Protein AF-A0A6A4VSU2-F1 (afdb_monomer)

Solvent-accessible surface area (backbone atoms only — not comparable to full-atom values): 38261 Å² total; per-residue (Å²): 106,58,70,62,48,54,62,39,56,68,47,97,45,62,46,60,16,28,50,52,44,47,61,39,42,28,76,45,101,43,81,87,59,18,56,43,28,53,49,51,52,49,51,41,56,46,53,72,75,38,70,71,51,36,50,53,42,40,75,62,45,41,61,47,50,51,51,53,49,56,52,33,48,55,52,51,78,84,79,76,87,75,75,66,90,85,60,98,65,52,74,68,53,38,50,53,51,41,50,53,54,50,42,54,35,45,28,60,46,24,37,34,42,70,35,35,49,46,18,48,73,69,67,39,49,54,51,44,40,46,38,38,29,51,90,61,56,83,92,35,46,66,56,31,52,43,32,37,50,32,49,48,31,20,33,75,52,12,73,44,74,67,40,52,51,44,42,59,75,69,40,33,59,40,50,31,46,52,37,52,63,70,42,74,89,51,61,69,67,60,53,49,53,33,51,53,47,54,47,54,34,48,49,48,39,12,74,79,38,52,61,66,61,52,40,32,54,73,55,43,39,52,59,51,50,30,55,48,45,56,51,30,68,73,44,86,51,70,69,35,51,54,49,38,53,52,51,52,56,50,35,50,52,47,13,26,35,44,56,54,86,58,69,53,52,70,66,76,80,68,52,94,68,74,51,91,89,66,69,88,53,72,66,66,65,87,79,71,80,89,79,82,74,87,84,80,84,86,83,88,89,83,89,84,89,80,90,82,91,82,86,85,89,76,88,87,88,81,95,81,88,88,88,85,86,89,86,86,85,95,79,82,92,70,93,71,80,85,78,75,89,71,76,82,73,73,72,37,88,93,44,49,48,62,33,48,54,54,44,53,51,46,30,64,73,68,70,56,83,52,44,69,61,51,30,55,54,53,62,71,50,53,55,81,79,58,50,65,77,46,40,73,53,71,75,56,62,53,92,76,53,40,25,60,54,51,51,49,49,45,34,56,77,54,25,50,50,38,74,50,47,62,87,76,56,68,99,83,58,46,71,51,79,49,69,72,32,48,29,41,36,42,47,55,84,26,62,80,70,47,84,67,53,67,44,72,49,77,46,67,50,55,40,74,47,76,51,65,96,70,96,69,80,80,95,68,76,90,55,68,84,86,81,83,65,66,74,92,45,52,28,54,35,24,68,65,44,47,49,29,54,52,55,35,50,77,68,56,74,53,51,67,63,39,37,50,47,52,53,46,55,46,50,49,40,68,54,23,76,17,28,51,39,47,47,50,88,68,43,58,66,33,61,44,41,73,53,38,70,80,46,40,69,71,34,42,54,53,49,50,52,52,55,47,42,44,42,72,75,65,46,44,72,63,61,65,40,52,37,28,49,35,52,44,56,67,67,62,84,39,53,67,54,41,49,54,51,52,53,48,54,51,55,53,47,70,72,38,76,66,43,60,57,50,31,54,76,61,42,37,54,58,44,52,50,52,53,49,52,51,52,52,50,53,56,50,53,53,52,50,54,66,72,74,53,93,74,79,95,70,92,68,80,76,80,108

Secondary structure (DSSP, 8-state):
-HHHHHHHTTSS-HHHHHHHHHHHHSPPSSTTT-HHHHHHHHHHHHTTS-HHHHHHHHHTTHHHHHHHHHHHGGGPPPPP----TT-SS-HHHHHHHHHHHHHHHHHHHHTSHHHHHHHHHTT-HHHHHHHHHS---GGGHHHHHHHHHHHHHHHHH---HHHHHHHHHTTHHHHHHHHHHH-TTS-HHHHHHHHHHHHHHHHHHHTT-SHHHHHHHHTTHHHHHHHHHHHHHH---HHHHHHHHHHHHHHHHHHH--SSPPPPPGGGGG-S---TT--PPPP-------------------------------------S---------S----------PPPPPP-TT-HHHHHHHHHHHHHHHT---HHHHHHHHHHHS-TTGGGTTHHHHHS--SS-HHHHHHHHHHHHH-SEEEE-GGGS-TT--EEEEEEEEEEEEEHHHHTT-TT-SEEEEEEEEEEEEES-----SS-TTS--------S-SS---HHHHHHHHHHHHH---HHHHHHHHHHHHHHHHH-HHHHHHHGGG-HHHHHHHHGGGS-HHHHHHHHHHHHHHHHTS----HHHHHHHHHHHHHT--HHHHHHHHHHHHHHHHH-TTHHHHHHHTTHHHHHHHHHHHHHHHHHHHHHHHHS--S---------

Structure (mmCIF, N/CA/C/O backbone):
data_AF-A0A6A4VSU2-F1
#
_entry.id   AF-A0A6A4VSU2-F1
#
loop_
_atom_site.group_PDB
_atom_site.id
_atom_site.type_symbol
_atom_site.label_atom_id
_atom_site.label_alt_id
_atom_site.label_comp_id
_atom_site.label_asym_id
_atom_site.label_entity_id
_atom_site.label_seq_id
_atom_site.pdbx_PDB_ins_code
_atom_site.Cartn_x
_atom_site.Cartn_y
_atom_site.Cartn_z
_atom_site.occupancy
_atom_site.B_iso_or_equiv
_atom_site.auth_seq_id
_atom_site.auth_comp_id
_atom_site.auth_asym_id
_atom_site.auth_atom_id
_atom_site.pdbx_PDB_model_num
ATOM 1 N N . MET A 1 1 ? 22.467 -0.228 -32.265 1.00 84.69 1 MET A N 1
ATOM 2 C CA . MET A 1 1 ? 22.414 -0.403 -30.798 1.00 84.69 1 MET A CA 1
ATOM 3 C C . MET A 1 1 ? 22.101 -1.842 -30.430 1.00 84.69 1 MET A C 1
ATOM 5 O O . MET A 1 1 ? 22.997 -2.506 -29.939 1.00 84.69 1 MET A O 1
ATOM 9 N N . VAL A 1 2 ? 20.896 -2.351 -30.721 1.00 88.50 2 VAL A N 1
ATOM 10 C CA . VAL A 1 2 ? 20.463 -3.702 -30.305 1.00 88.50 2 VAL A CA 1
ATOM 11 C C . VAL A 1 2 ? 21.452 -4.805 -30.695 1.00 88.50 2 VAL A C 1
ATOM 13 O O . VAL A 1 2 ? 21.870 -5.574 -29.837 1.00 88.50 2 VAL A O 1
ATOM 16 N N . THR A 1 3 ? 21.896 -4.849 -31.954 1.00 87.62 3 THR A N 1
ATOM 17 C CA . THR A 1 3 ? 22.892 -5.831 -32.424 1.00 87.62 3 THR A CA 1
ATOM 18 C C . THR A 1 3 ? 24.208 -5.755 -31.648 1.00 87.62 3 THR A C 1
ATOM 20 O O . THR A 1 3 ? 24.783 -6.777 -31.297 1.00 87.62 3 THR A O 1
ATOM 23 N N . GLU A 1 4 ? 24.660 -4.540 -31.342 1.00 85.94 4 GLU A N 1
ATOM 24 C CA . GLU A 1 4 ? 25.970 -4.273 -30.742 1.00 85.94 4 GLU A CA 1
ATOM 25 C C . GLU A 1 4 ? 25.976 -4.579 -29.236 1.00 85.94 4 GLU A C 1
ATOM 27 O O . GLU A 1 4 ? 26.950 -5.124 -28.715 1.00 85.94 4 GLU A O 1
ATOM 32 N N . ILE A 1 5 ? 24.850 -4.331 -28.560 1.00 87.62 5 ILE A N 1
ATOM 33 C CA . ILE A 1 5 ? 24.611 -4.764 -27.179 1.00 87.62 5 ILE A CA 1
ATOM 34 C C . ILE A 1 5 ? 24.525 -6.289 -27.108 1.00 87.62 5 ILE A C 1
ATOM 36 O O . ILE A 1 5 ? 25.218 -6.899 -26.302 1.00 87.62 5 ILE A O 1
ATOM 40 N N . ARG A 1 6 ? 23.726 -6.928 -27.975 1.00 86.56 6 ARG A N 1
ATOM 41 C CA . ARG A 1 6 ? 23.588 -8.396 -27.983 1.00 86.56 6 ARG A CA 1
ATOM 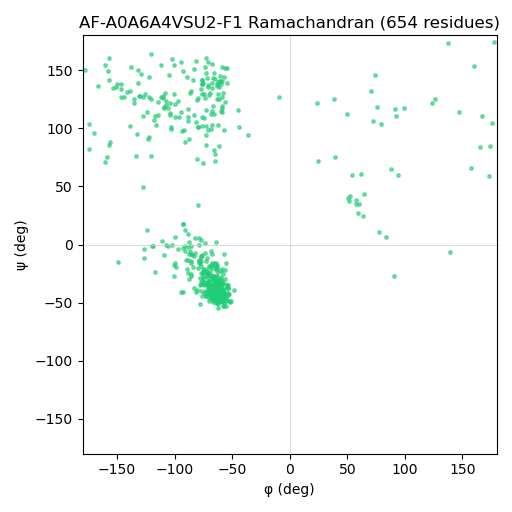42 C C . ARG A 1 6 ? 24.912 -9.103 -28.245 1.00 86.56 6 ARG A C 1
ATOM 44 O O . ARG A 1 6 ? 25.167 -10.138 -27.645 1.00 86.56 6 ARG A O 1
ATOM 51 N N . ARG A 1 7 ? 25.760 -8.532 -29.105 1.00 85.81 7 ARG A N 1
ATOM 52 C CA . ARG A 1 7 ? 27.102 -9.056 -29.376 1.00 85.81 7 ARG A CA 1
ATOM 53 C C . ARG A 1 7 ? 27.984 -9.062 -28.121 1.00 85.81 7 ARG A C 1
ATOM 55 O O . ARG A 1 7 ? 28.673 -10.045 -27.899 1.00 85.81 7 ARG A O 1
ATOM 62 N N . ARG A 1 8 ? 27.945 -7.997 -27.312 1.00 83.62 8 ARG A N 1
ATOM 63 C CA . ARG A 1 8 ? 28.697 -7.889 -26.038 1.00 83.62 8 ARG A CA 1
ATOM 64 C C . ARG A 1 8 ? 28.084 -8.710 -24.906 1.00 83.62 8 ARG A C 1
ATOM 66 O O . ARG A 1 8 ? 28.789 -9.188 -24.030 1.00 83.62 8 ARG A O 1
ATOM 73 N N . ALA A 1 9 ? 26.769 -8.911 -24.946 1.00 81.69 9 ALA A N 1
ATOM 74 C CA . ALA A 1 9 ? 26.057 -9.739 -23.980 1.00 81.69 9 ALA A CA 1
ATOM 75 C C . ALA A 1 9 ? 26.324 -11.249 -24.144 1.00 81.69 9 ALA A C 1
ATOM 77 O O . ALA A 1 9 ? 25.948 -12.016 -23.269 1.00 81.69 9 ALA A O 1
ATOM 78 N N . PHE A 1 10 ? 26.948 -11.691 -25.245 1.00 78.06 10 PHE A N 1
ATOM 79 C CA . PHE A 1 10 ? 27.219 -13.111 -25.518 1.00 78.06 10 PHE A CA 1
ATOM 80 C C . PHE A 1 10 ? 28.441 -13.673 -24.753 1.00 78.06 10 PHE A C 1
ATOM 82 O O . PHE A 1 10 ? 28.829 -14.818 -24.965 1.00 78.06 10 PHE A O 1
ATOM 89 N N . ASN A 1 11 ? 29.060 -12.897 -23.861 1.00 72.94 11 ASN A N 1
ATOM 90 C CA . ASN A 1 11 ? 30.161 -13.383 -23.029 1.00 72.94 11 ASN A CA 1
ATOM 91 C C . ASN A 1 11 ? 29.669 -14.364 -21.946 1.00 72.94 11 ASN A C 1
ATOM 93 O O . ASN A 1 11 ? 28.610 -14.166 -21.358 1.00 72.94 11 ASN A O 1
ATOM 97 N N . GLU A 1 12 ? 30.464 -15.398 -21.641 1.00 66.31 12 GLU A N 1
ATOM 98 C CA . GLU A 1 12 ? 30.114 -16.441 -20.654 1.00 66.31 12 GLU A CA 1
ATOM 99 C C . GLU A 1 12 ? 30.027 -15.916 -19.206 1.00 66.31 12 GLU A C 1
ATOM 101 O O . GLU A 1 12 ? 29.391 -16.537 -18.358 1.00 66.31 12 GLU A O 1
ATOM 106 N N . ASN A 1 13 ? 30.650 -14.768 -18.918 1.00 80.75 13 ASN A N 1
ATOM 107 C CA . ASN A 1 13 ? 30.644 -14.130 -17.603 1.00 80.75 13 ASN A CA 1
ATOM 108 C C . ASN A 1 13 ? 29.764 -12.868 -17.615 1.00 80.75 13 ASN A C 1
ATOM 110 O O . ASN A 1 13 ? 30.063 -11.911 -18.339 1.00 80.75 13 ASN A O 1
ATOM 114 N N . THR A 1 14 ? 28.724 -12.844 -16.775 1.00 81.62 14 THR A N 1
ATOM 115 C CA . THR A 1 14 ? 27.760 -11.735 -16.678 1.00 81.62 14 THR A CA 1
ATOM 116 C C . THR A 1 14 ? 28.415 -10.419 -16.256 1.00 81.62 14 THR A C 1
ATOM 118 O O . THR A 1 14 ? 28.080 -9.373 -16.812 1.00 81.62 14 THR A O 1
ATOM 121 N N . ALA A 1 15 ? 29.423 -10.462 -15.378 1.00 80.69 15 ALA A N 1
ATOM 122 C CA . ALA A 1 15 ? 30.158 -9.277 -14.931 1.00 80.69 15 ALA A CA 1
ATOM 123 C C . ALA A 1 15 ? 31.040 -8.670 -16.038 1.00 80.69 15 ALA A C 1
ATOM 125 O O . ALA A 1 15 ? 31.180 -7.452 -16.146 1.00 80.69 15 ALA A O 1
ATOM 126 N N . LEU A 1 16 ? 31.627 -9.502 -16.907 1.00 81.88 16 LEU A N 1
ATOM 127 C CA . LEU A 1 16 ? 32.387 -9.005 -18.061 1.00 81.88 16 LEU A CA 1
ATOM 128 C C . LEU A 1 16 ? 31.449 -8.453 -19.136 1.00 81.88 16 LEU A C 1
ATOM 130 O O . LEU A 1 16 ? 31.722 -7.398 -19.708 1.00 81.88 16 LEU A O 1
ATOM 134 N N . ALA A 1 17 ? 30.319 -9.126 -19.368 1.00 86.06 17 ALA A N 1
ATOM 135 C CA . ALA A 1 17 ? 29.280 -8.642 -20.268 1.00 86.06 17 ALA A CA 1
ATOM 136 C C . ALA A 1 17 ? 28.745 -7.266 -19.830 1.00 86.06 17 ALA A C 1
ATOM 138 O O . ALA A 1 17 ? 28.623 -6.363 -20.660 1.00 86.06 17 ALA A O 1
ATOM 139 N N . SER A 1 18 ? 28.474 -7.070 -18.534 1.00 87.31 18 SER A N 1
ATOM 140 C CA . SER A 1 18 ? 28.004 -5.787 -17.997 1.00 87.31 18 SER A CA 1
ATOM 141 C C . SER A 1 18 ? 29.053 -4.679 -18.157 1.00 87.31 18 SER A C 1
ATOM 143 O O . SER A 1 18 ? 28.708 -3.576 -18.592 1.00 87.31 18 SER A O 1
ATOM 145 N N . CYS A 1 19 ? 30.335 -4.986 -17.923 1.00 85.75 19 CYS A N 1
ATOM 146 C CA . CYS A 1 19 ? 31.448 -4.050 -18.106 1.00 85.75 19 CYS A CA 1
ATOM 147 C C . CYS A 1 19 ? 31.654 -3.636 -19.576 1.00 85.75 19 CYS A C 1
ATOM 149 O O . CYS A 1 19 ? 31.863 -2.458 -19.868 1.00 85.75 19 CYS A O 1
ATOM 151 N N . GLU A 1 20 ? 31.562 -4.567 -20.528 1.00 84.62 20 GLU A N 1
ATOM 152 C CA . GLU A 1 20 ? 31.686 -4.234 -21.954 1.00 84.62 20 GLU A CA 1
ATOM 153 C C . GLU A 1 20 ? 30.518 -3.381 -22.458 1.00 84.62 20 GLU A C 1
ATOM 155 O O . GLU A 1 20 ? 30.707 -2.466 -23.267 1.00 84.62 20 GLU A O 1
ATOM 160 N N . ILE A 1 21 ? 29.300 -3.683 -22.001 1.00 87.69 21 ILE A N 1
ATOM 161 C CA . ILE A 1 21 ? 28.106 -2.922 -22.371 1.00 87.69 21 ILE A CA 1
ATOM 162 C C . ILE A 1 21 ? 28.195 -1.506 -21.804 1.00 87.69 21 ILE A C 1
ATOM 164 O O . ILE A 1 21 ? 27.957 -0.553 -22.549 1.00 87.69 21 ILE A O 1
ATOM 168 N N . ILE A 1 22 ? 28.554 -1.349 -20.525 1.00 87.19 22 ILE A N 1
ATOM 169 C CA . ILE A 1 22 ? 28.631 -0.019 -19.917 1.00 87.19 22 ILE A CA 1
ATOM 170 C C . ILE A 1 22 ? 29.754 0.812 -20.541 1.00 87.19 22 ILE A C 1
ATOM 172 O O . ILE A 1 22 ? 29.511 1.956 -20.904 1.00 87.19 22 ILE A O 1
ATOM 176 N N . SER A 1 23 ? 30.921 0.215 -20.810 1.00 85.19 23 SER A N 1
ATOM 177 C CA . SER A 1 23 ? 32.032 0.891 -21.493 1.00 85.19 23 SER A CA 1
ATOM 178 C C . SER A 1 23 ? 31.652 1.390 -22.891 1.00 85.19 23 SER A C 1
ATOM 180 O O . SER A 1 23 ? 32.125 2.440 -23.315 1.00 85.19 23 SER A O 1
ATOM 182 N N . TYR A 1 24 ? 30.796 0.661 -23.611 1.00 86.44 24 TYR A N 1
ATOM 183 C CA . TYR A 1 24 ? 30.302 1.095 -24.918 1.00 86.44 24 TYR A CA 1
ATOM 184 C C . TYR A 1 24 ? 29.284 2.241 -24.824 1.00 86.44 24 TYR A C 1
ATOM 186 O O . TYR A 1 24 ? 29.199 3.065 -25.736 1.00 86.44 24 TYR A O 1
ATOM 194 N N . LEU A 1 25 ? 28.475 2.264 -23.763 1.00 86.25 25 LEU A N 1
ATOM 195 C CA . LEU A 1 25 ? 27.414 3.250 -23.577 1.00 86.25 25 LEU A CA 1
ATOM 196 C C . LEU A 1 25 ? 27.886 4.523 -22.870 1.00 86.25 25 LEU A C 1
ATOM 198 O O . LEU A 1 25 ? 27.244 5.550 -23.050 1.00 86.25 25 LEU A O 1
ATOM 202 N N . GLU A 1 26 ? 28.955 4.474 -22.078 1.00 83.62 26 GLU A N 1
ATOM 203 C CA . GLU A 1 26 ? 29.517 5.635 -21.382 1.00 83.62 26 GLU A CA 1
ATOM 204 C C . GLU A 1 26 ? 30.137 6.652 -22.350 1.00 83.62 26 GLU A C 1
ATOM 206 O O . GLU A 1 26 ? 30.532 6.337 -23.476 1.00 83.62 26 GLU A O 1
ATOM 211 N N . MET A 1 27 ? 30.204 7.909 -21.905 1.00 75.69 27 MET A N 1
ATOM 212 C CA . MET A 1 27 ? 30.845 8.971 -22.672 1.00 75.69 27 MET A CA 1
ATOM 213 C C . MET A 1 27 ? 32.351 8.698 -22.752 1.00 75.69 27 MET A C 1
ATOM 215 O O . MET A 1 27 ? 33.029 8.631 -21.725 1.00 75.69 27 MET A O 1
ATOM 219 N N . GLY A 1 28 ? 32.866 8.530 -23.970 1.00 65.56 28 GLY A N 1
ATOM 220 C CA . GLY A 1 28 ? 34.292 8.376 -24.223 1.00 65.56 28 GLY A CA 1
ATOM 221 C C . GLY A 1 28 ? 35.007 9.727 -24.262 1.00 65.56 28 GLY A C 1
ATOM 222 O O . GLY A 1 28 ? 34.405 10.761 -24.538 1.00 65.56 28 GLY A O 1
ATOM 223 N N . SER A 1 29 ? 36.321 9.720 -24.035 1.00 58.34 29 SER A N 1
ATOM 224 C CA . SER A 1 29 ? 37.174 10.912 -24.158 1.00 58.34 29 SER A CA 1
ATOM 225 C C . SER A 1 29 ? 37.438 11.347 -25.610 1.00 58.34 29 SER A C 1
ATOM 227 O O . SER A 1 29 ? 38.017 12.407 -25.827 1.00 58.34 29 SER A O 1
ATOM 229 N N . ALA A 1 30 ? 37.021 10.552 -26.606 1.00 56.44 30 ALA A N 1
ATOM 230 C CA . ALA A 1 30 ? 37.181 10.837 -28.031 1.00 56.44 30 ALA A CA 1
ATOM 231 C C . ALA A 1 30 ? 35.859 10.632 -28.800 1.00 56.44 30 ALA A C 1
ATOM 233 O O . ALA A 1 30 ? 35.031 9.790 -28.439 1.00 56.44 30 ALA A O 1
ATOM 234 N N . GLU A 1 31 ? 35.665 11.381 -29.890 1.00 54.69 31 GLU A N 1
ATOM 235 C CA . GLU A 1 31 ? 34.455 11.298 -30.728 1.00 54.69 31 GLU A CA 1
ATOM 236 C C . GLU A 1 31 ? 34.279 9.903 -31.361 1.00 54.69 31 GLU A C 1
ATOM 238 O O . GLU A 1 31 ? 33.168 9.380 -31.398 1.00 54.69 31 GLU A O 1
ATOM 243 N N . GLU A 1 32 ? 35.372 9.237 -31.758 1.00 54.34 32 GLU A N 1
ATOM 244 C CA . GLU A 1 32 ? 35.336 7.885 -32.343 1.00 54.34 32 GLU A CA 1
ATOM 245 C C . GLU A 1 32 ? 35.010 6.776 -31.323 1.00 54.34 32 GLU A C 1
ATOM 247 O O . GLU A 1 32 ? 34.486 5.723 -31.698 1.00 54.34 32 GLU A O 1
ATOM 252 N N . SER A 1 33 ? 35.278 6.995 -30.030 1.00 57.84 33 SER A N 1
ATOM 253 C CA . SER A 1 33 ? 34.965 6.035 -28.960 1.00 57.84 33 SER A CA 1
ATOM 254 C C . SER A 1 33 ? 33.558 6.215 -28.378 1.00 57.84 33 SER A C 1
ATOM 256 O O . SER A 1 33 ? 33.040 5.296 -27.748 1.00 57.84 33 SER A O 1
ATOM 258 N N . SER A 1 34 ? 32.884 7.334 -28.666 1.00 69.81 34 SER A N 1
ATOM 259 C CA . SER A 1 34 ? 31.572 7.700 -28.103 1.00 69.81 34 SER A CA 1
ATOM 260 C C . SER A 1 34 ? 30.369 7.252 -28.946 1.00 69.81 34 SER A C 1
ATOM 262 O O . SER A 1 34 ? 29.251 7.740 -28.767 1.00 69.81 34 SER A O 1
ATOM 264 N N . ASN A 1 35 ? 30.563 6.299 -29.863 1.00 80.62 35 ASN A N 1
ATOM 265 C CA . ASN A 1 35 ? 29.518 5.840 -30.784 1.00 80.62 35 ASN A CA 1
ATOM 266 C C . ASN A 1 35 ? 28.263 5.308 -30.065 1.00 80.62 35 ASN A C 1
ATOM 268 O O . ASN A 1 35 ? 27.142 5.569 -30.505 1.00 80.62 35 ASN A O 1
ATOM 272 N N . GLY A 1 36 ? 28.423 4.564 -28.962 1.00 86.06 36 GLY A N 1
ATOM 273 C CA . GLY A 1 36 ? 27.287 4.051 -28.188 1.00 86.06 36 GLY A CA 1
ATOM 274 C C . GLY A 1 36 ? 26.555 5.148 -27.414 1.00 86.06 36 GLY A C 1
ATOM 275 O O . GLY A 1 36 ? 25.324 5.205 -27.467 1.00 86.06 36 GLY A O 1
ATOM 276 N N . TRP A 1 37 ? 27.300 6.069 -26.798 1.00 88.56 37 TRP A N 1
ATOM 277 C CA . TRP A 1 37 ? 26.770 7.254 -26.115 1.00 88.56 37 TRP A CA 1
ATOM 278 C C . TRP A 1 37 ? 25.963 8.171 -27.046 1.00 88.56 37 TRP A C 1
ATOM 280 O O . TRP A 1 37 ? 24.828 8.555 -26.739 1.00 88.56 37 TRP A O 1
ATOM 290 N N . MET A 1 38 ? 26.511 8.496 -28.221 1.00 87.69 38 MET A N 1
ATOM 291 C CA . MET A 1 38 ? 25.819 9.303 -29.232 1.00 87.69 38 MET A CA 1
ATOM 292 C C . MET A 1 38 ? 24.548 8.616 -29.724 1.00 87.69 38 MET A C 1
ATOM 294 O O . MET A 1 38 ? 23.509 9.263 -29.880 1.00 87.69 38 MET A O 1
ATOM 298 N N . LEU A 1 39 ? 24.604 7.300 -29.941 1.00 89.94 39 LEU A N 1
ATOM 299 C CA . LEU A 1 39 ? 23.443 6.537 -30.375 1.00 89.94 39 LEU A CA 1
ATOM 300 C C . LEU A 1 39 ? 22.351 6.513 -29.301 1.00 89.94 39 LEU A C 1
ATOM 302 O O . LEU A 1 39 ? 21.177 6.655 -29.638 1.00 89.94 39 LEU A O 1
ATOM 306 N N . LEU A 1 40 ? 22.718 6.380 -28.024 1.00 91.38 40 LEU A N 1
ATOM 307 C CA . LEU A 1 40 ? 21.768 6.409 -26.911 1.00 91.38 40 LEU A CA 1
ATOM 308 C C . LEU A 1 40 ? 21.054 7.761 -26.838 1.00 91.38 40 LEU A C 1
ATOM 310 O O . LEU A 1 40 ? 19.826 7.804 -26.788 1.00 91.38 40 LEU A O 1
ATOM 314 N N . ASN A 1 41 ? 21.807 8.859 -26.919 1.00 89.56 41 ASN A N 1
ATOM 315 C CA . ASN A 1 41 ? 21.240 10.207 -26.936 1.00 89.56 41 ASN A CA 1
ATOM 316 C C . ASN A 1 41 ? 20.366 10.456 -28.164 1.00 89.56 41 ASN A C 1
ATOM 318 O O . ASN A 1 41 ? 19.285 11.027 -28.044 1.00 89.56 41 ASN A O 1
ATOM 322 N N . THR A 1 42 ? 20.784 9.973 -29.334 1.00 90.75 42 THR A N 1
ATOM 323 C CA . THR A 1 42 ? 19.985 10.083 -30.559 1.00 90.75 42 THR A CA 1
ATOM 324 C C . THR A 1 42 ? 18.654 9.351 -30.402 1.00 90.75 42 THR A C 1
ATOM 326 O O . THR A 1 42 ? 17.606 9.914 -30.706 1.00 90.75 42 THR A O 1
ATOM 329 N N . LEU A 1 43 ? 18.659 8.126 -29.866 1.00 92.06 43 LEU A N 1
ATOM 330 C CA . LEU A 1 43 ? 17.428 7.381 -29.583 1.00 92.06 43 LEU A CA 1
ATOM 331 C C . LEU A 1 43 ? 16.568 8.080 -28.523 1.00 92.06 43 LEU A C 1
ATOM 333 O O . LEU A 1 43 ? 15.350 8.115 -28.668 1.00 92.06 43 LEU A O 1
ATOM 337 N N . ASN A 1 44 ? 17.181 8.676 -27.499 1.00 90.69 44 ASN A N 1
ATOM 338 C CA . ASN A 1 44 ? 16.477 9.436 -26.467 1.00 90.69 44 ASN A CA 1
ATOM 339 C C . ASN A 1 44 ? 15.810 10.710 -27.015 1.00 90.69 44 ASN A C 1
ATOM 341 O O . ASN A 1 44 ? 14.705 11.060 -26.607 1.00 90.69 44 ASN A O 1
ATOM 345 N N . LEU A 1 45 ? 16.444 11.397 -27.964 1.00 89.44 45 LEU A N 1
ATOM 346 C CA . LEU A 1 45 ? 15.835 12.531 -28.660 1.00 89.44 45 LEU A CA 1
ATOM 347 C C . LEU A 1 45 ? 14.704 12.064 -29.584 1.00 89.44 45 LEU A C 1
ATOM 349 O O . LEU A 1 45 ? 13.606 12.616 -29.553 1.00 89.44 45 LEU A O 1
ATOM 353 N N . LEU A 1 46 ? 14.941 11.003 -30.358 1.00 90.50 46 LEU A N 1
ATOM 354 C CA . LEU A 1 46 ? 13.958 10.447 -31.287 1.00 90.50 46 LEU A CA 1
ATOM 355 C C . LEU A 1 46 ? 12.730 9.863 -30.578 1.00 90.50 46 LEU A C 1
ATOM 357 O O . LEU A 1 46 ? 11.629 9.955 -31.115 1.00 90.50 46 LEU A O 1
ATOM 361 N N . SER A 1 47 ? 12.873 9.317 -29.368 1.00 88.31 47 SER A N 1
ATOM 362 C CA . SER A 1 47 ? 11.733 8.813 -28.589 1.00 88.31 47 SER A CA 1
ATOM 363 C C . SER A 1 47 ? 10.752 9.923 -28.193 1.00 88.31 47 SER A C 1
ATOM 365 O O . SER A 1 47 ? 9.599 9.634 -27.887 1.00 88.31 47 SER A O 1
ATOM 367 N N . SER A 1 48 ? 11.169 11.192 -28.279 1.00 87.00 48 SER A N 1
ATOM 368 C CA . SER A 1 48 ? 10.312 12.363 -28.056 1.00 87.00 48 SER A CA 1
ATOM 369 C C . SER A 1 48 ? 9.581 12.837 -29.323 1.00 87.00 48 SER A C 1
ATOM 371 O O . SER A 1 48 ? 8.718 13.705 -29.236 1.00 87.00 48 SER A O 1
ATOM 373 N N . ALA A 1 49 ? 9.896 12.285 -30.501 1.00 83.19 49 ALA A N 1
ATOM 374 C CA . ALA A 1 49 ? 9.334 12.723 -31.782 1.00 83.19 49 ALA A CA 1
ATOM 375 C C . ALA A 1 49 ? 7.909 12.195 -32.060 1.00 83.19 49 ALA A C 1
ATOM 377 O O . ALA A 1 49 ? 7.246 12.691 -32.969 1.00 83.19 49 ALA A O 1
ATOM 378 N N . GLY A 1 50 ? 7.430 11.200 -31.300 1.00 83.12 50 GLY A N 1
ATOM 379 C CA . GLY A 1 50 ? 6.054 10.695 -31.373 1.00 83.12 50 GLY A CA 1
ATOM 380 C C . GLY A 1 50 ? 5.918 9.163 -31.315 1.00 83.12 50 GLY A C 1
ATOM 381 O O . GLY A 1 50 ? 6.912 8.432 -31.366 1.00 83.12 50 GLY A O 1
ATOM 382 N N . PRO A 1 51 ? 4.675 8.644 -31.243 1.00 85.44 51 PRO A N 1
ATOM 383 C CA . PRO A 1 51 ? 4.401 7.223 -30.998 1.00 85.44 51 PRO A CA 1
ATOM 384 C C . PRO A 1 51 ? 4.840 6.294 -32.139 1.00 85.44 51 PRO A C 1
ATOM 386 O O . PRO A 1 51 ? 5.189 5.144 -31.891 1.00 85.44 51 PRO A O 1
ATOM 389 N N . THR A 1 52 ? 4.874 6.770 -33.386 1.00 89.19 52 THR A N 1
ATOM 390 C CA . THR A 1 52 ? 5.311 5.982 -34.557 1.00 89.19 52 THR A CA 1
ATOM 391 C C . THR A 1 52 ? 6.803 5.641 -34.508 1.00 89.19 52 THR A C 1
ATOM 393 O O . THR A 1 52 ? 7.219 4.533 -34.860 1.00 89.19 52 THR A O 1
ATOM 396 N N . VAL A 1 53 ? 7.619 6.577 -34.021 1.00 91.62 53 VAL A N 1
ATOM 397 C CA . VAL A 1 53 ? 9.057 6.372 -33.819 1.00 91.62 53 VAL A CA 1
ATOM 398 C C . VAL A 1 53 ? 9.286 5.383 -32.678 1.00 91.62 53 VAL A C 1
ATOM 400 O O . VAL A 1 53 ? 10.058 4.437 -32.836 1.00 91.62 53 VAL A O 1
ATOM 403 N N . VAL A 1 54 ? 8.542 5.527 -31.577 1.00 89.56 54 VAL A N 1
ATOM 404 C CA . VAL A 1 54 ? 8.562 4.569 -30.460 1.00 89.56 54 VAL A CA 1
ATOM 405 C C . VAL A 1 54 ? 8.173 3.166 -30.933 1.00 89.56 54 VAL A C 1
ATOM 407 O O . VAL A 1 54 ? 8.892 2.214 -30.652 1.00 89.56 54 VAL A O 1
ATOM 410 N N . GLN A 1 55 ? 7.111 3.016 -31.729 1.00 90.62 55 GLN A N 1
ATOM 411 C CA . GLN A 1 55 ? 6.720 1.722 -32.305 1.00 90.62 55 GLN A CA 1
ATOM 412 C C . GLN A 1 55 ? 7.827 1.096 -33.162 1.00 90.62 55 GLN A C 1
ATOM 414 O O . GLN A 1 55 ? 8.041 -0.113 -33.094 1.00 90.62 55 GLN A O 1
ATOM 419 N N . SER A 1 56 ? 8.569 1.905 -33.921 1.00 92.19 56 SER A N 1
ATOM 420 C CA . SER A 1 56 ? 9.704 1.426 -34.720 1.00 92.19 56 SER A CA 1
ATOM 421 C C . SER A 1 56 ? 10.852 0.925 -33.834 1.00 92.19 56 SER A C 1
ATOM 423 O O . SER A 1 56 ? 11.454 -0.113 -34.113 1.00 92.19 56 SER A O 1
ATOM 425 N N . MET A 1 57 ? 11.125 1.614 -32.722 1.00 94.12 57 MET A N 1
ATOM 426 C CA . MET A 1 57 ? 12.107 1.182 -31.718 1.00 94.12 57 MET A CA 1
ATOM 427 C C . MET A 1 57 ? 11.669 -0.100 -30.991 1.00 94.12 57 MET A C 1
ATOM 429 O O . MET A 1 57 ? 12.488 -0.992 -30.759 1.00 94.12 57 MET A O 1
ATOM 433 N N . VAL A 1 58 ? 10.379 -0.222 -30.673 1.00 92.00 58 VAL A N 1
ATOM 434 C CA . VAL A 1 58 ? 9.774 -1.424 -30.077 1.00 92.00 58 VAL A CA 1
ATOM 435 C C . VAL A 1 58 ? 9.861 -2.609 -31.042 1.00 92.00 58 VAL A C 1
ATOM 437 O O . VAL A 1 58 ? 10.283 -3.691 -30.643 1.00 92.00 58 VAL A O 1
ATOM 440 N N . ALA A 1 59 ? 9.559 -2.410 -32.328 1.00 92.19 59 ALA A N 1
ATOM 441 C CA . ALA A 1 59 ? 9.697 -3.444 -33.357 1.00 92.19 59 ALA A CA 1
ATOM 442 C C . ALA A 1 59 ? 11.148 -3.944 -33.495 1.00 92.19 59 ALA A C 1
ATOM 444 O O . ALA A 1 59 ? 11.379 -5.123 -33.766 1.00 92.19 59 ALA A O 1
ATOM 445 N N . ALA A 1 60 ? 12.129 -3.074 -33.237 1.00 93.75 60 ALA A N 1
ATOM 446 C CA . ALA A 1 60 ? 13.544 -3.430 -33.185 1.00 93.75 60 ALA A CA 1
ATOM 447 C C . ALA A 1 60 ? 13.971 -4.146 -31.882 1.00 93.75 60 ALA A C 1
ATOM 449 O O . ALA A 1 60 ? 15.155 -4.445 -31.722 1.00 93.75 60 ALA A O 1
ATOM 450 N N . ALA A 1 61 ? 13.040 -4.443 -30.963 1.00 93.56 61 ALA A N 1
ATOM 451 C CA . ALA A 1 61 ? 13.284 -5.040 -29.645 1.00 93.56 61 ALA A CA 1
ATOM 452 C C . ALA A 1 61 ? 14.241 -4.216 -28.763 1.00 93.56 61 ALA A C 1
ATOM 454 O O . ALA A 1 61 ? 15.059 -4.767 -28.013 1.00 93.56 61 ALA A O 1
ATOM 455 N N . LEU A 1 62 ? 14.166 -2.884 -28.873 1.00 94.69 62 LEU A N 1
ATOM 456 C CA . LEU A 1 62 ? 14.950 -1.978 -28.039 1.00 94.69 62 LEU A CA 1
ATOM 457 C C . LEU A 1 62 ? 14.574 -2.078 -26.545 1.00 94.69 62 LEU A C 1
ATOM 459 O O . LEU A 1 62 ? 15.508 -2.247 -25.763 1.00 94.69 62 LEU A O 1
ATOM 463 N N . PRO A 1 63 ? 13.284 -2.060 -26.129 1.00 93.75 63 PRO A N 1
ATOM 464 C CA . PRO A 1 63 ? 12.915 -2.134 -24.710 1.00 93.75 63 PRO A CA 1
ATOM 465 C C . PRO A 1 63 ? 13.466 -3.389 -24.032 1.00 93.75 63 PRO A C 1
ATOM 467 O O . PRO A 1 63 ? 14.219 -3.286 -23.071 1.00 93.75 63 PRO A O 1
ATOM 470 N N . SER A 1 64 ? 13.196 -4.564 -24.604 1.00 94.00 64 SER A N 1
ATOM 471 C CA . SER A 1 64 ? 13.710 -5.857 -24.133 1.00 94.00 64 SER A CA 1
ATOM 472 C C . SER A 1 64 ? 15.234 -5.892 -23.980 1.00 94.00 64 SER A C 1
ATOM 474 O O . SER A 1 64 ? 15.775 -6.402 -23.000 1.00 94.00 64 SER A O 1
ATOM 476 N N . THR A 1 65 ? 15.956 -5.306 -24.938 1.00 93.81 65 THR A N 1
ATOM 477 C CA . THR A 1 65 ? 17.424 -5.257 -24.892 1.00 93.81 65 THR A CA 1
ATOM 478 C C . THR A 1 65 ? 17.920 -4.357 -23.760 1.00 93.81 65 THR A C 1
ATOM 480 O O . THR A 1 65 ? 18.864 -4.720 -23.066 1.00 93.81 65 THR A O 1
ATOM 483 N N . LEU A 1 66 ? 17.276 -3.209 -23.548 1.00 94.12 66 LEU A N 1
ATOM 484 C CA . LEU A 1 66 ? 17.626 -2.291 -22.468 1.00 94.12 66 LEU A CA 1
ATOM 485 C C . LEU A 1 66 ? 17.243 -2.855 -21.088 1.00 94.12 66 LEU A C 1
ATOM 487 O O . LEU A 1 66 ? 18.030 -2.723 -20.160 1.00 94.12 66 LEU A O 1
ATOM 491 N N . VAL A 1 67 ? 16.114 -3.557 -20.941 1.00 94.06 67 VAL A N 1
ATOM 492 C CA . VAL A 1 67 ? 15.774 -4.264 -19.687 1.00 94.06 67 VAL A CA 1
ATOM 493 C C . VAL A 1 67 ? 16.852 -5.284 -19.319 1.00 94.06 67 VAL A C 1
ATOM 495 O O . VAL A 1 67 ? 17.314 -5.313 -18.181 1.00 94.06 67 VAL A O 1
ATOM 498 N N . LYS A 1 68 ? 17.321 -6.073 -20.291 1.00 92.00 68 LYS A N 1
ATOM 499 C CA . LYS A 1 68 ? 18.430 -7.016 -20.086 1.00 92.00 68 LYS A CA 1
ATOM 500 C C . LYS A 1 68 ? 19.724 -6.314 -19.670 1.00 92.00 68 LYS A C 1
ATOM 502 O O . LYS A 1 68 ? 20.403 -6.796 -18.771 1.00 92.00 68 LYS A O 1
ATOM 507 N N . CYS A 1 69 ? 20.055 -5.170 -20.276 1.00 92.50 69 CYS A N 1
ATOM 508 C CA . CYS A 1 69 ? 21.193 -4.359 -19.832 1.00 92.50 69 CYS A CA 1
ATOM 509 C C . CYS A 1 69 ? 21.035 -3.897 -18.386 1.00 92.50 69 CYS A C 1
ATOM 511 O O . CYS A 1 69 ? 21.970 -4.034 -17.608 1.00 92.50 69 CYS A O 1
ATOM 513 N N . LEU A 1 70 ? 19.855 -3.380 -18.033 1.00 91.62 70 LEU A N 1
ATOM 514 C CA . LEU A 1 70 ? 19.566 -2.905 -16.686 1.00 91.62 70 LEU A CA 1
ATOM 515 C C . LEU A 1 70 ? 19.766 -4.013 -15.651 1.00 91.62 70 LEU A C 1
ATOM 517 O O . LEU A 1 70 ? 20.387 -3.766 -14.626 1.00 91.62 70 LEU A O 1
ATOM 521 N N . TYR A 1 71 ? 19.296 -5.225 -15.949 1.00 89.88 71 TYR A N 1
ATOM 522 C CA . TYR A 1 71 ? 19.490 -6.386 -15.084 1.00 89.88 71 TYR A CA 1
ATOM 523 C C . TYR A 1 71 ? 20.976 -6.763 -14.950 1.00 89.88 71 TYR A C 1
ATOM 525 O O . TYR A 1 71 ? 21.464 -6.965 -13.845 1.00 89.88 71 TYR A O 1
ATOM 533 N N . LEU A 1 72 ? 21.732 -6.771 -16.056 1.00 89.50 72 LEU A N 1
ATOM 534 C CA . LEU A 1 72 ? 23.180 -7.035 -16.036 1.00 89.50 72 LEU A CA 1
ATOM 535 C C . LEU A 1 72 ? 23.978 -5.971 -15.268 1.00 89.50 72 LEU A C 1
ATOM 537 O O . LEU A 1 72 ? 25.046 -6.267 -14.737 1.00 89.50 72 LEU A O 1
ATOM 541 N N . PHE A 1 73 ? 23.488 -4.732 -15.187 1.00 90.06 73 PHE A N 1
ATOM 542 C CA . PHE A 1 73 ? 24.172 -3.659 -14.460 1.00 90.06 73 PHE A CA 1
ATOM 543 C C . PHE A 1 73 ? 24.213 -3.866 -12.941 1.00 90.06 73 PHE A C 1
ATOM 545 O O . PHE A 1 73 ? 24.943 -3.159 -12.251 1.00 90.06 73 PHE A O 1
ATOM 552 N N . PHE A 1 74 ? 23.506 -4.864 -12.413 1.00 86.81 74 PHE A N 1
ATOM 553 C CA . PHE A 1 74 ? 23.564 -5.215 -10.995 1.00 86.81 74 PHE A CA 1
ATOM 554 C C . PHE A 1 74 ? 24.876 -5.935 -10.645 1.00 86.81 74 PHE A C 1
ATOM 556 O O . PHE A 1 74 ? 25.325 -5.840 -9.502 1.00 86.81 74 PHE A O 1
ATOM 563 N N . ASP A 1 75 ? 25.537 -6.537 -11.642 1.00 84.62 75 ASP A N 1
ATOM 564 C CA . ASP A 1 75 ? 26.837 -7.214 -11.524 1.00 84.62 75 ASP A CA 1
ATOM 565 C C . ASP A 1 75 ? 28.034 -6.262 -11.740 1.00 84.62 75 ASP A C 1
ATOM 567 O O . ASP A 1 75 ? 29.172 -6.710 -11.897 1.00 84.62 75 ASP A O 1
ATOM 571 N N . LEU A 1 76 ? 27.810 -4.943 -11.815 1.00 85.38 76 LEU A N 1
ATOM 572 C CA . LEU A 1 76 ? 28.893 -3.988 -12.059 1.00 85.38 76 LEU A CA 1
ATOM 573 C C . LEU A 1 76 ? 29.823 -3.848 -10.842 1.00 85.38 76 LEU A C 1
ATOM 575 O O . LEU A 1 76 ? 29.334 -3.707 -9.714 1.00 85.38 76 LEU A O 1
ATOM 579 N N . PRO A 1 77 ? 31.152 -3.810 -11.060 1.00 81.81 77 PRO A N 1
ATOM 580 C CA . PRO A 1 77 ? 32.120 -3.575 -9.999 1.00 81.81 77 PRO A CA 1
ATOM 581 C C . PRO A 1 77 ? 32.067 -2.125 -9.505 1.00 81.81 77 PRO A C 1
ATOM 583 O O . PRO A 1 77 ? 31.650 -1.211 -10.226 1.00 81.81 77 PRO A O 1
ATOM 586 N N . GLU A 1 78 ? 32.530 -1.917 -8.274 1.00 79.31 78 GLU A N 1
ATOM 587 C CA . GLU A 1 78 ? 32.682 -0.585 -7.695 1.00 79.31 78 GLU A CA 1
ATOM 588 C C . GLU A 1 78 ? 33.710 0.230 -8.498 1.00 79.31 78 GLU A C 1
ATOM 590 O O . GLU A 1 78 ? 34.757 -0.278 -8.910 1.00 79.31 78 GLU A O 1
ATOM 595 N N . LEU A 1 79 ? 33.393 1.498 -8.767 1.00 76.31 79 LEU A N 1
ATOM 596 C CA . LEU A 1 79 ? 34.318 2.406 -9.439 1.00 76.31 79 LEU A CA 1
ATOM 597 C C . LEU A 1 79 ? 35.394 2.857 -8.451 1.00 76.31 79 LEU A C 1
ATOM 599 O O . LEU A 1 79 ? 35.077 3.344 -7.370 1.00 76.31 79 LEU A O 1
ATOM 603 N N . GLY A 1 80 ? 36.665 2.741 -8.841 1.00 62.75 80 GLY A N 1
ATOM 604 C CA . GLY A 1 80 ? 37.769 3.286 -8.055 1.00 62.75 80 GLY A CA 1
ATOM 605 C C . GLY A 1 80 ? 37.650 4.805 -7.887 1.00 62.75 80 GLY A C 1
ATOM 606 O O . GLY A 1 80 ? 37.216 5.512 -8.796 1.00 62.75 80 GLY A O 1
ATOM 607 N N . THR A 1 81 ? 38.073 5.316 -6.730 1.00 56.06 81 THR A N 1
ATOM 608 C CA . THR A 1 81 ? 38.083 6.751 -6.388 1.00 56.06 81 THR A CA 1
ATOM 609 C C . THR A 1 81 ? 39.179 7.553 -7.096 1.00 56.06 81 THR A C 1
ATOM 611 O O . THR A 1 81 ? 39.326 8.749 -6.843 1.00 56.06 81 THR A O 1
ATOM 614 N N . ASP A 1 82 ? 39.975 6.914 -7.954 1.00 50.94 82 ASP A N 1
ATOM 615 C CA . ASP A 1 82 ? 41.136 7.536 -8.579 1.00 50.94 82 ASP A CA 1
ATOM 616 C C . ASP A 1 82 ? 40.705 8.543 -9.648 1.00 50.94 82 ASP A C 1
ATOM 618 O O . ASP A 1 82 ? 40.346 8.211 -10.780 1.00 50.94 82 ASP A O 1
ATOM 622 N N . VAL A 1 83 ? 40.761 9.818 -9.269 1.00 53.44 83 VAL A N 1
ATOM 623 C CA . VAL A 1 83 ? 40.630 10.945 -10.186 1.00 53.44 83 VAL A CA 1
ATOM 624 C C . VAL A 1 83 ? 41.900 10.987 -11.031 1.00 53.44 83 VAL A C 1
ATOM 626 O O . VAL A 1 83 ? 42.936 11.490 -10.594 1.00 53.44 83 VAL A O 1
ATOM 629 N N . ALA A 1 84 ? 41.851 10.441 -12.246 1.00 51.72 84 ALA A N 1
ATOM 630 C CA . ALA A 1 84 ? 42.912 10.673 -13.214 1.00 51.72 84 ALA A CA 1
ATOM 631 C C . ALA A 1 84 ? 43.011 12.189 -13.459 1.00 51.72 84 ALA A C 1
ATOM 633 O O . ALA A 1 84 ? 42.079 12.818 -13.963 1.00 51.72 84 ALA A O 1
ATOM 634 N N . ALA A 1 85 ? 44.129 12.790 -13.051 1.00 45.47 85 ALA A N 1
ATOM 635 C CA . ALA A 1 85 ? 44.393 14.205 -13.253 1.00 45.47 85 ALA A CA 1
ATOM 636 C C . ALA A 1 85 ? 44.434 14.503 -14.764 1.00 45.47 85 ALA A C 1
ATOM 638 O O . ALA A 1 85 ? 45.415 14.177 -15.429 1.00 45.47 85 ALA A O 1
ATOM 639 N N . GLY A 1 86 ? 43.362 15.091 -15.310 1.00 55.00 86 GLY A N 1
ATOM 640 C CA . GLY A 1 86 ? 43.316 15.550 -16.705 1.00 55.00 86 GLY A CA 1
ATOM 641 C C . GLY A 1 86 ? 42.019 15.311 -17.487 1.00 55.00 86 GLY A C 1
ATOM 642 O O . GLY A 1 86 ? 41.923 15.806 -18.605 1.00 55.00 86 GLY A O 1
ATOM 643 N N . THR A 1 87 ? 41.021 14.601 -16.953 1.00 56.34 87 THR A N 1
ATOM 644 C CA . THR A 1 87 ? 39.693 14.460 -17.593 1.00 56.34 87 THR A CA 1
ATOM 645 C C . THR A 1 87 ? 38.663 15.402 -16.966 1.00 56.34 87 THR A C 1
ATOM 647 O O . THR A 1 87 ? 38.502 15.399 -15.750 1.00 56.34 87 THR A O 1
ATOM 650 N N . GLU A 1 88 ? 37.943 16.181 -17.786 1.00 58.97 88 GLU A N 1
ATOM 651 C CA . GLU A 1 88 ? 36.909 17.141 -17.337 1.00 58.97 88 GLU A CA 1
ATOM 652 C C . GLU A 1 88 ? 35.677 16.478 -16.685 1.00 58.97 88 GLU A C 1
ATOM 654 O O . GLU A 1 88 ? 34.907 17.154 -16.010 1.00 58.97 88 GLU A O 1
ATOM 659 N N . ILE A 1 89 ? 35.489 15.164 -16.869 1.00 68.62 89 ILE A N 1
ATOM 660 C CA . ILE A 1 89 ? 34.357 14.389 -16.341 1.00 68.62 89 ILE A CA 1
ATOM 661 C C . ILE A 1 89 ? 34.899 13.177 -15.581 1.00 68.62 89 ILE A C 1
ATOM 663 O O . ILE A 1 89 ? 35.681 12.393 -16.125 1.00 68.62 89 ILE A O 1
ATOM 667 N N . THR A 1 90 ? 34.470 12.998 -14.332 1.00 76.81 90 THR A N 1
ATOM 668 C CA . THR A 1 90 ? 34.840 11.818 -13.535 1.00 76.81 90 THR A CA 1
ATOM 669 C C . THR A 1 90 ? 34.090 10.559 -14.007 1.00 76.81 90 THR A C 1
ATOM 671 O O . THR A 1 90 ? 32.958 10.661 -14.493 1.00 76.81 90 THR A O 1
ATOM 674 N N . PRO A 1 91 ? 34.640 9.340 -13.818 1.00 77.12 91 PRO A N 1
ATOM 675 C CA . PRO A 1 91 ? 33.930 8.094 -14.139 1.00 77.12 91 PRO A CA 1
ATOM 676 C C . PRO A 1 91 ? 32.555 7.997 -13.458 1.00 77.12 91 PRO A C 1
ATOM 678 O O . PRO A 1 91 ? 31.579 7.558 -14.066 1.00 77.12 91 PRO A O 1
ATOM 681 N N . GLN A 1 92 ? 32.449 8.497 -12.222 1.00 79.56 92 GLN A N 1
ATOM 682 C CA . GLN A 1 92 ? 31.197 8.546 -11.468 1.00 79.56 92 GLN A CA 1
ATOM 683 C C . GLN A 1 92 ? 30.177 9.514 -12.088 1.00 79.56 92 GLN A C 1
ATOM 685 O O . GLN A 1 92 ? 28.973 9.249 -12.088 1.00 79.56 92 GLN A O 1
ATOM 690 N N . GLU A 1 93 ? 30.614 10.654 -12.622 1.00 80.31 93 GLU A N 1
ATOM 691 C CA . GLU A 1 93 ? 29.734 11.589 -13.330 1.00 80.31 93 GLU A CA 1
ATOM 692 C C . GLU A 1 93 ? 29.272 11.038 -14.673 1.00 80.31 93 GLU A C 1
ATOM 694 O O . GLU A 1 93 ? 28.082 11.147 -14.974 1.00 80.31 93 GLU A O 1
ATOM 699 N N . SER A 1 94 ? 30.167 10.391 -15.425 1.00 83.06 94 SER A N 1
ATOM 700 C CA . SER A 1 94 ? 29.817 9.700 -16.672 1.00 83.06 94 SER A CA 1
ATOM 701 C C . SER A 1 94 ? 28.757 8.624 -16.417 1.00 83.06 94 SER A C 1
ATOM 703 O O . SER A 1 94 ? 27.715 8.612 -17.076 1.00 83.06 94 SER A O 1
ATOM 705 N N . ARG A 1 95 ? 28.938 7.804 -15.371 1.00 85.69 95 ARG A N 1
ATOM 706 C CA . ARG A 1 95 ? 27.970 6.771 -14.976 1.00 85.69 95 ARG A CA 1
ATOM 707 C C . ARG A 1 95 ? 26.621 7.343 -14.554 1.00 85.69 95 ARG A C 1
ATOM 709 O O . ARG A 1 95 ? 25.580 6.847 -14.979 1.00 85.69 95 ARG A O 1
ATOM 716 N N . ASN A 1 96 ? 26.623 8.418 -13.768 1.00 84.62 96 ASN A N 1
ATOM 717 C CA . ASN A 1 96 ? 25.395 9.107 -13.367 1.00 84.62 96 ASN A CA 1
ATOM 718 C C . ASN A 1 96 ? 24.652 9.714 -14.566 1.00 84.62 96 ASN A C 1
ATOM 720 O O . ASN A 1 96 ? 23.421 9.684 -14.619 1.00 84.62 96 ASN A O 1
ATOM 724 N N . LEU A 1 97 ? 25.380 10.294 -15.522 1.00 85.06 97 LEU A N 1
ATOM 725 C CA . LEU A 1 97 ? 24.788 10.865 -16.727 1.00 85.06 97 LEU A CA 1
ATOM 726 C C . LEU A 1 97 ? 24.205 9.764 -17.621 1.00 85.06 97 LEU A C 1
ATOM 728 O O . LEU A 1 97 ? 23.080 9.905 -18.105 1.00 85.06 97 LEU A O 1
ATOM 732 N N . LEU A 1 98 ? 24.926 8.649 -17.765 1.00 89.38 98 LEU A N 1
ATOM 733 C CA . LEU A 1 98 ? 24.432 7.461 -18.448 1.00 89.38 98 LEU A CA 1
ATOM 734 C C . LEU A 1 98 ? 23.150 6.946 -17.811 1.00 89.38 98 LEU A C 1
ATOM 736 O O . LEU A 1 98 ? 22.164 6.777 -18.523 1.00 89.38 98 LEU A O 1
ATOM 740 N N . GLN A 1 99 ? 23.130 6.763 -16.492 1.00 89.06 99 GLN A N 1
ATOM 741 C CA . GLN A 1 99 ? 21.937 6.322 -15.779 1.00 89.06 99 GLN A CA 1
ATOM 742 C C . GLN A 1 99 ? 20.743 7.241 -16.075 1.00 89.06 99 GLN A C 1
ATOM 744 O O . GLN A 1 99 ? 19.677 6.754 -16.443 1.00 89.06 99 GLN A O 1
ATOM 749 N N . LYS A 1 100 ? 20.921 8.566 -15.994 1.00 87.31 100 LYS A N 1
ATOM 750 C CA . LYS A 1 100 ? 19.850 9.538 -16.276 1.00 87.31 100 LYS A CA 1
ATOM 751 C C . LYS A 1 100 ? 19.292 9.405 -17.693 1.00 87.31 100 LYS A C 1
ATOM 753 O O . LYS A 1 100 ? 18.078 9.325 -17.861 1.00 87.31 100 LYS A O 1
ATOM 758 N N . VAL A 1 101 ? 20.156 9.367 -18.709 1.00 88.94 101 VAL A N 1
ATOM 759 C CA . VAL A 1 101 ? 19.724 9.243 -20.115 1.00 88.94 101 VAL A CA 1
ATOM 760 C C . VAL A 1 101 ? 19.089 7.876 -20.378 1.00 88.94 101 VAL A C 1
ATOM 762 O O . VAL A 1 101 ? 18.086 7.783 -21.086 1.00 88.94 101 VAL A O 1
ATOM 765 N N . PHE A 1 102 ? 19.643 6.820 -19.784 1.00 91.75 102 PHE A N 1
ATOM 766 C CA . PHE A 1 102 ? 19.145 5.455 -19.904 1.00 91.75 102 PHE A CA 1
ATOM 767 C C . PHE A 1 102 ? 17.729 5.319 -19.336 1.00 91.75 102 PHE A C 1
ATOM 769 O O . PHE A 1 102 ? 16.837 4.824 -20.026 1.00 91.75 102 PHE A O 1
ATOM 776 N N . VAL A 1 103 ? 17.508 5.811 -18.113 1.00 89.62 103 VAL A N 1
ATOM 777 C CA . VAL A 1 103 ? 16.189 5.821 -17.464 1.00 89.62 103 VAL A CA 1
ATOM 778 C C . VAL A 1 103 ? 15.214 6.675 -18.254 1.00 89.62 103 VAL A C 1
ATOM 780 O O . VAL A 1 103 ? 14.119 6.219 -18.554 1.00 89.62 103 VAL A O 1
ATOM 783 N N . GLN A 1 104 ? 15.621 7.869 -18.687 1.00 88.75 104 GLN A N 1
ATOM 784 C CA . GLN A 1 104 ? 14.763 8.749 -19.476 1.00 88.75 104 GLN A CA 1
ATOM 785 C C . GLN A 1 104 ? 14.275 8.084 -20.772 1.00 88.75 104 GLN A C 1
ATOM 787 O O . GLN A 1 104 ? 13.086 8.157 -21.091 1.00 88.75 104 GLN A O 1
ATOM 792 N N . LEU A 1 105 ? 15.166 7.409 -21.507 1.00 91.75 105 LEU A N 1
ATOM 793 C CA . LEU A 1 105 ? 14.792 6.654 -22.701 1.00 91.75 105 LEU A CA 1
ATOM 794 C C . LEU A 1 105 ? 13.846 5.501 -22.344 1.00 91.75 105 LEU A C 1
ATOM 796 O O . LEU A 1 105 ? 12.802 5.353 -22.978 1.00 91.75 105 LEU A O 1
ATOM 800 N N . MET A 1 106 ? 14.187 4.707 -21.330 1.00 90.81 106 MET A N 1
ATOM 801 C CA . MET A 1 106 ? 13.388 3.556 -20.909 1.00 90.81 106 MET A CA 1
ATOM 802 C C . MET A 1 106 ? 11.987 3.946 -20.445 1.00 90.81 106 MET A C 1
ATOM 804 O O . MET A 1 106 ? 11.016 3.357 -20.920 1.00 90.81 106 MET A O 1
ATOM 808 N N . SER A 1 107 ? 11.863 4.966 -19.598 1.00 88.62 107 SER A N 1
ATOM 809 C CA . SER A 1 107 ? 10.584 5.492 -19.122 1.00 88.62 107 SER A CA 1
ATOM 810 C C . SER A 1 107 ? 9.725 5.975 -20.293 1.00 88.62 107 SER A C 1
ATOM 812 O O . SER A 1 107 ? 8.548 5.630 -20.373 1.00 88.62 107 SER A O 1
ATOM 814 N N . ARG A 1 108 ? 10.304 6.677 -21.280 1.00 86.81 108 ARG A N 1
ATOM 815 C CA . ARG A 1 108 ? 9.575 7.103 -22.492 1.00 86.81 108 ARG A CA 1
ATOM 816 C C . ARG A 1 108 ? 9.087 5.931 -23.338 1.00 86.81 108 ARG A C 1
ATOM 818 O O . ARG A 1 108 ? 7.952 5.952 -23.805 1.00 86.81 108 ARG A O 1
ATOM 825 N N . LEU A 1 109 ? 9.924 4.913 -23.534 1.00 89.12 109 LEU A N 1
ATOM 826 C CA . LEU A 1 109 ? 9.541 3.720 -24.291 1.00 89.12 109 LEU A CA 1
ATOM 827 C C . LEU A 1 109 ? 8.432 2.943 -23.569 1.00 89.12 109 LEU A C 1
ATOM 829 O O . LEU A 1 109 ? 7.433 2.595 -24.194 1.00 89.12 109 LEU A O 1
ATOM 833 N N . CYS A 1 110 ? 8.586 2.713 -22.263 1.00 87.00 110 CYS A N 1
ATOM 834 C CA . CYS A 1 110 ? 7.689 1.881 -21.453 1.00 87.00 110 CYS A CA 1
ATOM 835 C C . CYS A 1 110 ? 6.366 2.568 -21.086 1.00 87.00 110 CYS A C 1
ATOM 837 O O . CYS A 1 110 ? 5.443 1.891 -20.647 1.00 87.00 110 CYS A O 1
ATOM 839 N N . THR A 1 111 ? 6.243 3.875 -21.337 1.00 84.50 111 THR A N 1
ATOM 840 C CA . THR A 1 111 ? 4.965 4.605 -21.269 1.00 84.50 111 THR A CA 1
ATOM 841 C C . THR A 1 111 ? 4.014 4.175 -22.407 1.00 84.50 111 THR A C 1
ATOM 843 O O . THR A 1 111 ? 2.804 4.370 -22.349 1.00 84.50 111 THR A O 1
ATOM 846 N N . SER A 1 112 ? 4.537 3.571 -23.481 1.00 84.94 112 SER A N 1
ATOM 847 C CA . SER A 1 112 ? 3.717 3.074 -24.587 1.00 84.94 112 SER A CA 1
ATOM 848 C C . SER A 1 112 ? 3.221 1.641 -24.327 1.00 84.94 112 SER A C 1
ATOM 850 O O . SER A 1 112 ? 4.054 0.755 -24.108 1.00 84.94 112 SER A O 1
ATOM 852 N N . PRO A 1 113 ? 1.913 1.341 -24.481 1.00 86.31 113 PRO A N 1
ATOM 853 C CA . PRO A 1 113 ? 1.373 -0.019 -24.346 1.00 86.31 113 PRO A CA 1
ATOM 854 C C . PRO A 1 113 ? 2.079 -1.059 -25.222 1.00 86.31 113 PRO A C 1
ATOM 856 O O . PRO A 1 113 ? 2.295 -2.195 -24.807 1.00 86.31 113 PRO A O 1
ATOM 859 N N . CYS A 1 114 ? 2.517 -0.666 -26.425 1.00 89.12 114 CYS A N 1
ATOM 860 C CA . CYS A 1 114 ? 3.197 -1.589 -27.332 1.00 89.12 114 CYS A CA 1
ATOM 861 C C . CYS A 1 114 ? 4.559 -2.062 -26.804 1.00 89.12 114 CYS A C 1
ATOM 863 O O . CYS A 1 114 ? 4.984 -3.164 -27.151 1.00 89.12 114 CYS A O 1
ATOM 865 N N . ALA A 1 115 ? 5.235 -1.261 -25.972 1.00 90.50 115 ALA A N 1
ATOM 866 C CA . ALA A 1 115 ? 6.483 -1.660 -25.333 1.00 90.50 115 ALA A CA 1
ATOM 867 C C . ALA A 1 115 ? 6.224 -2.686 -24.225 1.00 90.50 115 ALA A C 1
ATOM 869 O O . ALA A 1 115 ? 6.923 -3.693 -24.171 1.00 90.50 115 ALA A O 1
ATOM 870 N N . ALA A 1 116 ? 5.187 -2.487 -23.405 1.00 90.25 116 ALA A N 1
ATOM 871 C CA . ALA A 1 116 ? 4.790 -3.448 -22.376 1.00 90.25 116 ALA A CA 1
ATOM 872 C C . ALA A 1 116 ? 4.411 -4.811 -22.981 1.00 90.25 116 ALA A C 1
ATOM 874 O O . ALA A 1 116 ? 4.919 -5.845 -22.548 1.00 90.25 116 ALA A O 1
ATOM 875 N N . ASP A 1 117 ? 3.612 -4.806 -24.053 1.00 90.38 117 ASP A N 1
ATOM 876 C CA . ASP A 1 117 ? 3.258 -6.027 -24.784 1.00 90.38 117 ASP A CA 1
ATOM 877 C C . ASP A 1 117 ? 4.492 -6.694 -25.428 1.00 90.38 117 ASP A C 1
ATOM 879 O O . ASP A 1 117 ? 4.536 -7.914 -25.592 1.00 90.38 117 ASP A O 1
ATOM 883 N N . GLU A 1 118 ? 5.502 -5.917 -25.841 1.00 94.00 118 GLU A N 1
ATOM 884 C CA . GLU A 1 118 ? 6.766 -6.450 -26.365 1.00 94.00 118 GLU A CA 1
ATOM 885 C C . GLU A 1 118 ? 7.590 -7.144 -25.293 1.00 94.00 118 GLU A C 1
ATOM 887 O O . GLU A 1 118 ? 8.006 -8.281 -25.518 1.00 94.00 118 GLU A O 1
ATOM 892 N N . LEU A 1 119 ? 7.741 -6.505 -24.134 1.00 93.69 119 LEU A N 1
ATOM 893 C CA . LEU A 1 119 ? 8.428 -7.069 -22.976 1.00 93.69 119 LEU A CA 1
ATOM 894 C C . LEU A 1 119 ? 7.752 -8.358 -22.493 1.00 93.69 119 LEU A C 1
ATOM 896 O O . LEU A 1 119 ? 8.439 -9.344 -22.232 1.00 93.69 119 LEU A O 1
ATOM 900 N N . ALA A 1 120 ? 6.416 -8.381 -22.436 1.00 92.44 120 ALA A N 1
ATOM 901 C CA . ALA A 1 120 ? 5.651 -9.577 -22.084 1.00 92.44 120 ALA A CA 1
ATOM 902 C C . ALA A 1 120 ? 5.850 -10.705 -23.115 1.00 92.44 120 ALA A C 1
ATOM 904 O O . ALA A 1 120 ? 6.084 -11.856 -22.765 1.00 92.44 120 ALA A O 1
ATOM 905 N N . ARG A 1 121 ? 5.832 -10.395 -24.417 1.00 93.12 121 ARG A N 1
ATOM 906 C CA . ARG A 1 121 ? 6.019 -11.406 -25.477 1.00 93.12 121 ARG A CA 1
ATOM 907 C C . ARG A 1 121 ? 7.431 -11.995 -25.517 1.00 93.12 121 ARG A C 1
ATOM 909 O O . ARG A 1 121 ? 7.610 -13.100 -26.023 1.00 93.12 121 ARG A O 1
ATOM 916 N N . ARG A 1 122 ? 8.438 -11.236 -25.079 1.00 92.75 122 ARG A N 1
ATOM 917 C CA . ARG A 1 122 ? 9.849 -11.655 -25.049 1.00 92.75 122 ARG A CA 1
ATOM 918 C C . ARG A 1 122 ? 10.272 -12.322 -23.744 1.00 92.75 122 ARG A C 1
ATOM 920 O O . ARG A 1 122 ? 11.423 -12.736 -23.672 1.00 92.75 122 ARG A O 1
ATOM 927 N N . ASP A 1 123 ? 9.364 -12.432 -22.777 1.00 93.25 123 ASP A N 1
ATOM 928 C CA . ASP A 1 123 ? 9.638 -12.932 -21.426 1.00 93.25 123 ASP A CA 1
ATOM 929 C C . ASP A 1 123 ? 10.629 -12.060 -20.624 1.00 93.25 123 ASP A C 1
ATOM 931 O O . ASP A 1 123 ? 11.296 -12.518 -19.704 1.00 93.25 123 ASP A O 1
ATOM 935 N N . ASP A 1 124 ? 10.738 -10.774 -20.974 1.00 93.81 124 ASP A N 1
ATOM 936 C CA . ASP A 1 124 ? 11.713 -9.853 -20.374 1.00 93.81 124 ASP A CA 1
ATOM 937 C C . ASP A 1 124 ? 11.094 -8.966 -19.286 1.00 93.81 124 ASP A C 1
ATOM 939 O O . ASP A 1 124 ? 11.808 -8.384 -18.472 1.00 93.81 124 ASP A O 1
ATOM 943 N N . LEU A 1 125 ? 9.762 -8.869 -19.217 1.00 93.25 125 LEU A N 1
ATOM 944 C CA . LEU A 1 125 ? 9.085 -8.066 -18.192 1.00 93.25 125 LEU A CA 1
ATOM 945 C C . LEU A 1 125 ? 9.306 -8.621 -16.773 1.00 93.25 125 LEU A C 1
ATOM 947 O O . LEU A 1 125 ? 9.385 -7.850 -15.819 1.00 93.25 125 LEU A O 1
ATOM 951 N N . SER A 1 126 ? 9.463 -9.939 -16.626 1.00 93.94 126 SER A N 1
ATOM 952 C CA . SER A 1 126 ? 9.748 -10.591 -15.336 1.00 93.94 126 SER A CA 1
ATOM 953 C C . SER A 1 126 ? 11.090 -10.134 -14.747 1.00 93.94 126 SER A C 1
ATOM 955 O O . SER A 1 126 ? 11.213 -10.011 -13.528 1.00 93.94 126 SER A O 1
ATOM 957 N N . LEU A 1 127 ? 12.062 -9.785 -15.600 1.00 93.88 127 LEU A N 1
ATOM 958 C CA . LEU A 1 127 ? 13.359 -9.252 -15.180 1.00 93.88 127 LEU A CA 1
ATOM 959 C C . LEU A 1 127 ? 13.226 -7.900 -14.475 1.00 93.88 127 LEU A C 1
ATOM 961 O O . LEU A 1 127 ? 13.982 -7.642 -13.546 1.00 93.88 127 LEU A O 1
ATOM 965 N N . LEU A 1 128 ? 12.261 -7.053 -14.858 1.00 93.56 128 LEU A N 1
ATOM 966 C CA . LEU A 1 128 ? 12.019 -5.781 -14.162 1.00 93.56 128 LEU A CA 1
ATOM 967 C C . LEU A 1 128 ? 11.466 -6.000 -12.748 1.00 93.56 128 LEU A C 1
ATOM 969 O O . LEU A 1 128 ? 11.910 -5.334 -11.814 1.00 93.56 128 LEU A O 1
ATOM 973 N N . PHE A 1 129 ? 10.548 -6.957 -12.577 1.00 94.50 129 PHE A N 1
ATOM 974 C CA . PHE A 1 129 ? 10.020 -7.340 -11.260 1.00 94.50 129 PHE A CA 1
ATOM 975 C C . PHE A 1 129 ? 11.102 -7.954 -10.365 1.00 94.50 129 PHE A C 1
ATOM 977 O O . PHE A 1 129 ? 11.206 -7.617 -9.182 1.00 94.50 129 PHE A O 1
ATOM 984 N N . SER A 1 130 ? 11.957 -8.800 -10.944 1.00 93.25 130 SER A N 1
ATOM 985 C CA . SER A 1 130 ? 13.132 -9.320 -10.247 1.00 93.25 130 SER A CA 1
ATOM 986 C C . SER A 1 130 ? 14.082 -8.187 -9.851 1.00 93.25 130 SER A C 1
ATOM 988 O O . SER A 1 130 ? 14.471 -8.100 -8.693 1.00 93.25 130 SER A O 1
ATOM 990 N N . ALA A 1 131 ? 14.404 -7.281 -10.780 1.00 92.06 131 ALA A N 1
ATOM 991 C CA . ALA A 1 131 ? 15.356 -6.193 -10.564 1.00 92.06 131 ALA A CA 1
ATOM 992 C C . ALA A 1 131 ? 14.926 -5.237 -9.446 1.00 92.06 131 ALA A C 1
ATOM 994 O O . ALA A 1 131 ? 15.760 -4.844 -8.640 1.00 92.06 131 ALA A O 1
ATOM 995 N N . MET A 1 132 ? 13.642 -4.870 -9.351 1.00 91.19 132 MET A N 1
ATOM 996 C CA . MET A 1 132 ? 13.191 -3.937 -8.306 1.00 91.19 132 MET A CA 1
ATOM 997 C C . MET A 1 132 ? 13.252 -4.507 -6.882 1.00 91.19 132 MET A C 1
ATOM 999 O O . MET A 1 132 ? 13.221 -3.736 -5.927 1.00 91.19 132 MET A O 1
ATOM 1003 N N . THR A 1 133 ? 13.335 -5.832 -6.736 1.00 91.31 133 THR A N 1
ATOM 1004 C CA . THR A 1 133 ? 13.338 -6.522 -5.434 1.00 91.31 133 THR A CA 1
ATOM 1005 C C . THR A 1 133 ? 14.598 -7.341 -5.171 1.00 91.31 133 THR A C 1
ATOM 1007 O O . THR A 1 133 ? 14.725 -7.932 -4.105 1.00 91.31 133 THR A O 1
ATOM 1010 N N . SER A 1 134 ? 15.550 -7.385 -6.103 1.00 87.88 134 SER A N 1
ATOM 1011 C CA . SER A 1 134 ? 16.783 -8.146 -5.919 1.00 87.88 134 SER A CA 1
ATOM 1012 C C . SER A 1 134 ? 17.758 -7.434 -4.982 1.00 87.88 134 SER A C 1
ATOM 1014 O O . SER A 1 134 ? 17.957 -6.216 -5.072 1.00 87.88 134 SER A O 1
ATOM 1016 N N . SER A 1 135 ? 18.432 -8.218 -4.144 1.00 84.31 135 SER A N 1
ATOM 1017 C CA . SER A 1 135 ? 19.573 -7.767 -3.351 1.00 84.31 135 SER A CA 1
ATOM 1018 C C . SER A 1 135 ? 20.714 -7.339 -4.274 1.00 84.31 135 SER A C 1
ATOM 1020 O O . SER A 1 135 ? 21.140 -8.105 -5.137 1.00 84.31 135 SER A O 1
ATOM 1022 N N . CYS A 1 136 ? 21.209 -6.113 -4.104 1.00 83.75 136 CYS A N 1
ATOM 1023 C CA . CYS A 1 136 ? 22.323 -5.578 -4.882 1.00 83.75 136 CYS A CA 1
ATOM 1024 C C . CYS A 1 136 ? 23.289 -4.798 -3.978 1.00 83.75 136 CYS A C 1
ATOM 1026 O O . CYS A 1 136 ? 22.852 -4.238 -2.971 1.00 83.75 136 CYS A O 1
ATOM 1028 N N . PRO A 1 137 ? 24.582 -4.710 -4.334 1.00 84.12 137 PRO A N 1
ATOM 1029 C CA . PRO A 1 137 ? 25.537 -3.869 -3.618 1.00 84.12 137 PRO A CA 1
ATOM 1030 C C . PRO A 1 137 ? 25.103 -2.396 -3.551 1.00 84.12 137 PRO A C 1
ATOM 1032 O O . PRO A 1 137 ? 24.456 -1.896 -4.475 1.00 84.12 137 PRO A O 1
ATOM 1035 N N . ALA A 1 138 ? 25.523 -1.680 -2.501 1.00 82.00 138 ALA A N 1
ATOM 1036 C CA . ALA A 1 138 ? 25.135 -0.287 -2.246 1.00 82.00 138 ALA A CA 1
ATOM 1037 C C . ALA A 1 138 ? 25.404 0.652 -3.440 1.00 82.00 138 ALA A C 1
ATOM 1039 O O . ALA A 1 138 ? 24.585 1.517 -3.755 1.00 82.00 138 ALA A O 1
ATOM 1040 N N . HIS A 1 139 ? 26.511 0.449 -4.162 1.00 82.81 139 HIS A N 1
ATOM 1041 C CA . HIS A 1 139 ? 26.868 1.254 -5.336 1.00 82.81 139 HIS A CA 1
ATOM 1042 C C . HIS A 1 139 ? 25.959 1.024 -6.554 1.00 82.81 139 HIS A C 1
ATOM 1044 O O . HIS A 1 139 ? 25.896 1.889 -7.427 1.00 82.81 139 HIS A O 1
ATOM 1050 N N . ASN A 1 140 ? 25.218 -0.089 -6.601 1.00 86.75 140 ASN A N 1
ATOM 1051 C CA . ASN A 1 140 ? 24.295 -0.438 -7.689 1.00 86.75 140 ASN A CA 1
ATOM 1052 C C . ASN A 1 140 ? 22.816 -0.177 -7.343 1.00 86.75 140 ASN A C 1
ATOM 1054 O O . ASN A 1 140 ? 21.950 -0.342 -8.204 1.00 86.75 140 ASN A O 1
ATOM 1058 N N . VAL A 1 141 ? 22.507 0.308 -6.133 1.00 85.00 141 VAL A N 1
ATOM 1059 C CA . VAL A 1 141 ? 21.130 0.635 -5.700 1.00 85.00 141 VAL A CA 1
ATOM 1060 C C . VAL A 1 141 ? 20.451 1.637 -6.638 1.00 85.00 141 VAL A C 1
ATOM 1062 O O . VAL A 1 141 ? 19.235 1.594 -6.834 1.00 85.00 141 VAL A O 1
ATOM 1065 N N . SER A 1 142 ? 21.220 2.520 -7.278 1.00 87.50 142 SER A N 1
ATOM 1066 C CA . SER A 1 142 ? 20.694 3.475 -8.252 1.00 87.50 142 SER A CA 1
ATOM 1067 C C . SER A 1 142 ? 20.039 2.774 -9.457 1.00 87.50 142 SER A C 1
ATOM 1069 O O . SER A 1 142 ? 18.971 3.200 -9.896 1.00 87.50 142 SER A O 1
ATOM 1071 N N . TRP A 1 143 ? 20.590 1.651 -9.930 1.00 90.38 143 TRP A N 1
ATOM 1072 C CA . TRP A 1 143 ? 20.010 0.835 -11.004 1.00 90.38 143 TRP A CA 1
ATOM 1073 C C . TRP A 1 143 ? 18.753 0.080 -10.564 1.00 90.38 143 TRP A C 1
ATOM 1075 O O . TRP A 1 143 ? 17.815 -0.054 -11.351 1.00 90.38 143 TRP A O 1
ATOM 1085 N N . ARG A 1 144 ? 18.668 -0.332 -9.294 1.00 89.31 144 ARG A N 1
ATOM 1086 C CA . ARG A 1 144 ? 17.420 -0.855 -8.718 1.00 89.31 144 ARG A CA 1
ATOM 1087 C C . ARG A 1 144 ? 16.316 0.196 -8.713 1.00 89.31 144 ARG A C 1
ATOM 1089 O O . ARG A 1 144 ? 15.212 -0.079 -9.178 1.00 89.31 144 ARG A O 1
ATOM 1096 N N . LYS A 1 145 ? 16.632 1.426 -8.296 1.00 87.69 145 LYS A N 1
ATOM 1097 C CA . LYS A 1 145 ? 15.693 2.561 -8.352 1.00 87.69 145 LYS A CA 1
ATOM 1098 C C . LYS A 1 145 ? 15.252 2.865 -9.787 1.00 87.69 145 LYS A C 1
ATOM 1100 O O . LYS A 1 145 ? 14.065 3.074 -10.023 1.00 87.69 145 LYS A O 1
ATOM 1105 N N . SER A 1 146 ? 16.174 2.789 -10.748 1.00 90.38 146 SER A N 1
ATOM 1106 C CA . SER A 1 146 ? 15.868 2.885 -12.181 1.00 90.38 146 SER A CA 1
ATOM 1107 C C . SER A 1 146 ? 14.857 1.824 -12.640 1.00 90.38 146 SER A C 1
ATOM 1109 O O . SER A 1 146 ? 13.942 2.145 -13.394 1.00 90.38 146 SER A O 1
ATOM 1111 N N . ALA A 1 147 ? 14.987 0.568 -12.191 1.00 91.62 147 ALA A N 1
ATOM 1112 C CA . ALA A 1 147 ? 14.040 -0.499 -12.531 1.00 91.62 147 ALA A CA 1
ATOM 1113 C C . ALA A 1 147 ? 12.636 -0.217 -11.981 1.00 91.62 147 ALA A C 1
ATOM 1115 O O . ALA A 1 147 ? 11.654 -0.355 -12.716 1.00 91.62 147 ALA A O 1
ATOM 1116 N N . SER A 1 148 ? 12.544 0.248 -10.730 1.00 89.06 148 SER A N 1
ATOM 1117 C CA . SER A 1 148 ? 11.275 0.683 -10.138 1.00 89.06 148 SER A CA 1
ATOM 1118 C C . SER A 1 148 ? 10.645 1.837 -10.913 1.00 89.06 148 SER A C 1
ATOM 1120 O O . SER A 1 148 ? 9.455 1.786 -11.209 1.00 89.06 148 SER A O 1
ATOM 1122 N N . GLU A 1 149 ? 11.422 2.853 -11.299 1.00 87.25 149 GLU A N 1
ATOM 1123 C CA . GLU A 1 149 ? 10.915 4.001 -12.062 1.00 87.25 149 GLU A CA 1
ATOM 1124 C C . GLU A 1 149 ? 10.350 3.587 -13.428 1.00 87.25 149 GLU A C 1
ATOM 1126 O O . GLU A 1 149 ? 9.255 4.008 -13.805 1.00 87.25 149 GLU A O 1
ATOM 1131 N N . VAL A 1 150 ? 11.054 2.710 -14.147 1.00 89.19 150 VAL A N 1
ATOM 1132 C CA . VAL A 1 150 ? 10.587 2.176 -15.434 1.00 89.19 150 VAL A CA 1
ATOM 1133 C C . VAL A 1 150 ? 9.285 1.394 -15.261 1.00 89.19 150 VAL A C 1
ATOM 1135 O O . VAL A 1 150 ? 8.356 1.574 -16.054 1.00 89.19 150 VAL A O 1
ATOM 1138 N N . LEU A 1 151 ? 9.190 0.553 -14.225 1.00 89.12 151 LEU A N 1
ATOM 1139 C CA . LEU A 1 151 ? 7.977 -0.218 -13.957 1.00 89.12 151 LEU A CA 1
ATOM 1140 C C . LEU A 1 151 ? 6.800 0.693 -13.563 1.00 89.12 151 LEU A C 1
ATOM 1142 O O . LEU A 1 151 ? 5.677 0.449 -13.998 1.00 89.12 151 LEU A O 1
ATOM 1146 N N . MET A 1 152 ? 7.060 1.777 -12.826 1.00 85.12 152 MET A N 1
ATOM 1147 C CA . MET A 1 152 ? 6.062 2.808 -12.515 1.00 85.12 152 MET A CA 1
ATOM 1148 C C . MET A 1 152 ? 5.605 3.593 -13.754 1.00 85.12 152 MET A C 1
ATOM 1150 O O . MET A 1 152 ? 4.444 3.985 -13.858 1.00 85.12 152 MET A O 1
ATOM 1154 N N . GLY A 1 153 ? 6.494 3.838 -14.719 1.00 83.00 153 GLY A N 1
ATOM 1155 C CA . GLY A 1 153 ? 6.101 4.402 -16.015 1.00 83.00 153 GLY A CA 1
ATOM 1156 C C . GLY A 1 153 ? 5.162 3.464 -16.779 1.00 83.00 153 GLY A C 1
ATOM 1157 O O . GLY A 1 153 ? 4.139 3.897 -17.320 1.00 83.00 153 GLY A O 1
ATOM 1158 N N . LEU A 1 154 ? 5.479 2.165 -16.758 1.00 86.69 154 LEU A N 1
ATOM 1159 C CA . LEU A 1 154 ? 4.683 1.114 -17.389 1.00 86.69 154 LEU A CA 1
ATOM 1160 C C . LEU A 1 154 ? 3.309 0.956 -16.728 1.00 86.69 154 LEU A C 1
ATOM 1162 O O . LEU A 1 154 ? 2.317 0.820 -17.442 1.00 86.69 154 LEU A O 1
ATOM 1166 N N . SER A 1 155 ? 3.219 1.017 -15.397 1.00 85.25 155 SER A N 1
ATOM 1167 C CA . SER A 1 155 ? 1.951 0.841 -14.676 1.00 85.25 155 SER A CA 1
ATOM 1168 C C . SER A 1 155 ? 0.914 1.909 -15.026 1.00 85.25 155 SER A C 1
ATOM 1170 O O . SER A 1 155 ? -0.252 1.597 -15.249 1.00 85.25 155 SER A O 1
ATOM 1172 N N . ARG A 1 156 ? 1.348 3.166 -15.164 1.00 82.38 156 ARG A N 1
ATOM 1173 C CA . ARG A 1 156 ? 0.457 4.316 -15.397 1.00 82.38 156 ARG A CA 1
ATOM 1174 C C . ARG A 1 156 ? -0.161 4.386 -16.790 1.00 82.38 156 ARG A C 1
ATOM 1176 O O . ARG A 1 156 ? -1.146 5.090 -16.983 1.00 82.38 156 ARG A O 1
ATOM 1183 N N . SER A 1 157 ? 0.459 3.759 -17.786 1.00 77.75 157 SER A N 1
ATOM 1184 C CA . SER A 1 157 ? 0.118 4.020 -19.196 1.00 77.75 157 SER A CA 1
ATOM 1185 C C . SER A 1 157 ? 0.302 2.833 -20.138 1.00 77.75 157 SER A C 1
ATOM 1187 O O . SER A 1 157 ? -0.244 2.841 -21.239 1.00 77.75 157 SER A O 1
ATOM 1189 N N . GLY A 1 158 ? 1.021 1.795 -19.708 1.00 68.06 158 GLY A N 1
ATOM 1190 C CA . GLY A 1 158 ? 1.346 0.618 -20.507 1.00 68.06 158 GLY A CA 1
ATOM 1191 C C . GLY A 1 158 ? 0.590 -0.658 -20.123 1.00 68.06 158 GLY A C 1
ATOM 1192 O O . GLY A 1 158 ? 0.809 -1.690 -20.760 1.00 68.06 158 GLY A O 1
ATOM 1193 N N . LEU A 1 159 ? -0.282 -0.641 -19.107 1.00 83.44 159 LEU A N 1
ATOM 1194 C CA . LEU A 1 159 ? -0.982 -1.852 -18.663 1.00 83.44 159 LEU A CA 1
ATOM 1195 C C . LEU A 1 159 ? -2.129 -2.237 -19.602 1.00 83.44 159 LEU A C 1
ATOM 1197 O O . LEU A 1 159 ? -3.180 -1.603 -19.643 1.00 83.44 159 LEU A O 1
ATOM 1201 N N . SER A 1 160 ? -1.925 -3.338 -20.324 1.00 86.31 160 SER A N 1
ATOM 1202 C CA . SER A 1 160 ? -2.954 -4.062 -21.069 1.00 86.31 160 SER A CA 1
ATOM 1203 C C . SER A 1 160 ? -3.383 -5.316 -20.295 1.00 86.31 160 SER A C 1
ATOM 1205 O O . SER A 1 160 ? -2.632 -5.840 -19.466 1.00 86.31 160 SER A O 1
ATOM 1207 N N . GLN A 1 161 ? -4.564 -5.866 -20.599 1.00 87.81 161 GLN A N 1
ATOM 1208 C CA . GLN A 1 161 ? -4.992 -7.148 -20.019 1.00 87.81 161 GLN A CA 1
ATOM 1209 C C . GLN A 1 161 ? -4.010 -8.288 -20.353 1.00 87.81 161 GLN A C 1
ATOM 1211 O O . GLN A 1 161 ? -3.808 -9.184 -19.538 1.00 87.81 161 GLN A O 1
ATOM 1216 N N . ASN A 1 162 ? -3.365 -8.243 -21.525 1.00 88.12 162 ASN A N 1
ATOM 1217 C CA . ASN A 1 162 ? -2.359 -9.230 -21.924 1.00 88.12 162 ASN A CA 1
ATOM 1218 C C . ASN A 1 162 ? -1.127 -9.162 -21.019 1.00 88.12 162 ASN A C 1
ATOM 1220 O O . ASN A 1 162 ? -0.656 -10.197 -20.550 1.00 88.12 162 ASN A O 1
ATOM 1224 N N . THR A 1 163 ? -0.646 -7.951 -20.735 1.00 90.88 163 THR A N 1
ATOM 1225 C CA . THR A 1 163 ? 0.467 -7.716 -19.812 1.00 90.88 163 THR A CA 1
ATOM 1226 C C . THR A 1 163 ? 0.117 -8.190 -18.402 1.00 90.88 163 THR A C 1
ATOM 1228 O O . THR A 1 163 ? 0.918 -8.883 -17.784 1.00 90.88 163 THR A O 1
ATOM 1231 N N . ILE A 1 164 ? -1.095 -7.912 -17.910 1.00 92.50 164 ILE A N 1
ATOM 1232 C CA . ILE A 1 164 ? -1.555 -8.394 -16.593 1.00 92.50 164 ILE A CA 1
ATOM 1233 C C . ILE A 1 164 ? -1.597 -9.926 -16.545 1.00 92.50 164 ILE A C 1
ATOM 1235 O O . ILE A 1 164 ? -1.091 -10.522 -15.597 1.00 92.50 164 ILE A O 1
ATOM 1239 N N . ASN A 1 165 ? -2.142 -10.572 -17.579 1.00 92.44 165 ASN A N 1
ATOM 1240 C CA . ASN A 1 165 ? -2.189 -12.033 -17.658 1.00 92.44 165 ASN A CA 1
ATOM 1241 C C . ASN A 1 165 ? -0.781 -12.646 -17.694 1.00 92.44 165 ASN A C 1
ATOM 1243 O O . ASN A 1 165 ? -0.548 -13.677 -17.072 1.00 92.44 165 ASN A O 1
ATOM 1247 N N . TYR A 1 166 ? 0.164 -12.014 -18.396 1.00 94.69 166 TYR A N 1
ATOM 1248 C CA . TYR A 1 166 ? 1.566 -12.428 -18.381 1.00 94.69 166 TYR A CA 1
ATOM 1249 C C . TYR A 1 166 ? 2.168 -12.323 -16.969 1.00 94.69 166 TYR A C 1
ATOM 1251 O O . TYR A 1 166 ? 2.755 -13.291 -16.492 1.00 94.69 166 TYR A O 1
ATOM 1259 N N . ILE A 1 167 ? 1.984 -11.184 -16.285 1.00 95.19 167 ILE A N 1
ATOM 1260 C CA . ILE A 1 167 ? 2.517 -10.944 -14.928 1.00 95.19 167 ILE A CA 1
ATOM 1261 C C . ILE A 1 167 ? 1.989 -12.005 -13.951 1.00 95.19 167 ILE A C 1
ATOM 1263 O O . ILE A 1 167 ? 2.760 -12.536 -13.150 1.00 95.19 167 ILE A O 1
ATOM 1267 N N . HIS A 1 168 ? 0.699 -12.332 -14.054 1.00 95.25 168 HIS A N 1
ATOM 1268 C CA . HIS A 1 168 ? 0.053 -13.389 -13.279 1.00 95.25 168 HIS A CA 1
ATOM 1269 C C . HIS A 1 168 ? 0.660 -14.770 -13.571 1.00 95.25 168 HIS A C 1
ATOM 1271 O O . HIS A 1 168 ? 1.141 -15.446 -12.664 1.00 95.25 168 HIS A O 1
ATOM 1277 N N . ASN A 1 169 ? 0.694 -15.174 -14.846 1.00 95.56 169 ASN A N 1
ATOM 1278 C CA . ASN A 1 169 ? 1.144 -16.508 -15.253 1.00 95.56 169 ASN A CA 1
ATOM 1279 C C . ASN A 1 169 ? 2.616 -16.775 -14.912 1.00 95.56 169 ASN A C 1
ATOM 1281 O O . ASN A 1 169 ? 2.971 -17.906 -14.586 1.00 95.56 169 ASN A O 1
ATOM 1285 N N . ASN A 1 170 ? 3.457 -15.743 -14.965 1.00 95.44 170 ASN A N 1
ATOM 1286 C CA . ASN A 1 170 ? 4.874 -15.845 -14.627 1.00 95.44 170 ASN A CA 1
ATOM 1287 C C . ASN A 1 170 ? 5.164 -15.642 -13.132 1.00 95.44 170 ASN A C 1
ATOM 1289 O O . ASN A 1 170 ? 6.329 -15.642 -12.738 1.00 95.44 170 ASN A O 1
ATOM 1293 N N . GLY A 1 171 ? 4.140 -15.451 -12.292 1.00 95.38 171 GLY A N 1
ATOM 1294 C CA . GLY A 1 171 ? 4.315 -15.316 -10.846 1.00 95.38 171 GLY A CA 1
ATOM 1295 C C . GLY A 1 171 ? 5.195 -14.127 -10.452 1.00 95.38 171 GLY A C 1
ATOM 1296 O O . GLY A 1 171 ? 5.952 -14.205 -9.483 1.00 95.38 171 GLY A O 1
ATOM 1297 N N . CYS A 1 172 ? 5.132 -13.017 -11.194 1.00 96.06 172 CYS A N 1
ATOM 1298 C CA . CYS A 1 172 ? 6.011 -11.872 -10.946 1.00 96.06 172 CYS A CA 1
ATOM 1299 C C . CYS A 1 172 ? 5.778 -11.251 -9.558 1.00 96.06 172 CYS A C 1
ATOM 1301 O O . CYS A 1 172 ? 6.732 -10.879 -8.882 1.00 96.06 172 CYS A O 1
ATOM 1303 N N . VAL A 1 173 ? 4.521 -11.191 -9.098 1.00 95.75 173 VAL A N 1
ATOM 1304 C CA . VAL A 1 173 ? 4.185 -10.675 -7.759 1.00 95.75 173 VAL A CA 1
ATOM 1305 C C . VAL A 1 173 ? 4.710 -11.603 -6.660 1.00 95.75 173 VAL A C 1
ATOM 1307 O O . VAL A 1 173 ? 5.258 -11.118 -5.672 1.00 95.75 173 VAL A O 1
ATOM 1310 N N . SER A 1 174 ? 4.586 -12.926 -6.823 1.00 95.50 174 SER A N 1
ATOM 1311 C CA . SER A 1 174 ? 5.170 -13.887 -5.875 1.00 95.50 174 SER A CA 1
ATOM 1312 C C . SER A 1 174 ? 6.688 -13.773 -5.819 1.00 95.50 174 SER A C 1
ATOM 1314 O O . SER A 1 174 ? 7.230 -13.697 -4.722 1.00 95.50 174 SER A O 1
ATOM 1316 N N . LEU A 1 175 ? 7.353 -13.639 -6.973 1.00 95.50 175 LEU A N 1
ATOM 1317 C CA . LEU A 1 175 ? 8.802 -13.452 -7.046 1.00 95.50 175 LEU A CA 1
ATOM 1318 C C . LEU A 1 175 ? 9.257 -12.221 -6.250 1.00 95.50 175 LEU A C 1
ATOM 1320 O O . LEU A 1 175 ? 10.198 -12.314 -5.468 1.00 95.50 175 LEU A O 1
ATOM 1324 N N . CYS A 1 176 ? 8.570 -11.083 -6.398 1.00 95.38 176 CYS A N 1
ATOM 1325 C CA . CYS A 1 176 ? 8.891 -9.883 -5.626 1.00 95.38 176 CYS A CA 1
ATOM 1326 C C . CYS A 1 176 ? 8.772 -10.114 -4.118 1.00 95.38 176 CYS A C 1
ATOM 1328 O O . CYS A 1 176 ? 9.635 -9.685 -3.355 1.00 95.38 176 CYS A O 1
ATOM 1330 N N . VAL A 1 177 ? 7.703 -10.783 -3.681 1.00 94.88 177 VAL A N 1
ATOM 1331 C CA . VAL A 1 177 ? 7.479 -11.070 -2.260 1.00 94.88 177 VAL A CA 1
ATOM 1332 C C . VAL A 1 177 ? 8.543 -12.023 -1.716 1.00 94.88 177 VAL A C 1
ATOM 1334 O O . VAL A 1 177 ? 9.053 -11.793 -0.621 1.00 94.88 177 VAL A O 1
ATOM 1337 N N . ASP A 1 178 ? 8.912 -13.054 -2.469 1.00 93.88 178 ASP A N 1
ATOM 1338 C CA . ASP A 1 178 ? 9.922 -14.025 -2.045 1.00 93.88 178 ASP A CA 1
ATOM 1339 C C . ASP A 1 178 ? 11.325 -13.408 -1.994 1.00 93.88 178 ASP A C 1
ATOM 1341 O O . ASP A 1 178 ? 12.052 -13.635 -1.027 1.00 93.88 178 ASP A O 1
ATOM 1345 N N . ASN A 1 179 ? 11.672 -12.545 -2.953 1.00 92.38 179 ASN A N 1
ATOM 1346 C CA . ASN A 1 179 ? 12.921 -11.783 -2.922 1.00 92.38 179 ASN A CA 1
ATOM 1347 C C . ASN A 1 179 ? 13.002 -10.868 -1.691 1.00 92.38 179 ASN A C 1
ATOM 1349 O O . ASN A 1 179 ? 14.015 -10.864 -0.996 1.00 92.38 179 ASN A O 1
ATOM 1353 N N . MET A 1 180 ? 11.925 -10.139 -1.375 1.00 92.50 180 MET A N 1
ATOM 1354 C CA . MET A 1 180 ? 11.880 -9.282 -0.183 1.00 92.50 180 MET A CA 1
ATOM 1355 C C . MET A 1 180 ? 11.973 -10.084 1.121 1.00 92.50 180 MET A C 1
ATOM 1357 O O . MET A 1 180 ? 12.559 -9.607 2.087 1.00 92.50 180 MET A O 1
ATOM 1361 N N . ARG A 1 181 ? 11.421 -11.303 1.170 1.00 90.88 181 ARG A N 1
ATOM 1362 C CA . ARG A 1 181 ? 11.571 -12.197 2.332 1.00 90.88 181 ARG A CA 1
ATOM 1363 C C . ARG A 1 181 ? 12.991 -12.718 2.488 1.00 90.88 181 ARG A C 1
ATOM 1365 O O . ARG A 1 181 ? 13.453 -12.867 3.608 1.00 90.88 181 ARG A O 1
ATOM 1372 N N . ALA A 1 182 ? 13.660 -13.021 1.379 1.00 89.31 182 ALA A N 1
ATOM 1373 C CA . ALA A 1 182 ? 15.038 -13.498 1.388 1.00 89.31 182 ALA A CA 1
ATOM 1374 C C . ALA A 1 182 ? 16.052 -12.388 1.727 1.00 89.31 182 ALA A C 1
ATOM 1376 O O . ALA A 1 182 ? 17.202 -12.686 2.037 1.00 89.31 182 ALA A O 1
ATOM 1377 N N . ALA A 1 183 ? 15.638 -11.119 1.686 1.00 83.12 183 ALA A N 1
ATOM 1378 C CA . ALA A 1 183 ? 16.471 -9.947 1.934 1.00 83.12 183 ALA A CA 1
ATOM 1379 C C . ALA A 1 183 ? 16.723 -9.650 3.429 1.00 83.12 183 ALA A C 1
ATOM 1381 O O . ALA A 1 183 ? 16.836 -8.488 3.818 1.00 83.12 183 ALA A O 1
ATOM 1382 N N . ASP A 1 184 ? 16.827 -10.676 4.279 1.00 71.81 184 ASP A N 1
ATOM 1383 C CA . ASP A 1 184 ? 16.963 -10.506 5.734 1.00 71.81 184 ASP A CA 1
ATOM 1384 C C . ASP A 1 184 ? 18.245 -9.764 6.165 1.00 71.81 184 ASP A C 1
ATOM 1386 O O . ASP A 1 184 ? 18.243 -9.135 7.225 1.00 71.81 184 ASP A O 1
ATOM 1390 N N . ASP A 1 185 ? 19.293 -9.786 5.332 1.00 75.12 185 ASP A N 1
ATOM 1391 C CA . ASP A 1 185 ? 20.574 -9.099 5.564 1.00 75.12 185 ASP A CA 1
ATOM 1392 C C . ASP A 1 185 ? 20.582 -7.622 5.116 1.00 75.12 185 ASP A C 1
ATOM 1394 O O . ASP A 1 185 ? 21.544 -6.898 5.384 1.00 75.12 185 ASP A O 1
ATOM 1398 N N . LEU A 1 186 ? 19.543 -7.157 4.410 1.00 81.56 186 LEU A N 1
ATOM 1399 C CA . LEU A 1 186 ? 19.457 -5.770 3.948 1.00 81.5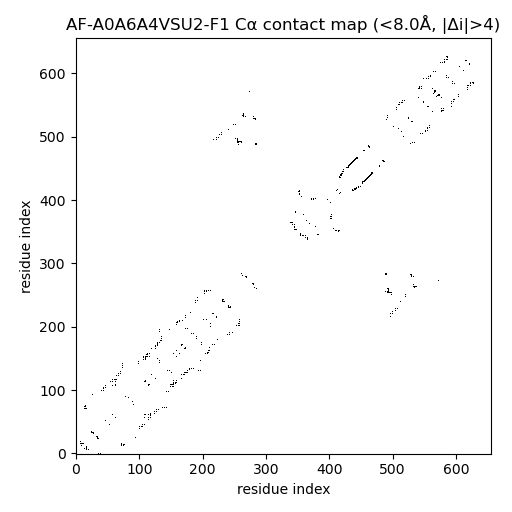6 186 LEU A CA 1
ATOM 1400 C C . LEU A 1 186 ? 18.907 -4.848 5.046 1.00 81.56 186 LEU A C 1
ATOM 1402 O O . LEU A 1 186 ? 18.088 -5.268 5.870 1.00 81.56 186 LEU A O 1
ATOM 1406 N N . PRO A 1 187 ? 19.291 -3.557 5.044 1.00 83.12 187 PRO A N 1
ATOM 1407 C CA . PRO A 1 187 ? 18.697 -2.590 5.955 1.00 83.12 187 PRO A CA 1
ATOM 1408 C C . PRO A 1 187 ? 17.173 -2.512 5.734 1.00 83.12 187 PRO A C 1
ATOM 1410 O O . PRO A 1 187 ? 16.717 -2.515 4.583 1.00 83.12 187 PRO A O 1
ATOM 1413 N N . PRO A 1 188 ? 16.358 -2.392 6.803 1.00 83.19 188 PRO A N 1
ATOM 1414 C CA . PRO A 1 188 ? 14.899 -2.405 6.687 1.00 83.19 188 PRO A CA 1
ATOM 1415 C C . PRO A 1 188 ? 14.354 -1.367 5.697 1.00 83.19 188 PRO A C 1
ATOM 1417 O O . PRO A 1 188 ? 13.412 -1.651 4.959 1.00 83.19 188 PRO A O 1
ATOM 1420 N N . LEU A 1 189 ? 14.986 -0.193 5.606 1.00 83.94 189 LEU A N 1
ATOM 1421 C CA . LEU A 1 189 ? 14.597 0.871 4.678 1.00 83.94 189 LEU A CA 1
ATOM 1422 C C . LEU A 1 189 ? 14.658 0.441 3.203 1.00 83.94 189 LEU A C 1
ATOM 1424 O O . LEU A 1 189 ? 13.810 0.859 2.417 1.00 83.94 189 LEU A O 1
ATOM 1428 N N . GLU A 1 190 ? 15.599 -0.421 2.811 1.00 84.44 190 GLU A N 1
ATOM 1429 C CA . GLU A 1 190 ? 15.643 -0.932 1.436 1.00 84.44 190 GLU A CA 1
ATOM 1430 C C . GLU A 1 190 ? 14.435 -1.819 1.135 1.00 84.44 190 GLU A C 1
ATOM 1432 O O . GLU A 1 190 ? 13.818 -1.694 0.078 1.00 84.44 190 GLU A O 1
ATOM 1437 N N . THR A 1 191 ? 14.036 -2.657 2.094 1.00 88.12 191 THR A N 1
ATOM 1438 C CA . THR A 1 191 ? 12.828 -3.484 1.964 1.00 88.12 191 THR A CA 1
ATOM 1439 C C . THR A 1 191 ? 11.568 -2.610 1.914 1.00 88.12 191 THR A C 1
ATOM 1441 O O . THR A 1 191 ? 10.642 -2.893 1.153 1.00 88.12 191 THR A O 1
ATOM 1444 N N . VAL A 1 192 ? 11.536 -1.494 2.654 1.00 86.44 192 VAL A N 1
ATOM 1445 C CA . VAL A 1 192 ? 10.453 -0.496 2.574 1.00 86.44 192 VAL A CA 1
ATOM 1446 C C . VAL A 1 192 ? 10.357 0.094 1.163 1.00 86.44 192 VAL A C 1
ATOM 1448 O O . VAL A 1 192 ? 9.255 0.179 0.620 1.00 86.44 192 VAL A O 1
ATOM 1451 N N . GLU A 1 193 ? 11.477 0.468 0.534 1.00 84.44 193 GLU A N 1
ATOM 1452 C CA . GLU A 1 193 ? 11.487 0.970 -0.851 1.00 84.44 193 GLU A CA 1
ATOM 1453 C C . GLU A 1 193 ? 10.963 -0.079 -1.854 1.00 84.44 193 GLU A C 1
ATOM 1455 O O . GLU A 1 193 ? 10.220 0.266 -2.783 1.00 84.44 193 GLU A O 1
ATOM 1460 N N . MET A 1 194 ? 11.296 -1.359 -1.652 1.00 88.94 194 MET A N 1
ATOM 1461 C CA . MET A 1 194 ? 10.783 -2.470 -2.466 1.00 88.94 194 MET A CA 1
ATOM 1462 C C . MET A 1 194 ? 9.261 -2.619 -2.321 1.00 88.94 194 MET A C 1
ATOM 1464 O O . MET A 1 194 ? 8.551 -2.682 -3.329 1.00 88.94 194 MET A O 1
ATOM 1468 N N . PHE A 1 195 ? 8.738 -2.580 -1.088 1.00 86.75 195 PHE A N 1
ATOM 1469 C CA . PHE A 1 195 ? 7.294 -2.591 -0.829 1.00 86.75 195 PHE A CA 1
ATOM 1470 C C . PHE A 1 195 ? 6.584 -1.411 -1.486 1.00 86.75 195 PHE A C 1
ATOM 1472 O O . PHE A 1 195 ? 5.560 -1.599 -2.141 1.00 86.75 195 PHE A O 1
ATOM 1479 N N . VAL A 1 196 ? 7.129 -0.200 -1.342 1.00 84.44 196 VAL A N 1
ATOM 1480 C CA . VAL A 1 196 ? 6.566 1.008 -1.957 1.00 84.44 196 VAL A CA 1
ATOM 1481 C C . VAL A 1 196 ? 6.507 0.859 -3.476 1.00 84.44 196 VAL A C 1
ATOM 1483 O O . VAL A 1 196 ? 5.481 1.180 -4.072 1.00 84.44 196 VAL A O 1
ATOM 1486 N N . SER A 1 197 ? 7.563 0.331 -4.098 1.00 86.88 197 SER A N 1
ATOM 1487 C CA . SER A 1 197 ? 7.615 0.110 -5.549 1.00 86.88 197 SER A CA 1
ATOM 1488 C C . SER A 1 197 ? 6.551 -0.895 -6.007 1.00 86.88 197 SER A C 1
ATOM 1490 O O . SER A 1 197 ? 5.763 -0.594 -6.906 1.00 86.88 197 SER A O 1
ATOM 1492 N N . LEU A 1 198 ? 6.471 -2.059 -5.350 1.00 90.62 198 LEU A N 1
ATOM 1493 C CA . LEU A 1 198 ? 5.484 -3.091 -5.676 1.00 90.62 198 LEU A CA 1
ATOM 1494 C C . LEU A 1 198 ? 4.050 -2.592 -5.459 1.00 90.62 198 LEU A C 1
ATOM 1496 O O . LEU A 1 198 ? 3.173 -2.838 -6.281 1.00 90.62 198 LEU A O 1
ATOM 1500 N N . PHE A 1 199 ? 3.785 -1.883 -4.364 1.00 86.62 199 PHE A N 1
ATOM 1501 C CA . PHE A 1 199 ? 2.432 -1.442 -4.024 1.00 86.62 199 PHE A CA 1
ATOM 1502 C C . PHE A 1 199 ? 1.956 -0.287 -4.891 1.00 86.62 199 PHE A C 1
ATOM 1504 O O . PHE A 1 199 ? 0.780 -0.261 -5.248 1.00 86.62 199 PHE A O 1
ATOM 1511 N N . CYS A 1 200 ? 2.846 0.627 -5.279 1.00 84.81 200 CYS A N 1
ATOM 1512 C CA . CYS A 1 200 ? 2.515 1.641 -6.274 1.00 84.81 200 CYS A CA 1
ATOM 1513 C C . CYS A 1 200 ? 2.143 0.988 -7.616 1.00 84.81 200 CYS A C 1
ATOM 1515 O O . CYS A 1 200 ? 1.127 1.356 -8.201 1.00 84.81 200 CYS A O 1
ATOM 1517 N N . PHE A 1 201 ? 2.880 -0.042 -8.050 1.00 88.31 201 PHE A N 1
ATOM 1518 C CA . PHE A 1 201 ? 2.522 -0.809 -9.247 1.00 88.31 201 PHE A CA 1
ATOM 1519 C C . PHE A 1 201 ? 1.157 -1.501 -9.106 1.00 88.31 201 PHE A C 1
ATOM 1521 O O . PHE A 1 201 ? 0.312 -1.417 -9.998 1.00 88.31 201 PHE A O 1
ATOM 1528 N N . LEU A 1 202 ? 0.922 -2.177 -7.976 1.00 89.62 20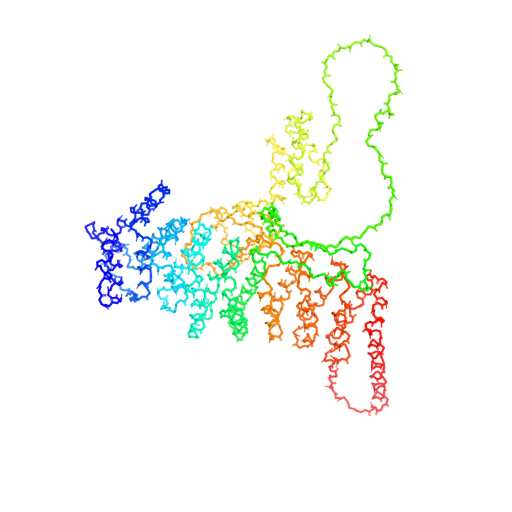2 LEU A N 1
ATOM 1529 C CA . LEU A 1 202 ? -0.337 -2.877 -7.716 1.00 89.62 202 LEU A CA 1
ATOM 1530 C C . LEU A 1 202 ? -1.526 -1.918 -7.672 1.00 89.62 202 LEU A C 1
ATOM 1532 O O . LEU A 1 202 ? -2.578 -2.252 -8.213 1.00 89.62 202 LEU A O 1
ATOM 1536 N N . LYS A 1 203 ? -1.354 -0.734 -7.078 1.00 83.44 203 LYS A N 1
ATOM 1537 C CA . LYS A 1 203 ? -2.369 0.321 -7.045 1.00 83.44 203 LYS A CA 1
ATOM 1538 C C . LYS A 1 203 ? -2.778 0.738 -8.455 1.00 83.44 203 LYS A C 1
ATOM 1540 O O . LYS A 1 203 ? -3.959 0.674 -8.769 1.00 83.44 203 LYS A O 1
ATOM 1545 N N . ASP A 1 204 ? -1.816 1.083 -9.304 1.00 84.50 204 ASP A N 1
ATOM 1546 C CA . ASP A 1 204 ? -2.093 1.481 -10.689 1.00 84.50 204 ASP A CA 1
ATOM 1547 C C . ASP A 1 204 ? -2.741 0.329 -11.484 1.00 84.50 204 ASP A C 1
ATOM 1549 O O . ASP A 1 204 ? -3.644 0.534 -12.293 1.00 84.50 204 ASP A O 1
ATOM 1553 N N . SER A 1 205 ? -2.337 -0.918 -11.217 1.00 87.06 205 SER A N 1
ATOM 1554 C CA . SER A 1 205 ? -2.943 -2.092 -11.856 1.00 87.06 205 SER A CA 1
ATOM 1555 C C . SER A 1 205 ? -4.369 -2.392 -11.383 1.00 87.06 205 SER A C 1
ATOM 1557 O O . SER A 1 205 ? -5.143 -2.990 -12.133 1.00 87.06 205 SER A O 1
ATOM 1559 N N . ALA A 1 206 ? -4.726 -1.973 -10.164 1.00 85.25 206 ALA A N 1
ATOM 1560 C CA . ALA A 1 206 ? -6.019 -2.249 -9.548 1.00 85.25 206 ALA A CA 1
ATOM 1561 C C . ALA A 1 206 ? -7.169 -1.500 -10.230 1.00 85.25 206 ALA A C 1
ATOM 1563 O O . ALA A 1 206 ? -8.309 -1.956 -10.155 1.00 85.25 206 ALA A O 1
ATOM 1564 N N . ASP A 1 207 ? -6.878 -0.400 -10.929 1.00 77.25 207 ASP A N 1
ATOM 1565 C CA . ASP A 1 207 ? -7.859 0.289 -11.771 1.00 77.25 207 ASP A CA 1
ATOM 1566 C C . ASP A 1 207 ? -8.241 -0.567 -12.994 1.00 77.25 207 ASP A C 1
ATOM 1568 O O . ASP A 1 207 ? -9.384 -0.532 -13.456 1.00 77.25 207 ASP A O 1
ATOM 1572 N N . VAL A 1 208 ? -7.318 -1.407 -13.478 1.00 82.19 208 VAL A N 1
ATOM 1573 C CA . VAL A 1 208 ? -7.506 -2.262 -14.660 1.00 82.19 208 VAL A CA 1
ATOM 1574 C C . VAL A 1 208 ? -8.020 -3.660 -14.293 1.00 82.19 208 VAL A C 1
ATOM 1576 O O . VAL A 1 208 ? -8.872 -4.196 -14.998 1.00 82.19 208 VAL A O 1
ATOM 1579 N N . SER A 1 209 ? -7.514 -4.282 -13.220 1.00 84.69 209 SER A N 1
ATOM 1580 C CA . SER A 1 209 ? -7.851 -5.668 -12.849 1.00 84.69 209 SER A CA 1
ATOM 1581 C C . SER A 1 209 ? -7.608 -5.986 -11.367 1.00 84.69 209 SER A C 1
ATOM 1583 O O . SER A 1 209 ? -6.665 -5.496 -10.757 1.00 84.69 209 SER A O 1
ATOM 1585 N N . GLN A 1 210 ? -8.403 -6.904 -10.796 1.00 87.88 210 GLN A N 1
ATOM 1586 C CA . GLN A 1 210 ? -8.184 -7.455 -9.443 1.00 87.88 210 GLN A CA 1
ATOM 1587 C C . GLN A 1 210 ? -7.096 -8.541 -9.368 1.00 87.88 210 GLN A C 1
ATOM 1589 O O . GLN A 1 210 ? -6.708 -8.941 -8.270 1.00 87.88 210 GLN A O 1
ATOM 1594 N N . VAL A 1 211 ? -6.643 -9.081 -10.506 1.00 92.06 211 VAL A N 1
ATOM 1595 C CA . VAL A 1 211 ? -5.832 -10.315 -10.540 1.00 92.06 211 VAL A CA 1
ATOM 1596 C C . VAL A 1 211 ? -4.546 -10.174 -9.722 1.00 92.06 211 VAL A C 1
ATOM 1598 O O . VAL A 1 211 ? -4.268 -11.017 -8.877 1.00 92.06 211 VAL A O 1
ATOM 1601 N N . LEU A 1 212 ? -3.812 -9.069 -9.876 1.00 93.12 212 LEU A N 1
ATOM 1602 C CA . LEU A 1 212 ? -2.519 -8.903 -9.203 1.00 93.12 212 LEU A CA 1
ATOM 1603 C C . LEU A 1 212 ? -2.646 -8.676 -7.685 1.00 93.12 212 LEU A C 1
ATOM 1605 O O . LEU A 1 212 ? -1.761 -9.064 -6.922 1.00 93.12 212 LEU A O 1
ATOM 1609 N N . LEU A 1 213 ? -3.766 -8.109 -7.218 1.00 92.25 213 LEU A N 1
ATOM 1610 C CA . LEU A 1 213 ? -4.075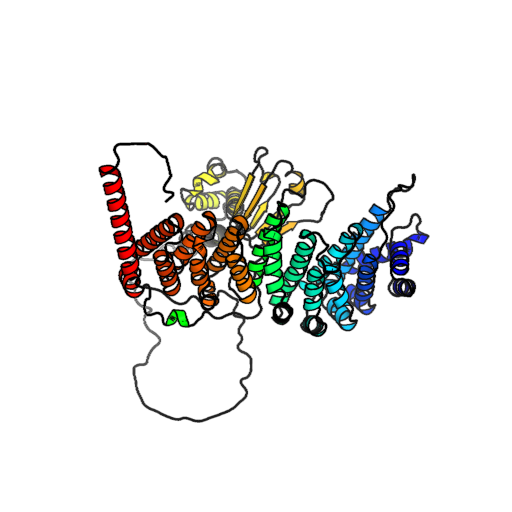 -8.042 -5.783 1.00 92.25 213 LEU A CA 1
ATOM 1611 C C . LEU A 1 213 ? -4.402 -9.435 -5.219 1.00 92.25 213 LEU A C 1
ATOM 1613 O O . LEU A 1 213 ? -4.014 -9.760 -4.093 1.00 92.25 213 LEU A O 1
ATOM 1617 N N . ALA A 1 214 ? -5.075 -10.284 -6.002 1.00 92.06 214 ALA A N 1
ATOM 1618 C CA . ALA A 1 214 ? -5.294 -11.681 -5.637 1.00 92.06 214 ALA A CA 1
ATOM 1619 C C . ALA A 1 214 ? -3.977 -12.475 -5.604 1.00 92.06 214 ALA A C 1
ATOM 1621 O O . ALA A 1 214 ? -3.806 -13.306 -4.707 1.00 92.06 214 ALA A O 1
ATOM 1622 N N . ASP A 1 215 ? -3.036 -12.172 -6.500 1.00 94.94 215 ASP A N 1
ATOM 1623 C CA . ASP A 1 215 ? -1.701 -12.775 -6.507 1.00 94.94 215 ASP A CA 1
ATOM 1624 C C . ASP A 1 215 ? -0.918 -12.407 -5.250 1.00 94.94 215 ASP A C 1
ATOM 1626 O O . ASP A 1 215 ? -0.402 -13.305 -4.583 1.00 94.94 215 ASP A O 1
ATOM 1630 N N . LEU A 1 216 ? -0.920 -11.127 -4.851 1.00 95.31 216 LEU A N 1
ATOM 1631 C CA . LEU A 1 216 ? -0.298 -10.676 -3.599 1.00 95.31 216 LEU A CA 1
ATOM 1632 C C . LEU A 1 216 ? -0.868 -11.412 -2.377 1.00 95.31 216 LEU A C 1
ATOM 1634 O O . LEU A 1 216 ? -0.142 -11.757 -1.442 1.00 95.31 216 LEU A O 1
ATOM 1638 N N . ARG A 1 217 ? -2.177 -11.676 -2.372 1.00 93.50 217 ARG A N 1
ATOM 1639 C CA . ARG A 1 217 ? -2.808 -12.490 -1.328 1.00 93.50 217 ARG A CA 1
ATOM 1640 C C . ARG A 1 217 ? -2.329 -13.939 -1.377 1.00 93.50 217 ARG A C 1
ATOM 1642 O O . ARG A 1 217 ? -1.988 -14.493 -0.336 1.00 93.50 217 ARG A O 1
ATOM 1649 N N . SER A 1 218 ? -2.318 -14.551 -2.560 1.00 95.56 218 SER A N 1
ATOM 1650 C CA . SER A 1 218 ? -1.912 -15.950 -2.745 1.00 95.56 218 SER A CA 1
ATOM 1651 C C . SER A 1 218 ? -0.453 -16.195 -2.348 1.00 95.56 218 SER A C 1
ATOM 1653 O O . SER A 1 218 ? -0.141 -17.234 -1.770 1.00 95.56 218 SER A O 1
ATOM 1655 N N . SER A 1 219 ? 0.412 -15.196 -2.547 1.00 94.50 219 SER A N 1
ATOM 1656 C CA . SER A 1 219 ? 1.821 -15.229 -2.158 1.00 94.50 219 SER A CA 1
ATOM 1657 C C . SER A 1 219 ? 2.056 -14.890 -0.685 1.00 94.50 219 SER A C 1
ATOM 1659 O O . SER A 1 219 ? 3.205 -14.795 -0.260 1.00 94.50 219 SER A O 1
ATOM 1661 N N . GLN A 1 220 ? 1.001 -14.714 0.122 1.00 94.94 220 GLN A N 1
ATOM 1662 C CA . GLN A 1 220 ? 1.071 -14.302 1.531 1.00 94.94 220 GLN A CA 1
ATOM 1663 C C . GLN A 1 220 ? 1.761 -12.939 1.738 1.00 94.94 220 GLN A C 1
ATOM 1665 O O . GLN A 1 220 ? 2.345 -12.681 2.796 1.00 94.94 220 GLN A O 1
ATOM 1670 N N . GLY A 1 221 ? 1.718 -12.053 0.739 1.00 94.94 221 GLY A N 1
ATOM 1671 C CA . GLY A 1 221 ? 2.357 -10.737 0.804 1.00 94.94 221 GLY A CA 1
ATOM 1672 C C . GLY A 1 221 ? 1.777 -9.838 1.900 1.00 94.94 221 GLY A C 1
ATOM 1673 O O . GLY A 1 221 ? 2.524 -9.143 2.580 1.00 94.94 221 GLY A O 1
ATOM 1674 N N . TYR A 1 222 ? 0.464 -9.914 2.145 1.00 95.06 222 TYR A N 1
ATOM 1675 C CA . TYR A 1 222 ? -0.196 -9.181 3.236 1.00 95.06 222 TYR A CA 1
ATOM 1676 C C . TYR A 1 222 ? 0.276 -9.623 4.627 1.00 95.06 222 TYR A C 1
ATOM 1678 O O . TYR A 1 222 ? 0.513 -8.779 5.488 1.00 95.06 222 TYR A O 1
ATOM 1686 N N . ILE A 1 223 ? 0.452 -10.932 4.842 1.00 94.19 223 ILE A N 1
ATOM 1687 C CA . ILE A 1 223 ? 0.967 -11.460 6.114 1.00 94.19 223 ILE A CA 1
ATOM 1688 C C . ILE A 1 223 ? 2.411 -11.007 6.311 1.00 94.19 223 ILE A C 1
ATOM 1690 O O . ILE A 1 223 ? 2.746 -10.475 7.365 1.00 94.19 223 ILE A O 1
ATOM 1694 N N . PHE A 1 224 ? 3.241 -11.154 5.274 1.00 94.94 224 PHE A N 1
ATOM 1695 C CA . PHE A 1 224 ? 4.637 -10.723 5.315 1.00 94.94 224 PHE A CA 1
ATOM 1696 C C . PHE A 1 224 ? 4.775 -9.236 5.659 1.00 94.94 224 PHE A C 1
ATOM 1698 O O . PHE A 1 224 ? 5.567 -8.886 6.526 1.00 94.94 224 PHE A O 1
ATOM 1705 N N . LEU A 1 225 ? 3.961 -8.369 5.056 1.00 94.25 225 LEU A N 1
ATOM 1706 C CA . LEU A 1 225 ? 3.943 -6.946 5.387 1.00 94.25 225 LEU A CA 1
ATOM 1707 C C . LEU A 1 225 ? 3.568 -6.682 6.854 1.00 94.25 225 LEU A C 1
ATOM 1709 O O . LEU A 1 225 ? 4.148 -5.801 7.484 1.00 94.25 225 LEU A O 1
ATOM 1713 N N . GLY A 1 226 ? 2.612 -7.437 7.400 1.00 94.12 226 GLY A N 1
ATOM 1714 C CA . GLY A 1 226 ? 2.242 -7.344 8.811 1.00 94.12 226 GLY A CA 1
ATOM 1715 C C . GLY A 1 226 ? 3.392 -7.726 9.746 1.00 94.12 226 GLY A C 1
ATOM 1716 O O . GLY A 1 226 ? 3.683 -6.988 10.684 1.00 94.12 226 GLY A O 1
ATOM 1717 N N . GLU A 1 227 ? 4.089 -8.831 9.465 1.00 94.56 227 GLU A N 1
ATOM 1718 C CA . GLU A 1 227 ? 5.298 -9.211 10.214 1.00 94.56 227 GLU A CA 1
ATOM 1719 C C . GLU A 1 227 ? 6.403 -8.161 10.072 1.00 94.56 227 GLU A C 1
ATOM 1721 O O . GLU A 1 227 ? 7.072 -7.826 11.047 1.00 94.56 227 GLU A O 1
ATOM 1726 N N . PHE A 1 228 ? 6.574 -7.601 8.874 1.00 93.88 228 PHE A N 1
ATOM 1727 C CA . PHE A 1 228 ? 7.593 -6.596 8.609 1.00 93.88 228 PHE A CA 1
ATOM 1728 C C . PHE A 1 228 ? 7.324 -5.278 9.352 1.00 93.88 228 PHE A C 1
ATOM 1730 O O . PHE A 1 228 ? 8.249 -4.695 9.909 1.00 93.88 228 PHE A O 1
ATOM 1737 N N . LEU A 1 229 ? 6.065 -4.837 9.453 1.00 93.88 229 LEU A N 1
ATOM 1738 C CA . LEU A 1 229 ? 5.680 -3.693 10.291 1.00 93.88 229 LEU A CA 1
ATOM 1739 C C . LEU A 1 229 ? 6.022 -3.918 11.771 1.00 93.88 229 LEU A C 1
ATOM 1741 O O . LEU A 1 229 ? 6.514 -3.006 12.429 1.00 93.88 229 LEU A O 1
ATOM 1745 N N . LEU A 1 230 ? 5.810 -5.135 12.280 1.00 94.00 230 LEU A N 1
ATOM 1746 C CA . LEU A 1 230 ? 6.180 -5.503 13.651 1.00 94.00 230 LEU A CA 1
ATOM 1747 C C . LEU A 1 230 ? 7.703 -5.640 13.831 1.00 94.00 230 LEU A C 1
ATOM 1749 O O . LEU A 1 230 ? 8.203 -5.413 14.931 1.00 94.00 230 LEU A O 1
ATOM 1753 N N . LYS A 1 231 ? 8.449 -5.986 12.770 1.00 92.00 231 LYS A N 1
ATOM 1754 C CA . LYS A 1 231 ? 9.925 -5.955 12.746 1.00 92.00 231 LYS A CA 1
ATOM 1755 C C . LYS A 1 231 ? 10.435 -4.511 12.820 1.00 92.00 231 LYS A C 1
ATOM 1757 O O . LYS A 1 231 ? 11.329 -4.240 13.611 1.00 92.00 231 LYS A O 1
ATOM 1762 N N . LEU A 1 232 ? 9.835 -3.585 12.064 1.00 90.06 232 LEU A N 1
ATOM 1763 C CA . LEU A 1 232 ? 10.167 -2.152 12.113 1.00 90.06 232 LEU A CA 1
ATOM 1764 C C . LEU A 1 232 ? 9.859 -1.519 13.473 1.00 90.06 232 LEU A C 1
ATOM 1766 O O . LEU A 1 232 ? 10.583 -0.635 13.906 1.00 90.06 232 LEU A O 1
ATOM 1770 N N . GLU A 1 233 ? 8.809 -1.976 14.155 1.00 90.44 233 GLU A N 1
ATOM 1771 C CA . GLU A 1 233 ? 8.470 -1.516 15.507 1.00 90.44 233 GLU A CA 1
ATOM 1772 C C . GLU A 1 233 ? 9.558 -1.848 16.542 1.00 90.44 233 GLU A C 1
ATOM 1774 O O . GLU A 1 233 ? 9.759 -1.098 17.494 1.00 90.44 233 GLU A O 1
ATOM 1779 N N . GLN A 1 234 ? 10.240 -2.982 16.370 1.00 89.38 234 GLN A N 1
ATOM 1780 C CA . GLN A 1 234 ? 11.313 -3.428 17.267 1.00 89.38 234 GLN A CA 1
ATOM 1781 C C . GLN A 1 234 ? 12.634 -2.702 16.999 1.00 89.38 234 GLN A C 1
ATOM 1783 O O . GLN A 1 234 ? 13.540 -2.744 17.834 1.00 89.38 234 GLN A O 1
ATOM 1788 N N . ASP A 1 235 ? 12.753 -2.053 15.844 1.00 86.81 235 ASP A N 1
ATOM 1789 C CA . ASP A 1 235 ? 13.919 -1.262 15.497 1.00 86.81 235 ASP A CA 1
ATOM 1790 C C . ASP A 1 235 ? 13.888 0.089 16.227 1.00 86.81 235 ASP A C 1
ATOM 1792 O O . ASP A 1 235 ? 12.870 0.777 16.287 1.00 86.81 235 ASP A O 1
ATOM 1796 N N . SER A 1 236 ? 15.023 0.467 16.812 1.00 78.38 236 SER A N 1
ATOM 1797 C CA . SER A 1 236 ? 15.153 1.693 17.608 1.00 78.38 236 SER A CA 1
ATOM 1798 C C . SER A 1 236 ? 15.495 2.922 16.759 1.00 78.38 236 SER A C 1
ATOM 1800 O O . SER A 1 236 ? 15.554 4.030 17.295 1.00 78.38 236 SER A O 1
ATOM 1802 N N . ALA A 1 237 ? 15.741 2.758 15.454 1.00 81.12 237 ALA A N 1
ATOM 1803 C CA . ALA A 1 237 ? 16.021 3.874 14.557 1.00 81.12 237 ALA A CA 1
ATOM 1804 C C . ALA A 1 237 ? 14.778 4.778 14.357 1.00 81.12 237 ALA A C 1
ATOM 1806 O O . ALA A 1 237 ? 13.682 4.271 14.090 1.00 81.12 237 ALA A O 1
ATOM 1807 N N . PRO A 1 238 ? 14.917 6.120 14.417 1.00 76.06 238 PRO A N 1
ATOM 1808 C CA . PRO A 1 238 ? 13.794 7.037 14.177 1.00 76.06 238 PRO A CA 1
ATOM 1809 C C . PRO A 1 238 ? 13.227 6.884 12.756 1.00 76.06 238 PRO A C 1
ATOM 1811 O O . PRO A 1 238 ? 12.014 6.896 12.555 1.00 76.06 238 PRO A O 1
ATOM 1814 N N . GLU A 1 239 ? 14.105 6.622 11.789 1.00 80.50 239 GLU A N 1
ATOM 1815 C CA . GLU A 1 239 ? 13.772 6.364 10.387 1.00 80.50 239 GLU A CA 1
ATOM 1816 C C . GLU A 1 239 ? 12.843 5.150 10.221 1.00 80.50 239 GLU A C 1
ATOM 1818 O O . GLU A 1 239 ? 11.961 5.155 9.361 1.00 80.50 239 GLU A O 1
ATOM 1823 N N . SER A 1 240 ? 12.989 4.126 11.069 1.00 82.31 240 SER A N 1
ATOM 1824 C CA . SER A 1 240 ? 12.151 2.921 11.055 1.00 82.31 240 SER A CA 1
ATOM 1825 C C . SER A 1 240 ? 10.735 3.201 11.561 1.00 82.31 240 SER A C 1
ATOM 1827 O O . SER A 1 240 ? 9.769 2.647 11.028 1.00 82.31 240 SER A O 1
ATOM 1829 N N . THR A 1 241 ? 10.579 4.129 12.510 1.00 80.50 241 THR A N 1
ATOM 1830 C CA . THR A 1 241 ? 9.255 4.594 12.959 1.00 80.50 241 THR A CA 1
ATOM 1831 C C . THR A 1 241 ? 8.532 5.346 11.843 1.00 80.50 241 THR A C 1
ATOM 1833 O O . THR A 1 241 ? 7.362 5.064 11.556 1.00 80.50 241 THR A O 1
ATOM 1836 N N . ASP A 1 242 ? 9.232 6.254 11.161 1.00 81.00 242 ASP A N 1
ATOM 1837 C CA . ASP A 1 242 ? 8.672 6.983 10.023 1.00 81.00 242 ASP A CA 1
ATOM 1838 C C . ASP A 1 242 ? 8.353 6.042 8.862 1.00 81.00 242 ASP A C 1
ATOM 1840 O O . ASP A 1 242 ? 7.281 6.147 8.263 1.00 81.00 242 ASP A O 1
ATOM 1844 N N . ALA A 1 243 ? 9.220 5.066 8.581 1.00 80.50 243 ALA A N 1
ATOM 1845 C CA . ALA A 1 243 ? 8.988 4.019 7.592 1.00 80.50 243 ALA A CA 1
ATOM 1846 C C . ALA A 1 243 ? 7.757 3.155 7.924 1.00 80.50 243 ALA A C 1
ATOM 1848 O O . ALA A 1 243 ? 6.949 2.875 7.034 1.00 80.50 243 ALA A O 1
ATOM 1849 N N . ALA A 1 244 ? 7.560 2.782 9.191 1.00 84.62 244 ALA A N 1
ATOM 1850 C CA . ALA A 1 244 ? 6.389 2.029 9.632 1.00 84.62 244 ALA A CA 1
ATOM 1851 C C . ALA A 1 244 ? 5.101 2.841 9.448 1.00 84.62 244 ALA A C 1
ATOM 1853 O O . ALA A 1 244 ? 4.149 2.356 8.827 1.00 84.62 244 ALA A O 1
ATOM 1854 N N . ARG A 1 245 ? 5.091 4.112 9.884 1.00 83.75 245 ARG A N 1
ATOM 1855 C CA . ARG A 1 245 ? 3.976 5.043 9.624 1.00 83.75 245 ARG A CA 1
ATOM 1856 C C . ARG A 1 245 ? 3.666 5.106 8.136 1.00 83.75 245 ARG A C 1
ATOM 1858 O O . ARG A 1 245 ? 2.516 5.050 7.701 1.00 83.75 245 ARG A O 1
ATOM 1865 N N . ASN A 1 246 ? 4.723 5.176 7.350 1.00 82.50 246 ASN A N 1
ATOM 1866 C CA . ASN A 1 246 ? 4.661 5.290 5.920 1.00 82.50 246 ASN A CA 1
ATOM 1867 C C . ASN A 1 246 ? 4.065 4.049 5.228 1.00 82.50 246 ASN A C 1
ATOM 1869 O O . ASN A 1 246 ? 3.277 4.184 4.284 1.00 82.50 246 ASN A O 1
ATOM 1873 N N . LEU A 1 247 ? 4.391 2.850 5.695 1.00 84.88 247 LEU A N 1
ATOM 1874 C CA . LEU A 1 247 ? 3.789 1.608 5.212 1.00 84.88 247 LEU A CA 1
ATOM 1875 C C . LEU A 1 247 ? 2.332 1.447 5.666 1.00 84.88 247 LEU A C 1
ATOM 1877 O O . LEU A 1 247 ? 1.514 0.948 4.895 1.00 84.88 247 LEU A O 1
ATOM 1881 N N . VAL A 1 248 ? 1.972 1.922 6.862 1.00 85.12 248 VAL A N 1
ATOM 1882 C CA . VAL A 1 248 ? 0.578 1.919 7.343 1.00 85.12 248 VAL A CA 1
ATOM 1883 C C . VAL A 1 248 ? -0.323 2.795 6.464 1.00 85.12 248 VAL A C 1
ATOM 1885 O O . VAL A 1 248 ? -1.399 2.356 6.057 1.00 85.12 248 VAL A O 1
ATOM 1888 N N . LEU A 1 249 ? 0.131 3.993 6.087 1.00 82.94 249 LEU A N 1
ATOM 1889 C CA . LEU A 1 249 ? -0.612 4.857 5.158 1.00 82.94 249 LEU A CA 1
ATOM 1890 C C . LEU A 1 249 ? -0.776 4.204 3.776 1.00 82.94 249 LEU A C 1
ATOM 1892 O O . LEU A 1 249 ? -1.838 4.270 3.157 1.00 82.94 249 LEU A O 1
ATOM 1896 N N . LEU A 1 250 ? 0.260 3.505 3.312 1.00 82.12 250 LEU A N 1
ATOM 1897 C CA . LEU A 1 250 ? 0.216 2.772 2.053 1.00 82.12 250 LEU A CA 1
ATOM 1898 C C . LEU A 1 250 ? -0.764 1.585 2.118 1.00 82.12 250 LEU A C 1
ATOM 1900 O O . LEU A 1 250 ? -1.510 1.357 1.168 1.00 82.12 250 LEU A O 1
ATOM 1904 N N . LEU A 1 251 ? -0.843 0.881 3.249 1.00 86.75 251 LEU A N 1
ATOM 1905 C CA . LEU A 1 251 ? -1.865 -0.140 3.506 1.00 86.75 251 LEU A CA 1
ATOM 1906 C C . LEU A 1 251 ? -3.282 0.421 3.455 1.00 86.75 251 LEU A C 1
ATOM 1908 O O . LEU A 1 251 ? -4.159 -0.204 2.857 1.00 86.75 251 LEU A O 1
ATOM 1912 N N . ALA A 1 252 ? -3.494 1.601 4.038 1.00 83.12 252 ALA A N 1
ATOM 1913 C CA . ALA A 1 252 ? -4.768 2.310 3.965 1.00 83.12 252 ALA A CA 1
ATOM 1914 C C . ALA A 1 252 ? -5.181 2.517 2.512 1.00 83.12 252 ALA A C 1
ATOM 1916 O O . ALA A 1 252 ? -6.285 2.166 2.110 1.00 83.12 252 ALA A O 1
ATOM 1917 N N . SER A 1 253 ? -4.252 3.012 1.696 1.00 83.44 253 SER A N 1
ATOM 1918 C CA . SER A 1 253 ? -4.520 3.236 0.283 1.00 83.44 253 SER A CA 1
ATOM 1919 C C . SER A 1 253 ? -4.837 1.945 -0.463 1.00 83.44 253 SER A C 1
ATOM 1921 O O . SER A 1 253 ? -5.779 1.919 -1.247 1.00 83.44 253 SER A O 1
ATOM 1923 N N . LEU A 1 254 ? -4.119 0.853 -0.174 1.00 84.69 254 LEU A N 1
ATOM 1924 C CA . LEU A 1 254 ? -4.380 -0.450 -0.775 1.00 84.69 254 LEU A CA 1
ATOM 1925 C C . LEU A 1 254 ? -5.736 -1.011 -0.360 1.00 84.69 254 LEU A C 1
ATOM 1927 O O . LEU A 1 254 ? -6.343 -1.700 -1.173 1.00 84.69 254 LEU A O 1
ATOM 1931 N N . ALA A 1 255 ? -6.221 -0.710 0.850 1.00 87.50 255 ALA A N 1
ATOM 1932 C CA . ALA A 1 255 ? -7.565 -1.080 1.293 1.00 87.50 255 ALA A CA 1
ATOM 1933 C C . ALA A 1 255 ? -8.658 -0.404 0.448 1.00 87.50 255 ALA A C 1
ATOM 1935 O O . ALA A 1 255 ? -9.716 -0.992 0.215 1.00 87.50 255 ALA A O 1
ATOM 1936 N N . MET A 1 256 ? -8.378 0.794 -0.066 1.00 82.50 256 MET A N 1
ATOM 1937 C CA . MET A 1 256 ? -9.264 1.523 -0.978 1.00 82.50 256 MET A CA 1
ATOM 1938 C C . MET A 1 256 ? -9.087 1.095 -2.442 1.00 82.50 256 MET A C 1
ATOM 1940 O O . MET A 1 256 ? -9.985 1.294 -3.257 1.00 82.50 256 MET A O 1
ATOM 1944 N N . CYS A 1 257 ? -7.960 0.469 -2.792 1.00 79.62 257 CYS A N 1
ATOM 1945 C CA . CYS A 1 257 ? -7.671 0.021 -4.154 1.00 79.62 257 CYS A CA 1
ATOM 1946 C C . CYS A 1 257 ? -8.441 -1.253 -4.520 1.00 79.62 257 CYS A C 1
ATOM 1948 O O . CYS A 1 257 ? -8.513 -2.207 -3.745 1.00 79.62 257 CYS A O 1
ATOM 1950 N N . GLY A 1 258 ? -8.962 -1.296 -5.743 1.00 73.75 258 GLY A N 1
ATOM 1951 C CA . GLY A 1 258 ? -9.589 -2.482 -6.315 1.00 73.75 258 GLY A CA 1
ATOM 1952 C C . GLY A 1 258 ? -10.508 -2.140 -7.483 1.00 73.75 258 GLY A C 1
ATOM 1953 O O . GLY A 1 258 ? -11.080 -1.052 -7.539 1.00 73.75 258 GLY A O 1
ATOM 1954 N N . HIS A 1 259 ? -10.687 -3.097 -8.390 1.00 67.44 259 HIS A N 1
ATOM 1955 C CA . HIS A 1 259 ? -11.582 -2.967 -9.545 1.00 67.44 259 HIS A CA 1
ATOM 1956 C C . HIS A 1 259 ? -13.042 -3.346 -9.216 1.00 67.44 259 HIS A C 1
ATOM 1958 O O . HIS A 1 259 ? -13.963 -3.041 -9.964 1.00 67.44 259 HIS A O 1
ATOM 1964 N N . THR A 1 260 ? -13.274 -4.036 -8.097 1.00 71.12 260 THR A N 1
ATOM 1965 C CA . THR A 1 260 ? -14.599 -4.525 -7.681 1.00 71.12 260 THR A CA 1
ATOM 1966 C C . THR A 1 260 ? -15.080 -3.740 -6.476 1.00 71.12 260 THR A C 1
ATOM 1968 O O . THR A 1 260 ? -14.375 -3.659 -5.472 1.00 71.12 260 THR A O 1
ATOM 1971 N N . GLU A 1 261 ? -16.288 -3.194 -6.566 1.00 72.38 261 GLU A N 1
ATOM 1972 C CA . GLU A 1 261 ? -16.937 -2.545 -5.432 1.00 72.38 261 GLU A CA 1
ATOM 1973 C C . GLU A 1 261 ? -17.446 -3.593 -4.445 1.00 72.38 261 GLU A C 1
ATOM 1975 O O . GLU A 1 261 ? -18.126 -4.555 -4.815 1.00 72.38 261 GLU A O 1
ATOM 1980 N N . LEU A 1 262 ? -17.099 -3.411 -3.173 1.00 77.31 262 LEU A N 1
ATOM 1981 C CA . LEU A 1 262 ? -17.615 -4.237 -2.094 1.00 77.31 262 LEU A CA 1
ATOM 1982 C C . LEU A 1 262 ? -18.945 -3.660 -1.623 1.00 77.31 262 LEU A C 1
ATOM 1984 O O . LEU A 1 262 ? -19.068 -2.460 -1.383 1.00 77.31 262 LEU A O 1
ATOM 1988 N N . GLN A 1 263 ? -19.949 -4.520 -1.481 1.00 68.69 263 GLN A N 1
ATOM 1989 C CA . GLN A 1 263 ? -21.248 -4.086 -0.987 1.00 68.69 263 GLN A CA 1
ATOM 1990 C C . GLN A 1 263 ? -21.274 -4.050 0.546 1.00 68.69 263 GLN A C 1
ATOM 1992 O O . GLN A 1 263 ? -20.733 -4.960 1.184 1.00 68.69 263 GLN A O 1
ATOM 1997 N N . PRO A 1 264 ? -21.938 -3.042 1.147 1.00 68.62 264 PRO A N 1
ATOM 1998 C CA . PRO A 1 264 ? -22.218 -3.027 2.575 1.00 68.62 264 PRO A CA 1
ATOM 1999 C C . PRO A 1 264 ? -22.951 -4.299 3.005 1.00 68.62 264 PRO A C 1
ATOM 2001 O O . PRO A 1 264 ? -23.870 -4.765 2.323 1.00 68.62 264 PRO A O 1
ATOM 2004 N N . SER A 1 265 ? -22.573 -4.848 4.156 1.00 63.44 265 SER A N 1
ATOM 2005 C CA . SER A 1 265 ? -23.269 -5.990 4.744 1.00 63.44 265 SER A CA 1
ATOM 2006 C C . SER A 1 265 ? -24.744 -5.643 5.000 1.00 63.44 265 SER A C 1
ATOM 2008 O O . SER A 1 265 ? -25.056 -4.667 5.681 1.00 63.44 265 SER A O 1
ATOM 2010 N N . GLN A 1 266 ? -25.681 -6.461 4.501 1.00 58.12 266 GLN A N 1
ATOM 2011 C CA . GLN A 1 266 ? -27.117 -6.277 4.778 1.00 58.12 266 GLN A CA 1
ATOM 2012 C C . GLN A 1 266 ? -27.489 -6.560 6.249 1.00 58.12 266 GLN A C 1
ATOM 2014 O O . GLN A 1 266 ? -28.629 -6.322 6.649 1.00 58.12 266 GLN A O 1
ATOM 2019 N N . ALA A 1 267 ? -26.544 -7.032 7.073 1.00 55.28 267 ALA A N 1
ATOM 2020 C CA . ALA A 1 267 ? -26.765 -7.289 8.496 1.00 55.28 267 ALA A CA 1
ATOM 2021 C C . ALA A 1 267 ? -27.158 -6.015 9.270 1.00 55.28 267 ALA A C 1
ATOM 2023 O O . ALA A 1 267 ? -28.074 -6.063 10.093 1.00 55.28 267 ALA A O 1
ATOM 2024 N N . ALA A 1 268 ? -26.567 -4.863 8.933 1.00 56.00 268 ALA A N 1
ATOM 2025 C CA . ALA A 1 268 ? -26.894 -3.571 9.541 1.00 56.00 268 ALA A CA 1
ATOM 2026 C C . ALA A 1 268 ? -28.339 -3.100 9.266 1.00 56.00 268 ALA A C 1
ATOM 2028 O O . ALA A 1 268 ? -28.897 -2.306 10.024 1.00 56.00 268 ALA A O 1
ATOM 2029 N N . ALA A 1 269 ? -28.994 -3.602 8.209 1.00 53.59 269 ALA A N 1
ATOM 2030 C CA . ALA A 1 269 ? -30.389 -3.275 7.908 1.00 53.59 269 ALA A CA 1
ATOM 2031 C C . ALA A 1 269 ? -31.392 -4.029 8.804 1.00 53.59 269 ALA A C 1
ATOM 2033 O O . ALA A 1 269 ? -32.548 -3.608 8.912 1.00 53.59 269 ALA A O 1
ATOM 2034 N N . GLY A 1 270 ? -30.970 -5.118 9.455 1.00 54.53 270 GLY A N 1
ATOM 2035 C CA . GLY A 1 270 ? -31.805 -5.980 10.297 1.00 54.53 270 GLY A CA 1
ATOM 2036 C C . GLY A 1 270 ? -31.684 -5.736 11.804 1.00 54.53 270 GLY A C 1
ATOM 2037 O O . GLY A 1 270 ? -32.249 -6.509 12.575 1.00 54.53 270 GLY A O 1
ATOM 2038 N N . THR A 1 271 ? -30.952 -4.708 12.249 1.00 60.81 271 THR A N 1
ATOM 2039 C CA . THR A 1 271 ? -30.727 -4.480 13.683 1.00 60.81 271 THR A CA 1
ATOM 2040 C C . THR A 1 271 ? -32.021 -4.082 14.411 1.00 60.81 271 THR A C 1
ATOM 2042 O O . THR A 1 271 ? -32.813 -3.291 13.886 1.00 60.81 271 THR A O 1
ATOM 2045 N N . PRO A 1 272 ? -32.257 -4.617 15.628 1.00 57.16 272 PRO A N 1
ATOM 2046 C CA . PRO A 1 272 ? -33.466 -4.330 16.405 1.00 57.16 272 PRO A CA 1
ATOM 2047 C C . PRO A 1 272 ? -33.518 -2.877 16.898 1.00 57.16 272 PRO A C 1
ATOM 2049 O O . PRO A 1 272 ? -34.601 -2.328 17.086 1.00 57.16 272 PRO A O 1
ATOM 2052 N N . PHE A 1 273 ? -32.357 -2.236 17.059 1.00 61.97 273 PHE A N 1
ATOM 2053 C CA . PHE A 1 273 ? -32.233 -0.838 17.459 1.00 61.97 273 PHE A CA 1
ATOM 2054 C C . PHE A 1 273 ? -31.819 0.016 16.264 1.00 61.97 273 PHE A C 1
ATOM 2056 O O . PHE A 1 273 ? -30.731 -0.161 15.716 1.00 61.97 273 PHE A O 1
ATOM 2063 N N . LYS A 1 274 ? -32.678 0.964 15.880 1.00 63.31 274 LYS A N 1
ATOM 2064 C CA . LYS A 1 274 ? -32.402 1.927 14.810 1.00 63.31 274 LYS A CA 1
ATOM 2065 C C . LYS A 1 274 ? -32.590 3.344 15.322 1.00 63.31 274 LYS A C 1
ATOM 2067 O O . LYS A 1 274 ? -33.623 3.668 15.907 1.00 63.31 274 LYS A O 1
ATOM 2072 N N . LEU A 1 275 ? -31.594 4.190 15.081 1.00 65.56 275 LEU A N 1
ATOM 2073 C CA . LEU A 1 275 ? -31.709 5.624 15.314 1.00 65.56 275 LEU A CA 1
ATOM 2074 C C . LEU A 1 275 ? -32.617 6.244 14.238 1.00 65.56 275 LEU A C 1
ATOM 2076 O O . LEU A 1 275 ? -32.703 5.758 13.107 1.00 65.56 275 LEU A O 1
ATOM 2080 N N . SER A 1 276 ? -33.352 7.296 14.605 1.00 49.19 276 SER A N 1
ATOM 2081 C CA . SER A 1 276 ? -34.300 7.947 13.690 1.00 49.19 276 SER A CA 1
ATOM 2082 C C . SER A 1 276 ? -33.561 8.526 12.478 1.00 49.19 276 SER A C 1
ATOM 2084 O O . SER A 1 276 ? -32.571 9.234 12.643 1.00 49.19 276 SER A O 1
ATOM 2086 N N . GLY A 1 277 ? -34.032 8.217 11.265 1.00 57.22 277 GLY A N 1
ATOM 2087 C CA . GLY A 1 277 ? -33.422 8.678 10.009 1.00 57.22 277 GLY A CA 1
ATOM 2088 C C . GLY A 1 277 ? -32.246 7.837 9.493 1.00 57.22 277 GLY A C 1
ATOM 2089 O O . GLY A 1 277 ? -31.626 8.226 8.508 1.00 57.22 277 GLY A O 1
ATOM 2090 N N . PHE A 1 278 ? -31.929 6.696 10.116 1.00 59.81 278 PHE A N 1
ATOM 2091 C CA . PHE A 1 278 ? -30.849 5.823 9.652 1.00 59.81 278 PHE A CA 1
ATOM 2092 C C . PHE A 1 278 ? -31.221 5.050 8.373 1.00 59.81 278 PHE A C 1
ATOM 2094 O O . PHE A 1 278 ? -32.205 4.306 8.339 1.00 59.81 278 PHE A O 1
ATOM 2101 N N . SER A 1 279 ? -30.380 5.171 7.345 1.00 60.91 279 SER A N 1
ATOM 2102 C CA . SER A 1 279 ? -30.375 4.333 6.141 1.00 60.91 279 SER A CA 1
ATOM 2103 C C . SER A 1 279 ? -28.950 3.866 5.865 1.00 60.91 279 SER A C 1
ATOM 2105 O O . SER A 1 279 ? -28.030 4.673 5.986 1.00 60.91 279 SER A O 1
ATOM 2107 N N . VAL A 1 280 ? -28.769 2.603 5.462 1.00 63.59 280 VAL A N 1
ATOM 2108 C CA . VAL A 1 280 ? -27.443 2.065 5.119 1.00 63.59 280 VAL A CA 1
ATOM 2109 C C . VAL A 1 280 ? -26.847 2.895 3.970 1.00 63.59 280 VAL A C 1
ATOM 2111 O O . VAL A 1 280 ? -27.454 2.933 2.895 1.00 63.59 280 VAL A O 1
ATOM 2114 N N . PRO A 1 281 ? -25.707 3.579 4.178 1.00 66.56 281 PRO A N 1
ATOM 2115 C CA . PRO A 1 281 ? -25.046 4.350 3.132 1.00 66.56 281 PRO A CA 1
ATOM 2116 C C . PRO A 1 281 ? -24.592 3.439 1.987 1.00 66.56 281 PRO A C 1
ATOM 2118 O O . PRO A 1 281 ? -24.102 2.334 2.225 1.00 66.56 281 PRO A O 1
ATOM 2121 N N . GLN A 1 282 ? -24.747 3.904 0.748 1.00 64.12 282 GLN A N 1
ATOM 2122 C CA . GLN A 1 282 ? -24.182 3.236 -0.424 1.00 64.12 282 GLN A CA 1
ATOM 2123 C C . GLN A 1 282 ? -22.767 3.761 -0.691 1.00 64.12 282 GLN A C 1
ATOM 2125 O O . GLN A 1 282 ? -22.535 4.950 -0.469 1.00 64.12 282 GLN A O 1
ATOM 2130 N N . PRO A 1 283 ? -21.835 2.903 -1.144 1.00 63.72 283 PRO A N 1
ATOM 2131 C CA . PRO A 1 283 ? -20.476 3.326 -1.442 1.00 63.72 283 PRO A CA 1
ATOM 2132 C C . PRO A 1 283 ? -20.469 4.371 -2.555 1.00 63.72 283 PRO A C 1
ATOM 2134 O O . PRO A 1 283 ? -21.140 4.230 -3.578 1.00 63.72 283 PRO A O 1
ATOM 2137 N N . SER A 1 284 ? -19.679 5.414 -2.352 1.00 57.50 284 SER A N 1
ATOM 2138 C CA . SER A 1 284 ? -19.404 6.449 -3.334 1.00 57.50 284 SER A CA 1
ATOM 2139 C C . SER A 1 284 ? -18.356 5.895 -4.301 1.00 57.50 284 SER A C 1
ATOM 2141 O O . SER A 1 284 ? -17.170 5.780 -3.983 1.00 57.50 284 SER A O 1
ATOM 2143 N N . GLY A 1 285 ? -18.814 5.459 -5.471 1.00 47.38 285 GLY A N 1
ATOM 2144 C CA . GLY A 1 285 ? -17.989 4.910 -6.540 1.00 47.38 285 GLY A CA 1
ATOM 2145 C C . GLY A 1 285 ? -18.710 5.047 -7.877 1.00 47.38 285 GLY A C 1
ATOM 2146 O O . GLY A 1 285 ? -19.936 4.972 -7.942 1.00 47.38 285 GLY A O 1
ATOM 2147 N N . LEU A 1 286 ? -17.957 5.361 -8.936 1.00 35.88 286 LEU A N 1
ATOM 2148 C CA . LEU A 1 286 ? -18.468 5.490 -10.299 1.00 35.88 286 LEU A CA 1
ATOM 2149 C C . LEU A 1 286 ? -19.142 4.179 -10.719 1.00 35.88 286 LEU A C 1
ATOM 2151 O O . LEU A 1 286 ? -18.482 3.255 -11.191 1.00 35.88 286 LEU A O 1
ATOM 2155 N N . ALA A 1 287 ? -20.468 4.140 -10.618 1.00 27.22 287 ALA A N 1
ATOM 2156 C CA . ALA A 1 287 ? -21.292 3.208 -11.361 1.00 27.22 287 ALA A CA 1
ATOM 2157 C C . ALA A 1 287 ? -21.087 3.480 -12.861 1.00 27.22 287 ALA A C 1
ATOM 2159 O O . ALA A 1 287 ? -21.838 4.229 -13.482 1.00 27.22 287 ALA A O 1
ATOM 2160 N N . MET A 1 288 ? -20.049 2.897 -13.466 1.00 27.66 288 MET A N 1
ATOM 2161 C CA . MET A 1 288 ? -20.109 2.620 -14.893 1.00 27.66 288 MET A CA 1
ATOM 2162 C C . MET A 1 288 ? -21.162 1.534 -15.067 1.00 27.66 288 MET A C 1
ATOM 2164 O O . MET A 1 288 ? -20.987 0.413 -14.593 1.00 27.66 288 MET A O 1
ATOM 2168 N N . ASP A 1 289 ? -22.268 1.911 -15.705 1.00 27.38 289 ASP A N 1
ATOM 2169 C CA . ASP A 1 289 ? -23.378 1.059 -16.112 1.00 27.38 289 ASP A CA 1
ATOM 2170 C C . ASP A 1 289 ? -22.910 -0.333 -16.576 1.00 27.38 289 ASP A C 1
ATOM 2172 O O . ASP A 1 289 ? -22.642 -0.573 -17.755 1.00 27.38 289 ASP A O 1
ATOM 2176 N N . GLN A 1 290 ? -22.908 -1.314 -15.670 1.00 27.91 290 GLN A N 1
ATOM 2177 C CA . GLN A 1 290 ? -22.998 -2.721 -16.048 1.00 27.91 290 GLN A CA 1
ATOM 2178 C C . GLN A 1 290 ? -24.444 -3.009 -16.446 1.00 27.91 290 GLN A C 1
ATOM 2180 O O . GLN A 1 290 ? -25.199 -3.691 -15.755 1.00 27.91 290 GLN A O 1
ATOM 2185 N N . LYS A 1 291 ? -24.850 -2.466 -17.593 1.00 26.59 291 LYS A N 1
ATOM 2186 C CA . LYS A 1 291 ? -26.097 -2.845 -18.251 1.00 26.59 291 LYS A CA 1
ATOM 2187 C C . LYS A 1 291 ? -25.872 -3.218 -19.706 1.00 26.59 291 LYS A C 1
ATOM 2189 O O . LYS A 1 291 ? -26.616 -2.800 -20.575 1.00 26.59 291 LYS A O 1
ATOM 2194 N N . THR A 1 292 ? -24.894 -4.085 -19.950 1.00 29.08 292 THR A N 1
ATOM 2195 C CA . THR A 1 292 ? -24.872 -4.949 -21.138 1.00 29.08 292 THR A CA 1
ATOM 2196 C C . THR A 1 292 ? -24.007 -6.176 -20.874 1.00 29.08 292 THR A C 1
ATOM 2198 O O . THR A 1 292 ? -22.838 -6.230 -21.238 1.00 29.08 292 THR A O 1
ATOM 2201 N N . GLN A 1 293 ? -24.612 -7.202 -20.283 1.00 24.56 293 GLN A N 1
ATOM 2202 C CA . GLN A 1 293 ? -24.232 -8.582 -20.568 1.00 24.56 293 GLN A CA 1
ATOM 2203 C C . GLN A 1 293 ? -25.523 -9.361 -20.855 1.00 24.56 293 GLN A C 1
ATOM 2205 O O . GLN A 1 293 ? -26.483 -9.240 -20.089 1.00 24.56 293 GLN A O 1
ATOM 2210 N N . PRO A 1 294 ? -25.616 -10.085 -21.984 1.00 26.56 294 PRO A N 1
ATOM 2211 C CA . PRO A 1 294 ? -26.838 -10.780 -22.349 1.00 26.56 294 PRO A CA 1
ATOM 2212 C C . PRO A 1 294 ? -27.013 -11.988 -21.427 1.00 26.56 294 PRO A C 1
ATOM 2214 O O . PRO A 1 294 ? -26.215 -12.923 -21.447 1.00 26.56 294 PRO A O 1
ATOM 2217 N N . ALA A 1 295 ? -28.076 -11.970 -20.625 1.00 25.75 295 ALA A N 1
ATOM 2218 C CA . ALA A 1 295 ? -28.532 -13.141 -19.894 1.00 25.75 295 ALA A CA 1
ATOM 2219 C C . ALA A 1 295 ? -29.080 -14.169 -20.898 1.00 25.75 295 ALA A C 1
ATOM 2221 O O . ALA A 1 295 ? -30.204 -14.060 -21.391 1.00 25.75 295 ALA A O 1
ATOM 2222 N N . GLY A 1 296 ? -28.253 -15.159 -21.227 1.00 25.88 296 GLY A N 1
ATOM 2223 C CA . GLY A 1 296 ? -28.659 -16.363 -21.935 1.00 25.88 296 GLY A CA 1
ATOM 2224 C C . GLY A 1 296 ? -29.427 -17.311 -21.011 1.00 25.88 296 GLY A C 1
ATOM 2225 O O . GLY A 1 296 ? -28.845 -17.902 -20.114 1.00 25.88 296 GLY A O 1
ATOM 2226 N N . ALA A 1 297 ? -30.730 -17.406 -21.271 1.00 25.02 297 ALA A N 1
ATOM 2227 C CA . ALA A 1 297 ? -31.609 -18.581 -21.241 1.00 25.02 297 ALA A CA 1
ATOM 2228 C C . ALA A 1 297 ? -31.462 -19.680 -20.156 1.00 25.02 297 ALA A C 1
ATOM 2230 O O . ALA A 1 297 ? -30.487 -20.423 -20.107 1.00 25.02 297 ALA A O 1
ATOM 2231 N N . GLY A 1 298 ? -32.593 -19.924 -19.475 1.00 24.23 298 GLY A N 1
ATOM 2232 C CA . GLY A 1 298 ? -32.956 -21.180 -18.797 1.00 24.23 298 GLY A CA 1
ATOM 2233 C C . GLY A 1 298 ? -33.253 -20.956 -17.309 1.00 24.23 298 GLY A C 1
ATOM 2234 O O . GLY A 1 298 ? -32.400 -20.462 -16.597 1.00 24.23 298 GLY A O 1
ATOM 2235 N N . ALA A 1 299 ? -34.411 -21.263 -16.730 1.00 25.55 299 ALA A N 1
ATOM 2236 C CA . ALA A 1 299 ? -35.540 -22.061 -17.168 1.00 25.55 299 ALA A CA 1
ATOM 2237 C C . ALA A 1 299 ? -36.812 -21.633 -16.409 1.00 25.55 299 ALA A C 1
ATOM 2239 O O . ALA A 1 299 ? -36.769 -20.984 -15.367 1.00 25.55 299 ALA A O 1
ATOM 2240 N N . ALA A 1 300 ? -37.943 -21.995 -17.003 1.00 23.94 300 ALA A N 1
ATOM 2241 C CA . ALA A 1 300 ? -39.299 -21.649 -16.628 1.00 23.94 300 ALA A CA 1
ATOM 2242 C C . ALA A 1 300 ? -39.831 -22.345 -15.359 1.00 23.94 300 ALA A C 1
ATOM 2244 O O . ALA A 1 300 ? -39.409 -23.448 -15.026 1.00 23.94 300 ALA A O 1
ATOM 2245 N N . ALA A 1 301 ? -40.883 -21.724 -14.807 1.00 25.34 301 ALA A N 1
ATOM 2246 C CA . ALA A 1 301 ? -42.164 -22.309 -14.371 1.00 25.34 301 ALA A CA 1
ATOM 2247 C C . ALA A 1 301 ? -42.545 -22.002 -12.912 1.00 25.34 301 ALA A C 1
ATOM 2249 O O . ALA A 1 301 ? -41.816 -22.318 -11.979 1.00 25.34 301 ALA A O 1
ATOM 2250 N N . GLY A 1 302 ? -43.746 -21.438 -12.730 1.00 25.64 302 GLY A N 1
ATOM 2251 C CA . GLY A 1 302 ? -44.373 -21.262 -11.417 1.00 25.64 302 GLY A CA 1
ATOM 2252 C C . GLY A 1 302 ? -45.430 -20.160 -11.372 1.00 25.64 302 GLY A C 1
ATOM 2253 O O . GLY A 1 302 ? -45.240 -19.139 -10.729 1.00 25.64 302 GLY A O 1
ATOM 2254 N N . THR A 1 303 ? -46.534 -20.358 -12.087 1.00 23.70 303 THR A N 1
ATOM 2255 C CA . THR A 1 303 ? -47.757 -19.539 -12.073 1.00 23.70 303 THR A CA 1
ATOM 2256 C C . THR A 1 303 ? -48.438 -19.486 -10.699 1.00 23.70 303 THR A C 1
ATOM 2258 O O . THR A 1 303 ? -48.603 -20.526 -10.066 1.00 23.70 303 THR A O 1
ATOM 2261 N N . GLY A 1 304 ? -48.961 -18.318 -10.312 1.00 25.53 304 GLY A N 1
ATOM 2262 C CA . GLY A 1 304 ? -49.904 -18.163 -9.198 1.00 25.53 304 GLY A CA 1
ATOM 2263 C C . GLY A 1 304 ? -50.429 -16.729 -9.093 1.00 25.53 304 GLY A C 1
ATOM 2264 O O . GLY A 1 304 ? -49.712 -15.835 -8.663 1.00 25.53 304 GLY A O 1
ATOM 2265 N N . ALA A 1 305 ? -51.665 -16.515 -9.542 1.00 24.11 305 ALA A N 1
ATOM 2266 C CA . ALA A 1 305 ? -52.363 -15.234 -9.623 1.00 24.11 305 ALA A CA 1
ATOM 2267 C C . ALA A 1 305 ? -53.216 -14.926 -8.374 1.00 24.11 305 ALA A C 1
ATOM 2269 O O . ALA A 1 305 ? -53.774 -15.855 -7.799 1.00 24.11 305 ALA A O 1
ATOM 2270 N N . ALA A 1 306 ? -53.371 -13.632 -8.042 1.00 24.70 306 ALA A N 1
ATOM 2271 C CA . ALA A 1 306 ? -54.579 -12.933 -7.531 1.00 24.70 306 ALA A CA 1
ATOM 2272 C C . ALA A 1 306 ? -54.158 -11.537 -6.996 1.00 24.70 306 ALA A C 1
ATOM 2274 O O . ALA A 1 306 ? -53.295 -11.463 -6.132 1.00 24.70 306 ALA A O 1
ATOM 2275 N N . ALA A 1 307 ? -54.531 -10.426 -7.655 1.00 25.30 307 ALA A N 1
ATOM 2276 C CA . ALA A 1 307 ? -55.668 -9.524 -7.337 1.00 25.30 307 ALA A CA 1
ATOM 2277 C C . ALA A 1 307 ? -55.457 -8.678 -6.053 1.00 25.30 307 ALA A C 1
ATOM 2279 O O . ALA A 1 307 ? -55.098 -9.229 -5.027 1.00 25.30 307 ALA A O 1
ATOM 2280 N N . GLY A 1 308 ? -55.673 -7.358 -5.975 1.00 24.78 308 GLY A N 1
ATOM 2281 C CA . GLY A 1 308 ? -56.188 -6.317 -6.876 1.00 24.78 308 GLY A CA 1
ATOM 2282 C C . GLY A 1 308 ? -55.729 -4.926 -6.366 1.00 24.78 308 GLY A C 1
ATOM 2283 O O . GLY A 1 308 ? -55.279 -4.803 -5.235 1.00 24.78 308 GLY A O 1
ATOM 2284 N N . ALA A 1 309 ? -55.616 -3.925 -7.244 1.00 23.52 309 ALA A N 1
ATOM 2285 C CA . ALA A 1 309 ? -56.579 -2.827 -7.452 1.00 23.52 309 ALA A CA 1
ATOM 2286 C C . ALA A 1 309 ? -56.316 -1.557 -6.602 1.00 23.52 309 ALA A C 1
ATOM 2288 O O . ALA A 1 309 ? -56.445 -1.577 -5.384 1.00 23.52 309 ALA A O 1
ATOM 2289 N N . GLY A 1 310 ? -56.031 -0.433 -7.282 1.00 25.61 310 GLY A N 1
ATOM 2290 C CA . GLY A 1 310 ? -56.040 0.916 -6.696 1.00 25.61 310 GLY A CA 1
ATOM 2291 C C . GLY A 1 310 ? -55.347 2.011 -7.530 1.00 25.61 310 GLY A C 1
ATOM 2292 O O . GLY A 1 310 ? -54.193 2.300 -7.264 1.00 25.61 310 GLY A O 1
ATOM 2293 N N . ALA A 1 311 ? -56.086 2.592 -8.497 1.00 25.27 311 ALA A N 1
ATOM 2294 C CA . ALA A 1 311 ? -56.025 3.963 -9.077 1.00 25.27 311 ALA A CA 1
ATOM 2295 C C . ALA A 1 311 ? -54.661 4.541 -9.557 1.00 25.27 311 ALA A C 1
ATOM 2297 O O . ALA A 1 311 ? -53.775 4.769 -8.751 1.00 25.27 311 ALA A O 1
ATOM 2298 N N . ALA A 1 312 ? -54.336 4.804 -10.834 1.00 22.33 312 ALA A N 1
ATOM 2299 C CA . ALA A 1 312 ? -54.983 5.433 -12.006 1.00 22.33 312 ALA A CA 1
ATOM 2300 C C . ALA A 1 312 ? -55.090 6.985 -12.003 1.00 22.33 312 ALA A C 1
ATOM 2302 O O . ALA A 1 312 ? -55.854 7.541 -11.223 1.00 22.33 312 ALA A O 1
ATOM 2303 N N . ALA A 1 313 ? -54.431 7.592 -13.017 1.00 23.19 313 ALA A N 1
ATOM 2304 C CA . ALA A 1 313 ? -54.665 8.904 -13.670 1.00 23.19 313 ALA A CA 1
ATOM 2305 C C . ALA A 1 313 ? -54.272 10.192 -12.901 1.00 23.19 313 ALA A C 1
ATOM 2307 O O . ALA A 1 313 ? -54.435 10.263 -11.696 1.00 23.19 313 ALA A O 1
ATOM 2308 N N . ALA A 1 314 ? -53.798 11.299 -13.487 1.00 24.56 314 ALA A N 1
ATOM 2309 C CA . ALA A 1 314 ? -53.387 11.730 -14.831 1.00 24.56 314 ALA A CA 1
ATOM 2310 C C . ALA A 1 314 ? -52.631 13.073 -14.628 1.00 24.56 314 ALA A C 1
ATOM 2312 O O . ALA A 1 314 ? -52.967 13.843 -13.735 1.00 24.56 314 ALA A O 1
ATOM 2313 N N . ALA A 1 315 ? -51.495 13.316 -15.280 1.00 24.52 315 ALA A N 1
ATOM 2314 C CA . ALA A 1 315 ? -51.352 14.244 -16.409 1.00 24.52 315 ALA A CA 1
ATOM 2315 C C . ALA A 1 315 ? -52.399 15.382 -16.527 1.00 24.52 315 ALA A C 1
ATOM 2317 O O . ALA A 1 315 ? -53.574 15.131 -16.770 1.00 24.52 315 ALA A O 1
ATOM 2318 N N . ALA A 1 316 ? -51.877 16.617 -16.511 1.00 24.38 316 ALA A N 1
ATOM 2319 C CA . ALA A 1 316 ? -52.477 17.886 -16.936 1.00 24.38 316 ALA A CA 1
ATOM 2320 C C . ALA A 1 316 ? -53.583 18.482 -16.049 1.00 24.38 316 ALA A C 1
ATOM 2322 O O . ALA A 1 316 ? -54.733 18.069 -16.120 1.00 24.38 316 ALA A O 1
ATOM 2323 N N . THR A 1 317 ? -53.256 19.551 -15.308 1.00 24.92 317 THR A N 1
ATOM 2324 C CA . THR A 1 317 ? -54.071 20.783 -15.204 1.00 24.92 317 THR A CA 1
ATOM 2325 C C . THR A 1 317 ? -53.394 21.840 -14.317 1.00 24.92 317 THR A C 1
ATOM 2327 O O . THR A 1 317 ? -52.696 21.515 -13.366 1.00 24.92 317 THR A O 1
ATOM 2330 N N . HIS A 1 318 ? -53.670 23.109 -14.639 1.00 28.33 318 HIS A N 1
ATOM 2331 C CA . HIS A 1 318 ? -53.442 24.332 -13.851 1.00 28.33 318 HIS A CA 1
ATOM 2332 C C . HIS A 1 318 ? -52.149 25.135 -14.057 1.00 28.33 318 HIS A C 1
ATOM 2334 O O . HIS A 1 318 ? -51.450 25.514 -13.125 1.00 28.33 318 HIS A O 1
ATOM 2340 N N . ALA A 1 319 ? -51.980 25.596 -15.299 1.00 26.22 319 ALA A N 1
ATOM 2341 C CA . ALA A 1 319 ? -51.761 27.022 -15.529 1.00 26.22 319 ALA A CA 1
ATOM 2342 C C . ALA A 1 319 ? -53.107 27.763 -15.377 1.00 26.22 319 ALA A C 1
ATOM 2344 O O . ALA A 1 319 ? -53.936 27.658 -16.275 1.00 26.22 319 ALA A O 1
ATOM 2345 N N . ALA A 1 320 ? -53.354 28.431 -14.241 1.00 24.38 320 ALA A N 1
ATOM 2346 C CA . ALA A 1 320 ? -54.364 29.497 -14.075 1.00 24.38 320 ALA A CA 1
ATOM 2347 C C . ALA A 1 320 ? -54.478 29.938 -12.601 1.00 24.38 320 ALA A C 1
ATOM 2349 O O . ALA A 1 320 ? -55.351 29.450 -11.894 1.00 24.38 320 ALA A O 1
ATOM 2350 N N . ALA A 1 321 ? -53.627 30.864 -12.144 1.00 23.62 321 ALA A N 1
ATOM 2351 C CA . ALA A 1 321 ? -53.928 31.762 -11.017 1.00 23.62 321 ALA A CA 1
ATOM 2352 C C . ALA A 1 321 ? -52.801 32.791 -10.824 1.00 23.62 321 ALA A C 1
ATOM 2354 O O . ALA A 1 321 ? -51.923 32.582 -9.999 1.00 23.62 321 ALA A O 1
ATOM 2355 N N . ALA A 1 322 ? -52.811 33.876 -11.606 1.00 26.17 322 ALA A N 1
ATOM 2356 C CA . ALA A 1 322 ? -52.399 35.227 -11.175 1.00 26.17 322 ALA A CA 1
ATOM 2357 C C . ALA A 1 322 ? -52.370 36.186 -12.380 1.00 26.17 322 ALA A C 1
ATOM 2359 O O . ALA A 1 322 ? -51.348 36.771 -12.723 1.00 26.17 322 ALA A O 1
ATOM 2360 N N . ALA A 1 323 ? -53.519 36.344 -13.035 1.00 24.69 323 ALA A N 1
ATOM 2361 C CA . ALA A 1 323 ? -53.783 37.456 -13.939 1.00 24.69 323 ALA A CA 1
ATOM 2362 C C . ALA A 1 323 ? -55.046 38.163 -13.435 1.00 24.69 323 ALA A C 1
ATOM 2364 O O . ALA A 1 323 ? -56.156 37.763 -13.774 1.00 24.69 323 ALA A O 1
ATOM 2365 N N . ALA A 1 324 ? -54.873 39.165 -12.570 1.00 24.77 324 ALA A N 1
ATOM 2366 C CA . ALA A 1 324 ? -55.937 40.085 -12.168 1.00 24.77 324 ALA A CA 1
ATOM 2367 C C . ALA A 1 324 ? -55.352 41.380 -11.575 1.00 24.77 324 ALA A C 1
ATOM 2369 O O . ALA A 1 324 ? -55.432 41.616 -10.375 1.00 24.77 324 ALA A O 1
ATOM 2370 N N . ALA A 1 325 ? -54.754 42.217 -12.425 1.00 27.25 325 ALA A N 1
ATOM 2371 C CA . ALA A 1 325 ? -54.638 43.658 -12.184 1.00 27.25 325 ALA A CA 1
ATOM 2372 C C . ALA A 1 325 ? -54.395 44.374 -13.523 1.00 27.25 325 ALA A C 1
ATOM 2374 O O . ALA A 1 325 ? -53.278 44.755 -13.859 1.00 27.25 325 ALA A O 1
ATOM 2375 N N . ALA A 1 326 ? -55.456 44.496 -14.321 1.00 28.09 326 ALA A N 1
ATOM 2376 C CA . ALA A 1 326 ? -55.497 45.357 -15.496 1.00 28.09 326 ALA A CA 1
ATOM 2377 C C . ALA A 1 326 ? -56.226 46.664 -15.141 1.00 28.09 326 ALA A C 1
ATOM 2379 O O . ALA A 1 326 ? -57.387 46.608 -14.742 1.00 28.09 326 ALA A O 1
ATOM 2380 N N . ALA A 1 327 ? -55.539 47.802 -15.289 1.00 28.20 327 ALA A N 1
ATOM 2381 C CA . ALA A 1 327 ? -56.051 49.170 -15.506 1.00 28.20 327 ALA A CA 1
ATOM 2382 C C . ALA A 1 327 ? -54.812 50.097 -15.487 1.00 28.20 327 ALA A C 1
ATOM 2384 O O . ALA A 1 327 ? -54.197 50.232 -14.439 1.00 28.20 327 ALA A O 1
ATOM 2385 N N . GLN A 1 328 ? -54.273 50.642 -16.585 1.00 28.67 328 GLN A N 1
ATOM 2386 C CA . GLN A 1 328 ? -54.791 51.736 -17.431 1.00 28.67 328 GLN A CA 1
ATOM 2387 C C . GLN A 1 328 ? -53.768 52.058 -18.579 1.00 28.67 328 GLN A C 1
ATOM 2389 O O . GLN A 1 328 ? -52.702 51.443 -18.598 1.00 28.67 328 GLN A O 1
ATOM 2394 N N . PRO A 1 329 ? -54.076 52.954 -19.553 1.00 29.80 329 PRO A N 1
ATOM 2395 C CA . PRO A 1 329 ? -53.673 52.829 -20.968 1.00 29.80 329 PRO A CA 1
ATOM 2396 C C . PRO A 1 329 ? -52.457 53.644 -21.480 1.00 29.80 329 PRO A C 1
ATOM 2398 O O . PRO A 1 329 ? -52.147 54.727 -20.995 1.00 29.80 329 PRO A O 1
ATOM 2401 N N . ASP A 1 330 ? -51.849 53.090 -22.540 1.00 29.61 330 ASP A N 1
ATOM 2402 C CA . ASP A 1 330 ? -51.305 53.652 -23.801 1.00 29.61 330 ASP A CA 1
ATOM 2403 C C . ASP A 1 330 ? -50.851 55.121 -23.930 1.00 29.61 330 ASP A C 1
ATOM 2405 O O . ASP A 1 330 ? -51.399 55.852 -24.744 1.00 29.61 330 ASP A O 1
ATOM 2409 N N . TYR A 1 331 ? -49.726 55.521 -23.336 1.00 31.69 331 TYR A N 1
ATOM 2410 C CA . TYR A 1 331 ? -48.831 56.490 -23.995 1.00 31.69 331 TYR A CA 1
ATOM 2411 C C . TYR A 1 331 ? -47.374 56.171 -23.620 1.00 31.69 331 TYR A C 1
ATOM 2413 O O . TYR A 1 331 ? -47.052 56.078 -22.444 1.00 31.69 331 TYR A O 1
ATOM 2421 N N . LEU A 1 332 ? -46.504 56.022 -24.631 1.00 27.31 332 LEU A N 1
ATOM 2422 C CA . LEU A 1 332 ? -45.064 55.680 -24.570 1.00 27.31 332 LEU A CA 1
ATOM 2423 C C . LEU A 1 332 ? -44.703 54.179 -24.556 1.00 27.31 332 LEU A C 1
ATOM 2425 O O . LEU A 1 332 ? -44.022 53.686 -23.661 1.00 27.31 332 LEU A O 1
ATOM 2429 N N . ARG A 1 333 ? -45.010 53.461 -25.648 1.00 29.42 333 ARG A N 1
ATOM 2430 C CA . ARG A 1 333 ? -44.126 52.363 -26.085 1.00 29.42 333 ARG A CA 1
ATOM 2431 C C . ARG A 1 333 ? -42.853 52.974 -26.677 1.00 29.42 333 ARG A C 1
ATOM 2433 O O . ARG A 1 333 ? -42.815 53.292 -27.861 1.00 29.42 333 ARG A O 1
ATOM 2440 N N . VAL A 1 334 ? -41.812 53.111 -25.862 1.00 31.72 334 VAL A N 1
ATOM 2441 C CA . VAL A 1 334 ? -40.425 53.070 -26.346 1.00 31.72 334 VAL A CA 1
ATOM 2442 C C . VAL A 1 334 ? -39.884 51.701 -25.957 1.00 31.72 334 VAL A C 1
ATOM 2444 O O . VAL A 1 334 ? -39.951 51.304 -24.798 1.00 31.72 334 VAL A O 1
ATOM 2447 N N . ALA A 1 335 ? -39.436 50.941 -26.950 1.00 32.06 335 ALA A N 1
ATOM 2448 C CA . ALA A 1 335 ? -38.916 49.600 -26.759 1.00 32.06 335 ALA A CA 1
ATOM 2449 C C . ALA A 1 335 ? -37.594 49.637 -25.981 1.00 32.06 335 ALA A C 1
ATOM 2451 O O . ALA A 1 335 ? -36.589 50.106 -26.506 1.00 32.06 335 ALA A O 1
ATOM 2452 N N . THR A 1 336 ? -37.578 49.079 -24.773 1.00 30.39 336 THR A N 1
ATOM 2453 C CA . THR A 1 336 ? -36.368 48.550 -24.136 1.00 30.39 336 THR A CA 1
ATOM 2454 C C . THR A 1 336 ? -36.732 47.268 -23.385 1.00 30.39 336 THR A C 1
ATOM 2456 O O . THR A 1 336 ? -37.757 47.184 -22.712 1.00 30.39 336 THR A O 1
ATOM 2459 N N . ALA A 1 337 ? -35.938 46.223 -23.620 1.00 30.03 337 ALA A N 1
ATOM 2460 C CA . ALA A 1 337 ? -36.170 44.843 -23.203 1.00 30.03 337 ALA A CA 1
ATOM 2461 C C . ALA A 1 337 ? -36.408 44.686 -21.683 1.00 30.03 337 ALA A C 1
ATOM 2463 O O . ALA A 1 337 ? -35.875 45.474 -20.896 1.00 30.03 337 ALA A O 1
ATOM 2464 N N . PRO A 1 338 ? -37.171 43.665 -21.243 1.00 30.45 338 PRO A N 1
ATOM 2465 C CA . PRO A 1 338 ? -37.435 43.445 -19.827 1.00 30.45 338 PRO A CA 1
ATOM 2466 C C . PRO A 1 338 ? -36.132 43.067 -19.114 1.00 30.45 338 PRO A C 1
ATOM 2468 O O . PRO A 1 338 ? -35.576 41.995 -19.339 1.00 30.45 338 PRO A O 1
ATOM 2471 N N . ARG A 1 339 ? -35.646 43.949 -18.234 1.00 36.94 339 ARG A N 1
ATOM 2472 C CA . ARG A 1 339 ? -34.624 43.601 -17.243 1.00 36.94 339 ARG A CA 1
ATOM 2473 C C . ARG A 1 339 ? -35.258 42.628 -16.254 1.00 36.94 339 ARG A C 1
ATOM 2475 O O . ARG A 1 339 ? -36.047 43.032 -15.402 1.00 36.94 339 ARG A O 1
ATOM 2482 N N . SER A 1 340 ? -34.950 41.344 -16.393 1.00 41.09 340 SER A N 1
ATOM 2483 C CA . SER A 1 340 ? -35.258 40.343 -15.378 1.00 41.09 340 SER A CA 1
ATOM 2484 C C . SER A 1 340 ? -34.579 40.750 -14.072 1.00 41.09 340 SER A C 1
ATOM 2486 O O . SER A 1 340 ? -33.355 40.859 -14.020 1.00 41.09 340 SER A O 1
ATOM 2488 N N . HIS A 1 341 ? -35.369 40.981 -13.024 1.00 46.97 341 HIS A N 1
ATOM 2489 C CA . HIS A 1 341 ? -34.883 41.103 -11.651 1.00 46.97 341 HIS A CA 1
ATOM 2490 C C . HIS A 1 341 ? -34.318 39.744 -11.209 1.00 46.97 341 HIS A C 1
ATOM 2492 O O . HIS A 1 341 ? -34.998 38.944 -10.571 1.00 46.97 341 HIS A O 1
ATOM 2498 N N . VAL A 1 342 ? -33.081 39.452 -11.602 1.00 56.09 342 VAL A N 1
ATOM 2499 C CA . VAL A 1 342 ? -32.303 38.351 -11.036 1.00 56.09 342 VAL A CA 1
ATOM 2500 C C . VAL A 1 342 ? -31.750 38.864 -9.706 1.00 56.09 342 VAL A C 1
ATOM 2502 O O . VAL A 1 342 ? -31.193 39.959 -9.646 1.00 56.09 342 VAL A O 1
ATOM 2505 N N . ALA A 1 343 ? -31.982 38.140 -8.614 1.00 60.00 343 ALA A N 1
ATOM 2506 C CA . ALA A 1 343 ? -31.371 38.469 -7.330 1.00 60.00 343 ALA A CA 1
ATOM 2507 C C . ALA A 1 343 ? -29.899 38.021 -7.347 1.00 60.00 343 ALA A C 1
ATOM 2509 O O . ALA A 1 343 ? -29.615 36.956 -7.902 1.00 60.00 343 ALA A O 1
ATOM 2510 N N . PRO A 1 344 ? -28.966 38.788 -6.755 1.00 68.94 344 PRO A N 1
ATOM 2511 C CA . PRO A 1 344 ? -27.573 38.372 -6.695 1.00 68.94 344 PRO A CA 1
ATOM 2512 C C . PRO A 1 344 ? -27.436 37.044 -5.925 1.00 68.94 344 PRO A C 1
ATOM 2514 O O . PRO A 1 344 ? -28.134 36.847 -4.921 1.00 68.94 344 PRO A O 1
ATOM 2517 N N . PRO A 1 345 ? -26.562 36.127 -6.379 1.00 70.94 345 PRO A N 1
ATOM 2518 C CA . PRO A 1 345 ? -26.365 34.836 -5.732 1.00 70.94 345 PRO A CA 1
ATOM 2519 C C . PRO A 1 345 ? -25.828 35.025 -4.310 1.00 70.94 345 PRO A C 1
ATOM 2521 O O . PRO A 1 345 ? -24.947 35.854 -4.063 1.00 70.94 345 PRO A O 1
ATOM 2524 N N . ARG A 1 346 ? -26.361 34.245 -3.363 1.00 71.62 346 ARG A N 1
ATOM 2525 C CA . ARG A 1 346 ? -25.838 34.210 -1.992 1.00 71.62 346 ARG A CA 1
ATOM 2526 C C . ARG A 1 346 ? -24.437 33.612 -1.999 1.00 71.62 346 ARG A C 1
ATOM 2528 O O . ARG A 1 346 ? -24.178 32.689 -2.765 1.00 71.62 346 ARG A O 1
ATOM 2535 N N . PHE A 1 347 ? -23.568 34.137 -1.141 1.00 71.88 347 PHE A N 1
ATOM 2536 C CA . PHE A 1 347 ? -22.226 33.598 -0.969 1.00 71.88 347 PHE A CA 1
ATOM 2537 C C . PHE A 1 347 ? -22.289 32.120 -0.567 1.00 71.88 347 PHE A C 1
ATOM 2539 O O . PHE A 1 347 ? -23.053 31.756 0.329 1.00 71.88 347 PHE A O 1
ATOM 2546 N N . PHE A 1 348 ? -21.525 31.282 -1.266 1.00 67.44 348 PHE A N 1
ATOM 2547 C CA . PHE A 1 348 ? -21.463 29.844 -1.027 1.00 67.44 348 PHE A CA 1
ATOM 2548 C C . PHE A 1 348 ? -20.168 29.523 -0.280 1.00 67.44 348 PHE A C 1
ATOM 2550 O O . PHE A 1 348 ? -19.094 29.512 -0.875 1.00 67.44 348 PHE A O 1
ATOM 2557 N N . GLU A 1 349 ? -20.276 29.315 1.034 1.00 59.44 349 GLU A N 1
ATOM 2558 C CA . GLU A 1 349 ? -19.120 29.127 1.925 1.00 59.44 349 GLU A CA 1
ATOM 2559 C C . GLU A 1 349 ? -18.376 27.806 1.671 1.00 59.44 349 GLU A C 1
ATOM 2561 O O . GLU A 1 349 ? -17.170 27.749 1.880 1.00 59.44 349 GLU A O 1
ATOM 2566 N N . GLU A 1 350 ? -19.062 26.773 1.167 1.00 50.06 350 GLU A N 1
ATOM 2567 C CA . GLU A 1 350 ? -18.456 25.462 0.881 1.00 50.06 350 GLU A CA 1
ATOM 2568 C C . GLU A 1 350 ? -17.583 25.460 -0.391 1.00 50.06 350 GLU A C 1
ATOM 2570 O O . GLU A 1 350 ? -16.683 24.632 -0.516 1.00 50.06 350 GLU A O 1
ATOM 2575 N N . ASP A 1 351 ? -17.828 26.376 -1.340 1.00 56.84 351 ASP A N 1
ATOM 2576 C CA . ASP A 1 351 ? -16.984 26.569 -2.529 1.00 56.84 351 ASP A CA 1
ATOM 2577 C C . ASP A 1 351 ? -17.122 28.000 -3.100 1.00 56.84 351 ASP A C 1
ATOM 2579 O O . ASP A 1 351 ? -17.938 28.266 -3.999 1.00 56.84 351 ASP A O 1
ATOM 2583 N N . PRO A 1 352 ? -16.302 28.949 -2.614 1.00 65.25 352 PRO A N 1
ATOM 2584 C CA . PRO A 1 352 ? -16.346 30.340 -3.062 1.00 65.25 352 PRO A CA 1
ATOM 2585 C C . PRO A 1 352 ? -16.000 30.538 -4.546 1.00 65.25 352 PRO A C 1
ATOM 2587 O O . PRO A 1 352 ? -16.349 31.571 -5.123 1.00 65.25 352 PRO A O 1
ATOM 2590 N N . VAL A 1 353 ? -15.359 29.564 -5.205 1.00 59.44 353 VAL A N 1
ATOM 2591 C CA . VAL A 1 353 ? -15.033 29.639 -6.640 1.00 59.44 353 VAL A CA 1
ATOM 2592 C C . VAL A 1 353 ? -16.261 29.366 -7.497 1.00 59.44 353 VAL A C 1
ATOM 2594 O O . VAL A 1 353 ? -16.481 30.070 -8.486 1.00 59.44 353 VAL A O 1
ATOM 2597 N N . ILE A 1 354 ? -17.100 28.405 -7.106 1.00 61.56 354 ILE A N 1
ATOM 2598 C CA . ILE A 1 354 ? -18.399 28.178 -7.757 1.00 61.56 354 ILE A CA 1
ATOM 2599 C C . ILE A 1 354 ? -19.297 29.409 -7.591 1.00 61.56 354 ILE A C 1
ATOM 2601 O O . ILE A 1 354 ? -19.975 29.809 -8.541 1.00 61.56 354 ILE A O 1
ATOM 2605 N N . TRP A 1 355 ? -19.256 30.059 -6.426 1.00 77.25 355 TRP A N 1
ATOM 2606 C CA . TRP A 1 355 ? -19.965 31.321 -6.218 1.00 77.25 355 TRP A CA 1
ATOM 2607 C C . TRP A 1 355 ? -19.476 32.432 -7.158 1.00 77.25 355 TRP A C 1
ATOM 2609 O O . TRP A 1 355 ? -20.309 33.107 -7.761 1.00 77.25 355 TRP A O 1
ATOM 2619 N N . LEU A 1 356 ? -18.162 32.588 -7.365 1.00 72.06 356 LEU A N 1
ATOM 2620 C CA . LEU A 1 356 ? -17.629 33.552 -8.340 1.00 72.06 356 LEU A CA 1
ATOM 2621 C C . LEU A 1 356 ? -18.131 33.273 -9.762 1.00 72.06 356 LEU A C 1
ATOM 2623 O O . LEU A 1 356 ? -18.512 34.203 -10.464 1.00 72.06 356 LEU A O 1
ATOM 2627 N N . VAL A 1 357 ? -18.208 32.003 -10.173 1.00 65.75 357 VAL A N 1
ATOM 2628 C CA . VAL A 1 357 ? -18.764 31.626 -11.487 1.00 65.75 357 VAL A CA 1
ATOM 2629 C C . VAL A 1 357 ? -20.244 32.012 -11.596 1.00 65.75 357 VAL A C 1
ATOM 2631 O O . VAL A 1 357 ? -20.668 32.565 -12.612 1.00 65.75 357 VAL A O 1
ATOM 2634 N N . GLN A 1 358 ? -21.041 31.775 -10.550 1.00 60.38 358 GLN A N 1
ATOM 2635 C CA . GLN A 1 358 ? -22.444 32.209 -10.507 1.00 60.38 358 GLN A CA 1
ATOM 2636 C C . GLN A 1 358 ? -22.578 33.737 -10.524 1.00 60.38 358 GLN A C 1
ATOM 2638 O O . GLN A 1 358 ? -23.501 34.274 -11.140 1.00 60.38 358 GLN A O 1
ATOM 2643 N N . LEU A 1 359 ? -21.654 34.441 -9.873 1.00 77.31 359 LEU A N 1
ATOM 2644 C CA . LEU A 1 359 ? -21.622 35.895 -9.813 1.00 77.31 359 LEU A CA 1
ATOM 2645 C C . LEU A 1 359 ? -21.224 36.517 -11.164 1.00 77.31 359 LEU A C 1
ATOM 2647 O O . LEU A 1 359 ? -21.855 37.477 -11.602 1.00 77.31 359 LEU A O 1
ATOM 2651 N N . ASP A 1 360 ? -20.264 35.927 -11.878 1.00 72.25 360 ASP A N 1
ATOM 2652 C CA . ASP A 1 360 ? -19.874 36.330 -13.236 1.00 72.25 360 ASP A CA 1
ATOM 2653 C C . ASP A 1 360 ? -21.020 36.121 -14.243 1.00 72.25 360 ASP A C 1
ATOM 2655 O O . ASP A 1 360 ? -21.280 36.970 -15.108 1.00 72.25 360 ASP A O 1
ATOM 2659 N N . LEU A 1 361 ? -21.770 35.023 -14.096 1.00 66.62 361 LEU A N 1
ATOM 2660 C CA . LEU A 1 361 ? -22.993 34.775 -14.863 1.00 66.62 361 LEU A CA 1
ATOM 2661 C C . LEU A 1 361 ? -24.081 35.806 -14.537 1.00 66.62 361 LEU A C 1
ATOM 2663 O O . LEU A 1 361 ? -24.747 36.299 -15.450 1.00 66.62 361 LEU A O 1
ATOM 2667 N N . PHE A 1 362 ? -24.232 36.182 -13.265 1.00 76.44 362 PHE A N 1
ATOM 2668 C CA . PHE A 1 362 ? -25.142 37.247 -12.848 1.00 76.44 362 PHE A CA 1
ATOM 2669 C C . PHE A 1 362 ? -24.759 38.600 -13.464 1.00 76.44 362 PHE A C 1
ATOM 2671 O O . PHE A 1 362 ? -25.625 39.271 -14.022 1.00 76.44 362 PHE A O 1
ATOM 2678 N N . PHE A 1 363 ? -23.480 38.989 -13.441 1.00 80.19 363 PHE A N 1
ATOM 2679 C CA . PHE A 1 363 ? -23.026 40.238 -14.066 1.00 80.19 363 PHE A CA 1
ATOM 2680 C C . PHE A 1 363 ? -23.279 40.259 -15.572 1.00 80.19 363 PHE A C 1
ATOM 2682 O O . PHE A 1 363 ? -23.726 41.279 -16.100 1.00 80.19 363 PHE A O 1
ATOM 2689 N N . SER A 1 364 ? -23.078 39.121 -16.236 1.00 72.69 364 SER A N 1
ATOM 2690 C CA . SER A 1 364 ? -23.360 38.957 -17.664 1.00 72.69 364 SER A CA 1
ATOM 2691 C C . SER A 1 364 ? -24.856 39.099 -17.977 1.00 72.69 364 SER A C 1
ATOM 2693 O O . SER A 1 364 ? -25.226 39.742 -18.956 1.00 72.69 364 SER A O 1
ATOM 2695 N N . GLN A 1 365 ? -25.737 38.554 -17.130 1.00 65.56 365 GLN A N 1
ATOM 2696 C CA . GLN A 1 365 ? -27.196 38.676 -17.283 1.00 65.56 365 GLN A CA 1
ATOM 2697 C C . GLN A 1 365 ? -27.724 40.070 -16.915 1.00 65.56 365 GLN A C 1
ATOM 2699 O O . GLN A 1 365 ? -28.696 40.543 -17.505 1.00 65.56 365 GLN A O 1
ATOM 2704 N N . ALA A 1 366 ? -27.088 40.738 -15.953 1.00 70.12 366 ALA A N 1
ATOM 2705 C CA . ALA A 1 366 ? -27.458 42.068 -15.479 1.00 70.12 366 ALA A CA 1
ATOM 2706 C C . ALA A 1 366 ? -26.837 43.216 -16.305 1.00 70.12 366 ALA A C 1
ATOM 2708 O O . ALA A 1 366 ? -27.120 44.379 -16.012 1.00 70.12 366 ALA A O 1
ATOM 2709 N N . ALA A 1 367 ? -26.027 42.903 -17.329 1.00 72.56 367 ALA A N 1
ATOM 2710 C CA . ALA A 1 367 ? -25.257 43.861 -18.134 1.00 72.56 367 ALA A CA 1
ATOM 2711 C C . ALA A 1 367 ? -24.390 44.805 -17.274 1.00 72.56 367 ALA A C 1
ATOM 2713 O O . ALA A 1 367 ? -24.355 46.021 -17.482 1.00 72.56 367 ALA A O 1
ATOM 2714 N N . VAL A 1 368 ? -23.742 44.245 -16.246 1.00 76.88 368 VAL A N 1
ATOM 2715 C CA . VAL A 1 368 ? -22.780 44.963 -15.401 1.00 76.88 368 VAL A CA 1
ATOM 2716 C C . VAL A 1 368 ? -21.388 44.722 -15.967 1.00 76.88 368 VAL A C 1
ATOM 2718 O O . VAL A 1 368 ? -20.752 43.704 -15.688 1.00 76.88 368 VAL A O 1
ATOM 2721 N N . ASP A 1 369 ? -20.907 45.673 -16.758 1.00 71.25 369 ASP A N 1
ATOM 2722 C CA . ASP A 1 369 ? -19.636 45.540 -17.485 1.00 71.25 369 ASP A CA 1
ATOM 2723 C C . ASP A 1 369 ? -18.484 46.279 -16.788 1.00 71.25 369 ASP A C 1
ATOM 2725 O O . ASP A 1 369 ? -17.313 45.998 -17.028 1.00 71.25 369 ASP A O 1
ATOM 2729 N N . ASP A 1 370 ? -18.827 47.204 -15.889 1.00 77.44 370 ASP A N 1
ATOM 2730 C CA . ASP A 1 370 ? -17.888 48.054 -15.168 1.00 77.44 370 ASP A CA 1
ATOM 2731 C C . ASP A 1 370 ? -17.247 47.333 -13.966 1.00 77.44 370 ASP A C 1
ATOM 2733 O O . ASP A 1 370 ? -17.925 46.852 -13.055 1.00 77.44 370 ASP A O 1
ATOM 2737 N N . GLU A 1 371 ? -15.916 47.307 -13.957 1.00 75.69 371 GLU A N 1
ATOM 2738 C CA . GLU A 1 371 ? -15.045 46.679 -12.953 1.00 75.69 371 GLU A CA 1
ATOM 2739 C C . GLU A 1 371 ? -15.319 47.173 -11.522 1.00 75.69 371 GLU A C 1
ATOM 2741 O O . GLU A 1 371 ? -15.461 46.378 -10.590 1.00 75.69 371 GLU A O 1
ATOM 2746 N N . LEU A 1 372 ? -15.476 48.488 -11.343 1.00 76.88 372 LEU A N 1
ATOM 2747 C CA . LEU A 1 372 ? -15.747 49.093 -10.036 1.00 76.88 372 LEU A CA 1
ATOM 2748 C C . LEU A 1 372 ? -17.133 48.688 -9.510 1.00 76.88 372 LEU A C 1
ATOM 2750 O O . LEU A 1 372 ? -17.319 48.459 -8.311 1.00 76.88 372 LEU A O 1
ATOM 2754 N N . SER A 1 373 ? -18.111 48.585 -10.407 1.00 77.19 373 SER A N 1
ATOM 2755 C CA . SER A 1 373 ? -19.474 48.161 -10.088 1.00 77.19 373 SER A CA 1
ATOM 2756 C C . SER A 1 373 ? -19.534 46.680 -9.705 1.00 77.19 373 SER A C 1
ATOM 2758 O O . SER A 1 373 ? -20.171 46.345 -8.702 1.00 77.19 373 SER A O 1
ATOM 2760 N N . ARG A 1 374 ? -18.811 45.804 -10.418 1.00 81.12 374 ARG A N 1
ATOM 2761 C CA . ARG A 1 374 ? -18.666 44.381 -10.052 1.00 81.12 374 ARG A CA 1
ATOM 2762 C C . ARG A 1 374 ? -18.010 44.209 -8.684 1.00 81.12 374 ARG A C 1
ATOM 2764 O O . ARG A 1 374 ? -18.525 43.468 -7.849 1.00 81.12 374 ARG A O 1
ATOM 2771 N N . PHE A 1 375 ? -16.937 44.958 -8.421 1.00 81.12 375 PHE A N 1
ATOM 2772 C CA . PHE A 1 375 ? -16.230 44.947 -7.138 1.00 81.12 375 PHE A CA 1
ATOM 2773 C C . PHE A 1 375 ? -17.145 45.336 -5.974 1.00 81.12 375 PHE A C 1
ATOM 2775 O O . PHE A 1 375 ? -17.203 44.628 -4.972 1.00 81.12 375 PHE A O 1
ATOM 2782 N N . ARG A 1 376 ? -17.908 46.427 -6.112 1.00 80.00 376 ARG A N 1
ATOM 2783 C CA . ARG A 1 376 ? -18.843 46.884 -5.069 1.00 80.00 376 ARG A CA 1
ATOM 2784 C C . ARG A 1 376 ? -19.914 45.842 -4.764 1.00 80.00 376 ARG A C 1
ATOM 2786 O O . ARG A 1 376 ? -20.190 45.595 -3.595 1.00 80.00 376 ARG A O 1
ATOM 2793 N N . ILE A 1 377 ? -20.490 45.221 -5.793 1.00 79.06 377 ILE A N 1
ATOM 2794 C CA . ILE A 1 377 ? -21.513 44.183 -5.615 1.00 79.06 377 ILE A CA 1
ATOM 2795 C C . ILE A 1 377 ? -20.904 42.955 -4.925 1.00 79.06 377 ILE A C 1
ATOM 2797 O O . ILE A 1 377 ? -21.446 42.496 -3.921 1.00 79.06 377 ILE A O 1
ATOM 2801 N N . ALA A 1 378 ? -19.746 42.475 -5.384 1.00 78.69 378 ALA A N 1
ATOM 2802 C CA . ALA A 1 378 ? -19.048 41.347 -4.768 1.00 78.69 378 ALA A CA 1
ATOM 2803 C C . ALA A 1 378 ? -18.693 41.615 -3.293 1.00 78.69 378 ALA A C 1
ATOM 2805 O O . ALA A 1 378 ? -18.980 40.786 -2.432 1.00 78.69 378 ALA A O 1
ATOM 2806 N N . ALA A 1 379 ? -18.166 42.803 -2.981 1.00 79.06 379 ALA A N 1
ATOM 2807 C CA . ALA A 1 379 ? -17.815 43.204 -1.620 1.00 79.06 379 ALA A CA 1
ATOM 2808 C C . ALA A 1 379 ? -19.028 43.252 -0.674 1.00 79.06 379 ALA A C 1
ATOM 2810 O O . ALA A 1 379 ? -18.896 42.929 0.503 1.00 79.06 379 ALA A O 1
ATOM 2811 N N . THR A 1 380 ? -20.217 43.616 -1.172 1.00 79.25 380 THR A N 1
ATOM 2812 C CA . THR A 1 380 ? -21.451 43.612 -0.361 1.00 79.25 380 THR A CA 1
ATOM 2813 C C . THR A 1 380 ? -22.030 42.222 -0.111 1.00 79.25 380 THR A C 1
ATOM 2815 O O . THR A 1 380 ? -22.807 42.050 0.825 1.00 79.25 380 THR A O 1
ATOM 2818 N N . LEU A 1 381 ? -21.679 41.244 -0.946 1.00 80.19 381 LEU A N 1
ATOM 2819 C CA . LEU A 1 381 ? -22.170 39.871 -0.840 1.00 80.19 381 LEU A CA 1
ATOM 2820 C C . LEU A 1 381 ? -21.267 38.989 0.034 1.00 80.19 381 LEU A C 1
ATOM 2822 O O . LEU A 1 381 ? -21.703 37.913 0.436 1.00 80.19 381 LEU A O 1
ATOM 2826 N N . LEU A 1 382 ? -20.049 39.444 0.351 1.00 77.31 382 LEU A N 1
ATOM 2827 C CA . LEU A 1 382 ? -19.129 38.742 1.245 1.00 77.31 382 LEU A CA 1
ATOM 2828 C C . LEU A 1 382 ? -19.632 38.771 2.705 1.00 77.31 382 LEU A C 1
ATOM 2830 O O . LEU A 1 382 ? -19.916 39.848 3.240 1.00 77.31 382 LEU A O 1
ATOM 2834 N N . PRO A 1 383 ? -19.707 37.613 3.387 1.00 73.06 383 PRO A N 1
ATOM 2835 C CA . PRO A 1 383 ? -20.030 37.533 4.807 1.00 73.06 383 PRO A CA 1
ATOM 2836 C C . PRO A 1 383 ? -19.068 38.343 5.683 1.00 73.06 383 PRO A C 1
ATOM 2838 O O . PRO A 1 383 ? -17.858 38.370 5.461 1.00 73.06 383 PRO A O 1
ATOM 2841 N N . GLY A 1 384 ? -19.594 38.954 6.749 1.00 67.94 384 GLY A N 1
ATOM 2842 C CA . GLY A 1 384 ? -18.835 39.878 7.602 1.00 67.94 384 GLY A CA 1
ATOM 2843 C C . GLY A 1 384 ? -17.589 39.292 8.280 1.00 67.94 384 GLY A C 1
ATOM 2844 O O . GLY A 1 384 ? -16.683 40.046 8.627 1.00 67.94 384 GLY A O 1
ATOM 2845 N N . HIS A 1 385 ? -17.517 37.969 8.453 1.00 65.19 385 HIS A N 1
ATOM 2846 C CA . HIS A 1 385 ? -16.336 37.306 9.009 1.00 65.19 385 HIS A CA 1
ATOM 2847 C C . HIS A 1 385 ? -15.176 37.231 7.997 1.00 65.19 385 HIS A C 1
ATOM 2849 O O . HIS A 1 385 ? -14.035 37.428 8.403 1.00 65.19 385 HIS A O 1
ATOM 2855 N N . LEU A 1 386 ? -15.463 37.081 6.695 1.00 62.62 386 LEU A N 1
ATOM 2856 C CA . LEU A 1 386 ? -14.464 37.029 5.613 1.00 62.62 386 LEU A CA 1
ATOM 2857 C C . LEU A 1 386 ? -13.950 38.412 5.198 1.00 62.62 386 LEU A C 1
ATOM 2859 O O . LEU A 1 386 ? -12.865 38.536 4.636 1.00 62.62 386 LEU A O 1
ATOM 2863 N N . LEU A 1 387 ? -14.691 39.483 5.506 1.00 65.62 387 LEU A N 1
ATOM 2864 C CA . LEU A 1 387 ? -14.246 40.856 5.228 1.00 65.62 387 LEU A CA 1
ATOM 2865 C C . LEU A 1 387 ? -12.925 41.199 5.932 1.00 65.62 387 LEU A C 1
ATOM 2867 O O . LEU A 1 387 ? -12.178 42.039 5.432 1.00 65.62 387 LEU A O 1
ATOM 2871 N N . ARG A 1 388 ? -12.630 40.559 7.076 1.00 61.91 388 ARG A N 1
ATOM 2872 C CA . ARG A 1 388 ? -11.365 40.752 7.801 1.00 61.91 388 ARG A CA 1
ATOM 2873 C C . ARG A 1 388 ? -10.173 40.302 6.973 1.00 61.91 388 ARG A C 1
ATOM 2875 O O . ARG A 1 388 ? -9.174 41.018 6.936 1.00 61.91 388 ARG A O 1
ATOM 2882 N N . ASP A 1 389 ? -10.312 39.189 6.270 1.00 56.59 389 ASP A N 1
ATOM 2883 C CA . ASP A 1 389 ? -9.216 38.606 5.510 1.00 56.59 389 ASP A CA 1
ATOM 2884 C C . ASP A 1 389 ? -8.885 39.478 4.299 1.00 56.59 389 ASP A C 1
ATOM 2886 O O . ASP A 1 389 ? -7.717 39.719 4.020 1.00 56.59 389 ASP A O 1
ATOM 2890 N N . PHE A 1 390 ? -9.887 40.069 3.649 1.00 69.06 390 PHE A N 1
ATOM 2891 C CA . PHE A 1 390 ? -9.706 40.947 2.486 1.00 69.06 390 PHE A CA 1
ATOM 2892 C C . PHE A 1 390 ? -9.587 42.441 2.833 1.00 69.06 390 PHE A C 1
ATOM 2894 O O . PHE A 1 390 ? -9.783 43.299 1.970 1.00 69.06 390 PHE A O 1
ATOM 2901 N N . THR A 1 391 ? -9.294 42.788 4.094 1.00 66.19 391 THR A N 1
ATOM 2902 C CA . THR A 1 391 ? -9.234 44.193 4.549 1.00 66.19 391 THR A CA 1
ATOM 2903 C C . THR A 1 391 ? -8.201 45.012 3.769 1.00 66.19 391 THR A C 1
ATOM 2905 O O . THR A 1 391 ? -8.417 46.200 3.536 1.00 66.19 391 THR A O 1
ATOM 2908 N N . ASP A 1 392 ? -7.100 44.386 3.356 1.00 63.09 392 ASP A N 1
ATOM 2909 C CA . ASP A 1 392 ? -6.034 44.955 2.525 1.00 63.09 392 ASP A CA 1
ATOM 2910 C C . ASP A 1 392 ? -6.554 45.472 1.174 1.00 63.09 392 ASP A C 1
ATOM 2912 O O . ASP A 1 392 ? -6.252 46.603 0.790 1.00 63.09 392 ASP A O 1
ATOM 2916 N N . ILE A 1 393 ? -7.402 44.689 0.505 1.00 70.19 393 ILE A N 1
ATOM 2917 C CA . ILE A 1 393 ? -7.993 45.019 -0.802 1.00 70.19 393 ILE A CA 1
ATOM 2918 C C . ILE A 1 393 ? -9.223 45.926 -0.639 1.00 70.19 393 ILE A C 1
ATOM 2920 O O . ILE A 1 393 ? -9.439 46.847 -1.426 1.00 70.19 393 ILE A O 1
ATOM 2924 N N . LEU A 1 394 ? -10.033 45.704 0.401 1.00 72.06 394 LEU A N 1
ATOM 2925 C CA . LEU A 1 394 ? -11.289 46.429 0.620 1.00 72.06 394 LEU A CA 1
ATOM 2926 C C . LEU A 1 394 ? -11.087 47.862 1.145 1.00 72.06 394 LEU A C 1
ATOM 2928 O O . LEU A 1 394 ? -11.905 48.732 0.841 1.00 72.06 394 LEU A O 1
ATOM 2932 N N . ARG A 1 395 ? -10.022 48.141 1.918 1.00 67.38 395 ARG A N 1
ATOM 2933 C CA . ARG A 1 395 ? -9.730 49.507 2.411 1.00 67.38 395 ARG A CA 1
ATOM 2934 C C . ARG A 1 395 ? -9.113 50.415 1.359 1.00 67.38 395 ARG A C 1
ATOM 2936 O O . ARG A 1 395 ? -9.353 51.619 1.411 1.00 67.38 395 ARG A O 1
ATOM 2943 N N . ASN A 1 396 ? -8.295 49.869 0.465 1.00 66.62 396 ASN A N 1
ATOM 2944 C CA . ASN A 1 396 ? -7.614 50.643 -0.564 1.00 66.62 396 ASN A CA 1
ATOM 2945 C C . ASN A 1 396 ? -7.746 49.932 -1.918 1.00 66.62 396 ASN A C 1
ATOM 2947 O O . ASN A 1 396 ? -6.802 49.269 -2.352 1.00 66.62 396 ASN A O 1
ATOM 2951 N N . PRO A 1 397 ? -8.928 50.015 -2.560 1.00 66.38 397 PRO A N 1
ATOM 2952 C CA . PRO A 1 397 ? -9.182 49.290 -3.792 1.00 66.38 397 PRO A CA 1
ATOM 2953 C C . PRO A 1 397 ? -8.209 49.755 -4.889 1.00 66.38 397 PRO A C 1
ATOM 2955 O O . PRO A 1 397 ? -8.134 50.960 -5.162 1.00 66.38 397 PRO A O 1
ATOM 2958 N N . PRO A 1 398 ? -7.458 48.835 -5.520 1.00 67.88 398 PRO A N 1
ATOM 2959 C CA . PRO A 1 398 ? -6.543 49.177 -6.603 1.00 67.88 398 PRO A CA 1
ATOM 2960 C C . PRO A 1 398 ? -7.307 49.815 -7.770 1.00 67.88 398 PRO A C 1
ATOM 2962 O O . PRO A 1 398 ? -8.408 49.392 -8.120 1.00 67.88 398 PRO A O 1
ATOM 2965 N N . GLN A 1 399 ? -6.732 50.868 -8.362 1.00 60.81 399 GLN A N 1
ATOM 2966 C CA . GLN A 1 399 ? -7.380 51.614 -9.452 1.00 60.81 399 GLN A CA 1
ATOM 2967 C C . GLN A 1 399 ? -7.407 50.837 -10.774 1.00 60.81 399 GLN A C 1
ATOM 2969 O O . GLN A 1 399 ? -8.235 51.126 -11.634 1.00 60.81 399 GLN A O 1
ATOM 2974 N N . ASP A 1 400 ? -6.520 49.853 -10.921 1.00 60.56 400 ASP A N 1
ATOM 2975 C CA . ASP A 1 400 ? -6.473 48.957 -12.068 1.00 60.56 400 ASP A CA 1
ATOM 2976 C C . ASP A 1 400 ? -7.150 47.635 -11.689 1.00 60.56 400 ASP A C 1
ATOM 2978 O O . ASP A 1 400 ? -6.656 46.889 -10.848 1.00 60.56 400 ASP A O 1
ATOM 2982 N N . ARG A 1 401 ? -8.321 47.387 -12.276 1.00 71.06 401 ARG A N 1
ATOM 2983 C CA . ARG A 1 401 ? -9.087 46.134 -12.178 1.00 71.06 401 ARG A CA 1
ATOM 2984 C C . ARG A 1 401 ? -9.416 45.603 -10.758 1.00 71.06 401 ARG A C 1
ATOM 2986 O O . ARG A 1 401 ? -9.048 44.474 -10.408 1.00 71.06 401 ARG A O 1
ATOM 2993 N N . PRO A 1 402 ? -10.149 46.373 -9.931 1.00 73.25 402 PRO A N 1
ATOM 2994 C CA . PRO A 1 402 ? -10.479 46.002 -8.552 1.00 73.25 402 PRO A CA 1
ATOM 2995 C C . PRO A 1 402 ? -11.288 44.702 -8.400 1.00 73.25 402 PRO A C 1
ATOM 2997 O O . PRO A 1 402 ? -11.065 43.964 -7.440 1.00 73.25 402 PRO A O 1
ATOM 3000 N N . TYR A 1 403 ? -12.221 44.394 -9.308 1.00 76.50 403 TYR A N 1
ATOM 3001 C CA . TYR A 1 403 ? -13.008 43.158 -9.232 1.00 76.50 403 TYR A CA 1
ATOM 3002 C C . TYR A 1 403 ? -12.159 41.948 -9.586 1.00 76.50 403 TYR A C 1
ATOM 3004 O O . TYR A 1 403 ? -12.215 40.949 -8.875 1.00 76.50 403 TYR A O 1
ATOM 3012 N N . THR A 1 404 ? -11.352 42.054 -10.643 1.00 72.81 404 THR A N 1
ATOM 3013 C CA . THR A 1 404 ? -10.466 40.962 -11.058 1.00 72.81 404 THR A CA 1
ATOM 3014 C C . THR A 1 404 ? -9.504 40.607 -9.926 1.00 72.81 404 THR A C 1
ATOM 3016 O O . THR A 1 404 ? -9.443 39.446 -9.536 1.00 72.81 404 THR A O 1
ATOM 3019 N N . ILE A 1 405 ? -8.877 41.604 -9.292 1.00 69.62 405 ILE A N 1
ATOM 3020 C CA . ILE A 1 405 ? -7.960 41.390 -8.161 1.00 69.62 405 ILE A CA 1
ATOM 3021 C C . ILE A 1 405 ? -8.671 40.773 -6.950 1.00 69.62 405 ILE A C 1
ATOM 3023 O O . ILE A 1 405 ? -8.131 39.862 -6.326 1.00 69.62 405 ILE A O 1
ATOM 3027 N N . LEU A 1 406 ? -9.888 41.220 -6.617 1.00 73.56 406 LEU A N 1
ATOM 3028 C CA . LEU A 1 406 ? -10.670 40.603 -5.542 1.00 73.56 406 LEU A CA 1
ATOM 3029 C C . LEU A 1 406 ? -11.055 39.156 -5.888 1.00 73.56 406 LEU A C 1
ATOM 3031 O O . LEU A 1 406 ? -10.952 38.276 -5.039 1.00 73.56 406 LEU A O 1
ATOM 3035 N N . SER A 1 407 ? -11.472 38.895 -7.127 1.00 68.00 407 SER A N 1
ATOM 3036 C CA . SER A 1 407 ? -11.841 37.557 -7.590 1.00 68.00 407 SER A CA 1
ATOM 3037 C C . SER A 1 407 ? -10.639 36.611 -7.616 1.00 68.00 407 SER A C 1
ATOM 3039 O O . SER A 1 407 ? -10.769 35.467 -7.195 1.00 68.00 407 SER A O 1
ATOM 3041 N N . ASP A 1 408 ? -9.459 37.097 -8.004 1.00 61.25 408 ASP A N 1
ATOM 3042 C CA . ASP A 1 408 ? -8.205 36.346 -7.981 1.00 61.25 408 ASP A CA 1
ATOM 3043 C C . ASP A 1 408 ? -7.749 36.092 -6.547 1.00 61.25 408 ASP A C 1
ATOM 3045 O O . ASP A 1 408 ? -7.339 34.981 -6.228 1.00 61.25 408 ASP A O 1
ATOM 3049 N N . ALA A 1 409 ? -7.893 37.068 -5.648 1.00 64.56 409 ALA A N 1
ATOM 3050 C CA . ALA A 1 409 ? -7.613 36.881 -4.230 1.00 64.56 409 ALA A CA 1
ATOM 3051 C C . ALA A 1 409 ? -8.563 35.853 -3.596 1.00 64.56 409 ALA A C 1
ATOM 3053 O O . ALA A 1 409 ? -8.122 35.027 -2.802 1.00 64.56 409 ALA A O 1
ATOM 3054 N N . ILE A 1 410 ? -9.847 35.850 -3.963 1.00 68.38 410 ILE A N 1
ATOM 3055 C CA . ILE A 1 410 ? -10.805 34.831 -3.510 1.00 68.38 410 ILE A CA 1
ATOM 3056 C C . ILE A 1 410 ? -10.453 33.467 -4.115 1.00 68.38 410 ILE A C 1
ATOM 3058 O O . ILE A 1 410 ? -10.432 32.478 -3.393 1.00 68.38 410 ILE A O 1
ATOM 3062 N N . ARG A 1 411 ? -10.083 33.392 -5.398 1.00 63.38 411 ARG A N 1
ATOM 3063 C CA . ARG A 1 411 ? -9.611 32.150 -6.038 1.00 63.38 411 ARG A CA 1
ATOM 3064 C C . ARG A 1 411 ? -8.282 31.652 -5.465 1.00 63.38 411 ARG A C 1
ATOM 3066 O O . ARG A 1 411 ? -8.065 30.455 -5.441 1.00 63.38 411 ARG A O 1
ATOM 3073 N N . GLN A 1 412 ? -7.399 32.521 -4.989 1.00 57.59 412 GLN A N 1
ATOM 3074 C CA . GLN A 1 412 ? -6.141 32.111 -4.357 1.00 57.59 412 GLN A CA 1
ATOM 3075 C C . GLN A 1 412 ? -6.330 31.689 -2.902 1.00 57.59 412 GLN A C 1
ATOM 3077 O O . GLN A 1 412 ? -5.688 30.745 -2.457 1.00 57.59 412 GLN A O 1
ATOM 3082 N N . ARG A 1 413 ? -7.189 32.391 -2.154 1.00 60.62 413 ARG A N 1
ATOM 3083 C CA . ARG A 1 413 ? -7.398 32.135 -0.721 1.00 60.62 413 ARG A CA 1
ATOM 3084 C C . ARG A 1 413 ? -8.435 31.048 -0.449 1.00 60.62 413 ARG A C 1
ATOM 3086 O O . ARG A 1 413 ? -8.350 30.396 0.580 1.00 60.62 413 ARG A O 1
ATOM 3093 N N . PHE A 1 414 ? -9.384 30.852 -1.363 1.00 56.69 414 PHE A N 1
ATOM 3094 C CA . PHE A 1 414 ? -10.480 29.884 -1.238 1.00 56.69 414 PHE A CA 1
ATOM 3095 C C . PHE A 1 414 ? -10.588 28.924 -2.423 1.00 56.69 414 PHE A C 1
ATOM 3097 O O . PHE A 1 414 ? -11.458 28.055 -2.432 1.00 56.69 414 PHE A O 1
ATOM 3104 N N . GLY A 1 415 ? -9.764 29.085 -3.459 1.00 51.25 415 GLY A N 1
ATOM 3105 C CA . GLY A 1 415 ? -9.812 28.178 -4.590 1.00 51.25 415 GLY A CA 1
ATOM 3106 C C . GLY A 1 415 ? -9.169 26.849 -4.280 1.00 51.25 415 GLY A C 1
ATOM 3107 O O . GLY A 1 415 ? -8.083 26.752 -3.721 1.00 51.25 415 GLY A O 1
ATOM 3108 N N . LYS A 1 416 ? -9.856 25.819 -4.757 1.00 48.50 416 LYS A N 1
ATOM 3109 C CA . LYS A 1 416 ? -9.438 24.428 -4.744 1.00 48.50 416 LYS A CA 1
ATOM 3110 C C . LYS A 1 416 ? -8.097 24.178 -5.456 1.00 48.50 416 LYS A C 1
ATOM 3112 O O . LYS A 1 416 ? -7.551 23.098 -5.311 1.00 48.50 416 LYS A O 1
ATOM 3117 N N . SER A 1 417 ? -7.508 25.160 -6.149 1.00 40.09 417 SER A N 1
ATOM 3118 C CA . SER A 1 417 ? -6.137 25.093 -6.667 1.00 40.09 417 SER A CA 1
ATOM 3119 C C . SER A 1 417 ? -5.222 26.156 -6.037 1.00 40.09 417 SER A C 1
ATOM 3121 O O . SER A 1 417 ? -5.360 27.341 -6.346 1.00 40.09 417 SER A O 1
ATOM 3123 N N . ILE A 1 418 ? -4.259 25.750 -5.210 1.00 45.59 418 ILE A N 1
ATOM 3124 C CA . ILE A 1 418 ? -3.267 26.639 -4.589 1.00 45.59 418 ILE A CA 1
ATOM 3125 C C . ILE A 1 418 ? -2.002 26.648 -5.452 1.00 45.59 418 ILE A C 1
ATOM 3127 O O . ILE A 1 418 ? -1.297 25.646 -5.552 1.00 45.59 418 ILE A O 1
ATOM 3131 N N . ASN A 1 419 ? -1.679 27.794 -6.053 1.00 41.78 419 ASN A N 1
ATOM 3132 C CA . ASN A 1 419 ? -0.394 28.002 -6.723 1.00 41.78 419 ASN A CA 1
ATOM 3133 C C . ASN A 1 419 ? 0.565 28.704 -5.760 1.00 41.78 419 ASN A C 1
ATOM 3135 O O . ASN A 1 419 ? 0.390 29.879 -5.436 1.00 41.78 419 ASN A O 1
ATOM 3139 N N . ILE A 1 420 ? 1.576 27.975 -5.303 1.00 47.69 420 ILE A N 1
ATOM 3140 C CA . ILE A 1 420 ? 2.583 28.458 -4.363 1.00 47.69 420 ILE A CA 1
ATOM 3141 C C . ILE A 1 420 ? 3.725 29.095 -5.164 1.00 47.69 420 ILE A C 1
ATOM 3143 O O . ILE A 1 420 ? 4.404 28.415 -5.939 1.00 47.69 420 ILE A O 1
ATOM 3147 N N . THR A 1 421 ? 3.935 30.400 -4.973 1.00 42.81 421 THR A N 1
ATOM 3148 C CA . THR A 1 421 ? 5.022 31.175 -5.601 1.00 42.81 421 THR A CA 1
ATOM 3149 C C . THR A 1 421 ? 5.919 31.804 -4.530 1.00 42.81 421 THR A C 1
ATOM 3151 O O . THR A 1 421 ? 5.518 31.914 -3.377 1.00 42.81 421 THR A O 1
ATOM 3154 N N . ALA A 1 422 ? 7.127 32.262 -4.873 1.00 40.66 422 ALA A N 1
ATOM 3155 C CA . ALA A 1 422 ? 8.054 32.889 -3.917 1.00 40.66 422 ALA A CA 1
ATOM 3156 C C . ALA A 1 422 ? 7.463 34.111 -3.169 1.00 40.66 422 ALA A C 1
ATOM 3158 O O . ALA A 1 422 ? 7.916 34.450 -2.081 1.00 40.66 422 ALA A O 1
ATOM 3159 N N . ALA A 1 423 ? 6.424 34.753 -3.719 1.00 41.00 423 ALA A N 1
ATOM 3160 C CA . ALA A 1 423 ? 5.693 35.848 -3.076 1.00 41.00 423 ALA A CA 1
ATOM 3161 C C . ALA A 1 423 ? 4.708 35.383 -1.982 1.00 41.00 423 ALA A C 1
ATOM 3163 O O . ALA A 1 423 ? 4.235 36.200 -1.195 1.00 41.00 423 ALA A O 1
ATOM 3164 N N . SER A 1 424 ? 4.404 34.085 -1.924 1.00 42.66 424 SER A N 1
ATOM 3165 C CA . SER A 1 424 ? 3.515 33.466 -0.935 1.00 42.66 424 SER A CA 1
ATOM 3166 C C . SER A 1 424 ? 4.172 33.302 0.446 1.00 42.66 424 SER A C 1
ATOM 3168 O O . SER A 1 424 ? 3.479 32.962 1.400 1.00 42.66 424 SER A O 1
ATOM 3170 N N . PHE A 1 425 ? 5.485 33.546 0.564 1.00 47.88 425 PHE A N 1
ATOM 3171 C CA . PHE A 1 425 ? 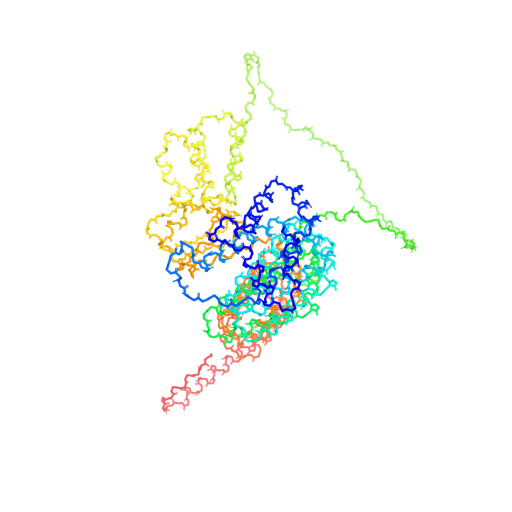6.279 33.307 1.773 1.00 47.88 425 PHE A CA 1
ATOM 3172 C C . PHE A 1 425 ? 6.886 34.613 2.323 1.00 47.88 425 PHE A C 1
ATOM 3174 O O . PHE A 1 425 ? 7.832 35.151 1.742 1.00 47.88 425 PHE A O 1
ATOM 3181 N N . PRO A 1 426 ? 6.383 35.151 3.449 1.00 41.19 426 PRO A N 1
ATOM 3182 C CA . PRO A 1 426 ? 7.071 36.209 4.187 1.00 41.19 426 PRO A CA 1
ATOM 3183 C C . PRO A 1 426 ? 8.399 35.674 4.746 1.00 41.19 426 PRO A C 1
ATOM 3185 O O . PRO A 1 426 ? 8.455 34.540 5.213 1.00 41.19 426 PRO A O 1
ATOM 3188 N N . ARG A 1 427 ? 9.460 36.493 4.747 1.00 44.56 427 ARG A N 1
ATOM 3189 C CA . ARG A 1 427 ? 10.843 36.094 5.102 1.00 44.56 427 ARG A CA 1
ATOM 3190 C C . ARG A 1 427 ? 11.063 35.642 6.561 1.00 44.56 427 ARG A C 1
ATOM 3192 O O . ARG A 1 427 ? 12.186 35.301 6.906 1.00 44.56 427 ARG A O 1
ATOM 3199 N N . ASP A 1 428 ? 10.010 35.597 7.378 1.00 43.34 428 ASP A N 1
ATOM 3200 C CA . ASP A 1 428 ? 10.077 35.389 8.831 1.00 43.34 428 ASP A CA 1
ATOM 3201 C C . ASP A 1 428 ? 9.246 34.182 9.328 1.00 43.34 428 ASP A C 1
ATOM 3203 O O . ASP A 1 428 ? 9.013 34.047 10.529 1.00 43.34 428 ASP A O 1
ATOM 3207 N N . VAL A 1 429 ? 8.762 33.304 8.436 1.00 41.31 429 VAL A N 1
ATOM 3208 C CA . VAL A 1 429 ? 7.900 32.158 8.798 1.00 41.31 429 VAL A CA 1
ATOM 3209 C C . VAL A 1 429 ? 8.671 30.836 8.688 1.00 41.31 429 VAL A C 1
ATOM 3211 O O . VAL A 1 429 ? 9.193 30.525 7.623 1.00 41.31 429 VAL A O 1
ATOM 3214 N N . GLN A 1 430 ? 8.724 30.058 9.778 1.00 41.25 430 GLN A N 1
ATOM 3215 C CA . GLN A 1 430 ? 9.472 28.787 9.873 1.00 41.25 430 GLN A CA 1
ATOM 3216 C C . GLN A 1 430 ? 8.610 27.524 9.675 1.00 41.25 430 GLN A C 1
ATOM 3218 O O . GLN A 1 430 ? 9.149 26.468 9.341 1.00 41.25 430 GLN A O 1
ATOM 3223 N N . GLU A 1 431 ? 7.287 27.630 9.843 1.00 39.50 431 GLU A N 1
ATOM 3224 C CA . GLU A 1 431 ? 6.342 26.507 9.779 1.00 39.50 431 GLU A CA 1
ATOM 3225 C C . GLU A 1 431 ? 5.073 26.917 9.019 1.00 39.50 431 GLU A C 1
ATOM 3227 O O . GLU A 1 431 ? 4.505 27.984 9.274 1.00 39.50 431 GLU A O 1
ATOM 3232 N N . ILE A 1 432 ? 4.629 26.087 8.067 1.00 44.91 432 ILE A N 1
ATOM 3233 C CA . ILE A 1 432 ? 3.439 26.356 7.243 1.00 44.91 432 ILE A CA 1
ATOM 3234 C C . ILE A 1 432 ? 2.579 25.096 7.152 1.00 44.91 432 ILE A C 1
ATOM 3236 O O . ILE A 1 432 ? 3.048 24.042 6.719 1.00 44.91 432 ILE A O 1
ATOM 3240 N N . LYS A 1 433 ? 1.299 25.230 7.517 1.00 42.72 433 LYS A N 1
ATOM 3241 C CA . LYS A 1 433 ? 0.289 24.172 7.397 1.00 42.72 433 LYS A CA 1
ATOM 3242 C C . LYS A 1 433 ? -0.721 24.527 6.315 1.00 42.72 433 LYS A C 1
ATOM 3244 O O . LYS A 1 433 ? -1.319 25.600 6.362 1.00 42.72 433 LYS A O 1
ATOM 3249 N N . ILE A 1 434 ? -0.919 23.627 5.358 1.00 48.03 434 ILE A N 1
ATOM 3250 C CA . ILE A 1 434 ? -1.902 23.762 4.276 1.00 48.03 434 ILE A CA 1
ATOM 3251 C C . ILE A 1 434 ? -2.861 22.575 4.376 1.00 48.03 434 ILE A C 1
ATOM 3253 O O . ILE A 1 434 ? -2.420 21.427 4.401 1.00 48.03 434 ILE A O 1
ATOM 3257 N N . SER A 1 435 ? -4.163 22.848 4.462 1.00 38.09 435 SER A N 1
ATOM 3258 C CA . SER A 1 435 ? -5.214 21.829 4.607 1.00 38.09 435 SER A CA 1
ATOM 3259 C C . SER A 1 435 ? -6.311 22.039 3.554 1.00 38.09 435 SER A C 1
ATOM 3261 O O . SER A 1 435 ? -6.574 23.185 3.193 1.00 38.09 435 SER A O 1
ATOM 3263 N N . ASP A 1 436 ? -6.933 20.955 3.078 1.00 38.25 436 ASP A N 1
ATOM 3264 C CA . ASP A 1 436 ? -8.167 20.946 2.261 1.00 38.25 436 ASP A CA 1
ATOM 3265 C C . ASP A 1 436 ? -8.075 21.593 0.856 1.00 38.25 436 ASP A C 1
ATOM 3267 O O . ASP A 1 436 ? -8.981 22.303 0.417 1.00 38.25 436 ASP A O 1
ATOM 3271 N N . ALA A 1 437 ? -6.997 21.328 0.106 1.00 41.28 437 ALA A N 1
ATOM 3272 C CA . ALA A 1 437 ? -6.805 21.862 -1.252 1.00 41.28 437 ALA A CA 1
ATOM 3273 C C . ALA A 1 437 ? -6.958 20.782 -2.341 1.00 41.28 437 ALA A C 1
ATOM 3275 O O . ALA A 1 437 ? -6.318 19.746 -2.291 1.00 41.28 437 ALA A O 1
ATOM 3276 N N . GLU A 1 438 ? -7.741 20.998 -3.398 1.00 37.78 438 GLU A N 1
ATOM 3277 C CA . GLU A 1 438 ? -7.931 19.991 -4.462 1.00 37.78 438 GLU A CA 1
ATOM 3278 C C . GLU A 1 438 ? -6.691 19.832 -5.366 1.00 37.78 438 GLU A C 1
ATOM 3280 O O . GLU A 1 438 ? -6.393 18.736 -5.836 1.00 37.78 438 GLU A O 1
ATOM 3285 N N . THR A 1 439 ? -5.933 20.900 -5.620 1.00 36.25 439 THR A N 1
ATOM 3286 C CA . THR A 1 439 ? -4.692 20.871 -6.405 1.00 36.25 439 THR A CA 1
ATOM 3287 C C . THR A 1 439 ? -3.654 21.854 -5.860 1.00 36.25 439 THR A C 1
ATOM 3289 O O . THR A 1 439 ? -3.946 23.034 -5.737 1.00 36.25 439 THR A O 1
ATOM 3292 N N . ILE A 1 440 ? -2.425 21.425 -5.567 1.00 47.97 440 ILE A N 1
ATOM 3293 C CA . ILE A 1 440 ? -1.326 22.345 -5.210 1.00 47.97 440 ILE A CA 1
ATOM 3294 C C . ILE A 1 440 ? -0.270 22.338 -6.315 1.00 47.97 440 ILE A C 1
ATOM 3296 O O . ILE A 1 440 ? 0.246 21.278 -6.659 1.00 47.97 440 ILE A O 1
ATOM 3300 N N . THR A 1 441 ? 0.096 23.508 -6.838 1.00 43.16 441 THR A N 1
ATOM 3301 C CA . THR A 1 441 ? 1.179 23.648 -7.823 1.00 43.16 441 THR A CA 1
ATOM 3302 C C . THR A 1 441 ? 2.325 24.451 -7.226 1.00 43.16 441 THR A C 1
ATOM 3304 O O . THR A 1 441 ? 2.133 25.595 -6.814 1.00 43.16 441 THR A O 1
ATOM 3307 N N . ILE A 1 442 ? 3.527 23.876 -7.203 1.00 51.50 442 ILE A N 1
ATOM 3308 C CA . ILE A 1 442 ? 4.746 24.565 -6.757 1.00 51.50 442 ILE A CA 1
ATOM 3309 C C . ILE A 1 442 ? 5.609 24.821 -7.991 1.00 51.50 442 ILE A C 1
ATOM 3311 O O . ILE A 1 442 ? 6.013 23.883 -8.685 1.00 51.50 442 ILE A O 1
ATOM 3315 N N . SER A 1 443 ? 5.872 26.095 -8.286 1.00 44.50 443 SER A N 1
ATOM 3316 C CA . SER A 1 443 ? 6.766 26.494 -9.382 1.00 44.50 443 SER A CA 1
ATOM 3317 C C . SER A 1 443 ? 8.245 26.292 -9.018 1.00 44.50 443 SER A C 1
ATOM 3319 O O . SER A 1 443 ? 8.642 26.627 -7.902 1.00 44.50 443 SER A O 1
ATOM 3321 N N . ALA A 1 444 ? 9.061 25.802 -9.964 1.00 45.91 444 ALA A N 1
ATOM 3322 C CA . ALA A 1 444 ? 10.500 25.529 -9.799 1.00 45.91 444 ALA A CA 1
ATOM 3323 C C . ALA A 1 444 ? 11.297 26.688 -9.170 1.00 45.91 444 ALA A C 1
ATOM 3325 O O . ALA A 1 444 ? 12.135 26.462 -8.300 1.00 45.91 444 ALA A O 1
ATOM 3326 N N . ASP A 1 445 ? 10.978 27.928 -9.547 1.00 42.97 445 ASP A N 1
ATOM 3327 C CA . ASP A 1 445 ? 11.674 29.136 -9.082 1.00 42.97 445 ASP A CA 1
ATOM 3328 C C . ASP A 1 445 ? 11.455 29.416 -7.583 1.00 42.97 445 ASP A C 1
ATOM 3330 O O . ASP A 1 445 ? 12.179 30.198 -6.968 1.00 42.97 445 ASP A O 1
ATOM 3334 N N . SER A 1 446 ? 10.450 28.774 -6.977 1.00 43.56 446 SER A N 1
ATOM 3335 C CA . SER A 1 446 ? 10.083 28.974 -5.573 1.00 43.56 446 SER A CA 1
ATOM 3336 C C . SER A 1 446 ? 10.825 28.044 -4.617 1.00 43.56 446 SER A C 1
ATOM 3338 O O . SER A 1 446 ? 10.957 28.405 -3.456 1.00 43.56 446 SER A O 1
ATOM 3340 N N . ILE A 1 447 ? 11.365 26.906 -5.082 1.00 46.09 447 ILE A N 1
ATOM 3341 C CA . ILE A 1 447 ? 12.078 25.924 -4.237 1.00 46.09 447 ILE A CA 1
ATOM 3342 C C . ILE A 1 447 ? 13.374 26.520 -3.675 1.00 46.09 447 ILE A C 1
ATOM 3344 O O . ILE A 1 447 ? 13.677 26.355 -2.497 1.00 46.09 447 ILE A O 1
ATOM 3348 N N . SER A 1 448 ? 14.089 27.296 -4.490 1.00 41.94 448 SER A N 1
ATOM 3349 C CA . SER A 1 448 ? 15.324 27.987 -4.101 1.00 41.94 448 SER A CA 1
ATOM 3350 C C . SER A 1 448 ? 15.111 29.048 -3.014 1.00 41.94 448 SER A C 1
ATOM 3352 O O . SER A 1 448 ? 16.063 29.470 -2.374 1.00 41.94 448 SER A O 1
ATOM 3354 N N . SER A 1 449 ? 13.869 29.503 -2.814 1.00 42.81 449 SER A N 1
ATOM 3355 C CA . SER A 1 449 ? 13.516 30.510 -1.802 1.00 42.81 449 SER A CA 1
ATOM 3356 C C . SER A 1 449 ? 13.084 29.891 -0.461 1.00 42.81 449 SER A C 1
ATOM 3358 O O . SER A 1 449 ? 12.822 30.631 0.484 1.00 42.81 449 SER A O 1
ATOM 3360 N N . LEU A 1 450 ? 13.009 28.554 -0.361 1.00 46.66 450 LEU A N 1
ATOM 3361 C CA . LEU A 1 450 ? 12.546 27.813 0.826 1.00 46.66 450 LEU A CA 1
ATOM 3362 C C . LEU A 1 450 ? 13.680 27.443 1.804 1.00 46.66 450 LEU A C 1
ATOM 3364 O O . LEU A 1 450 ? 13.444 26.652 2.712 1.00 46.66 450 LEU A O 1
ATOM 3368 N N . GLU A 1 451 ? 14.887 28.010 1.666 1.00 44.72 451 GLU A N 1
ATOM 3369 C CA . GLU A 1 451 ? 16.052 27.721 2.537 1.00 44.72 451 GLU A CA 1
ATOM 3370 C C . GLU A 1 451 ? 15.791 27.946 4.043 1.00 44.72 451 GLU A C 1
ATOM 3372 O O . GLU A 1 451 ? 16.549 27.457 4.878 1.00 44.72 451 GLU A O 1
ATOM 3377 N N . PHE A 1 452 ? 14.717 28.659 4.401 1.00 40.94 452 PHE A N 1
ATOM 3378 C CA . PHE A 1 452 ? 14.390 29.058 5.774 1.00 40.94 452 PHE A CA 1
ATOM 3379 C C . PHE A 1 452 ? 13.239 28.269 6.428 1.00 40.94 452 PHE A C 1
ATOM 3381 O O . PHE A 1 452 ? 12.917 28.538 7.585 1.00 40.94 452 PHE A O 1
ATOM 3388 N N . LEU A 1 453 ? 12.609 27.317 5.728 1.00 42.97 453 LEU A N 1
ATOM 3389 C CA . LEU A 1 453 ? 11.474 26.542 6.254 1.00 42.97 453 LEU A CA 1
ATOM 3390 C C . LEU A 1 453 ? 11.940 25.191 6.810 1.00 42.97 453 LEU A C 1
ATOM 3392 O O . LEU A 1 453 ? 12.538 24.393 6.090 1.00 42.97 453 LEU A O 1
ATOM 3396 N N . GLU A 1 454 ? 11.644 24.913 8.083 1.00 38.38 454 GLU A N 1
ATOM 3397 C CA . GLU A 1 454 ? 12.003 23.634 8.714 1.00 38.38 454 GLU A CA 1
ATOM 3398 C C . GLU A 1 454 ? 10.931 22.554 8.513 1.00 38.38 454 GLU A C 1
ATOM 3400 O O . GLU A 1 454 ? 11.279 21.374 8.452 1.00 38.38 454 GLU A O 1
ATOM 3405 N N . GLN A 1 455 ? 9.651 22.938 8.387 1.00 37.84 455 GLN A N 1
ATOM 3406 C CA . GLN A 1 455 ? 8.519 22.019 8.215 1.00 37.84 455 GLN A CA 1
ATOM 3407 C C . GLN A 1 455 ? 7.402 22.613 7.336 1.00 37.84 455 GLN A C 1
ATOM 3409 O O . GLN A 1 455 ? 6.956 23.744 7.538 1.00 37.84 455 GLN A O 1
ATOM 3414 N N . ILE A 1 456 ? 6.911 21.811 6.381 1.00 43.00 456 ILE A N 1
ATOM 3415 C CA . ILE A 1 456 ? 5.697 22.083 5.595 1.00 43.00 456 ILE A CA 1
ATOM 3416 C C . ILE A 1 456 ? 4.756 20.888 5.764 1.00 43.00 456 ILE A C 1
ATOM 3418 O O . ILE A 1 456 ? 5.067 19.784 5.314 1.00 43.00 456 ILE A O 1
ATOM 3422 N N . GLU A 1 457 ? 3.606 21.103 6.398 1.00 38.22 457 GLU A N 1
ATOM 3423 C CA . GLU A 1 457 ? 2.592 20.067 6.613 1.00 38.22 457 GLU A CA 1
ATOM 3424 C C . GLU A 1 457 ? 1.430 20.286 5.634 1.00 38.22 457 GLU A C 1
ATOM 3426 O O . GLU A 1 457 ? 0.704 21.277 5.724 1.00 38.22 457 GLU A O 1
ATOM 3431 N N . ILE A 1 458 ? 1.271 19.377 4.666 1.00 43.72 458 ILE A N 1
ATOM 3432 C CA . ILE A 1 458 ? 0.179 19.404 3.684 1.00 43.72 458 ILE A CA 1
ATOM 3433 C C . ILE A 1 458 ? -0.770 18.251 4.001 1.00 43.72 458 ILE A C 1
ATOM 3435 O O . ILE A 1 458 ? -0.378 17.086 3.916 1.00 43.72 458 ILE A O 1
ATOM 3439 N N . THR A 1 459 ? -2.017 18.559 4.344 1.00 31.88 459 THR A N 1
ATOM 3440 C CA . THR A 1 459 ? -3.044 17.557 4.658 1.00 31.88 459 THR A CA 1
ATOM 3441 C C . THR A 1 459 ? -4.255 17.716 3.736 1.00 31.88 459 THR A C 1
ATOM 3443 O O . THR A 1 459 ? -4.616 18.823 3.354 1.00 31.88 459 THR A O 1
ATOM 3446 N N . ASN A 1 460 ? -4.876 16.596 3.350 1.00 30.48 460 ASN A N 1
ATOM 3447 C CA . ASN A 1 460 ? -6.128 16.568 2.580 1.00 30.48 460 ASN A CA 1
ATOM 3448 C C . ASN A 1 460 ? -6.047 17.220 1.173 1.00 30.48 460 ASN A C 1
ATOM 3450 O O . ASN A 1 460 ? -6.746 18.190 0.881 1.00 30.48 460 ASN A O 1
ATOM 3454 N N . VAL A 1 461 ? -5.172 16.694 0.294 1.00 38.06 461 VAL A N 1
ATOM 3455 C CA . VAL A 1 461 ? -4.977 17.213 -1.078 1.00 38.06 461 VAL A CA 1
ATOM 3456 C C . VAL A 1 461 ? -5.218 16.167 -2.167 1.00 38.06 461 VAL A C 1
ATOM 3458 O O . VAL A 1 461 ? -4.592 15.109 -2.145 1.00 38.06 461 VAL A O 1
ATOM 3461 N N . ASN A 1 462 ? -6.075 16.479 -3.152 1.00 32.09 462 ASN A N 1
ATOM 3462 C CA . ASN A 1 462 ? -6.442 15.541 -4.230 1.00 32.09 462 ASN A CA 1
ATOM 3463 C C . ASN A 1 462 ? -5.361 15.403 -5.320 1.00 32.09 462 ASN A C 1
ATOM 3465 O O . ASN A 1 462 ? -5.217 14.334 -5.914 1.00 32.09 462 ASN A O 1
ATOM 3469 N N . THR A 1 463 ? -4.592 16.453 -5.626 1.00 31.50 463 THR A N 1
ATOM 3470 C CA . THR A 1 463 ? -3.530 16.438 -6.653 1.00 31.50 463 THR A CA 1
ATOM 3471 C C . THR A 1 463 ? -2.406 17.420 -6.294 1.00 31.50 463 THR A C 1
ATOM 3473 O O . THR A 1 463 ? -2.663 18.536 -5.866 1.00 31.50 463 THR A O 1
ATOM 3476 N N . LEU A 1 464 ? -1.133 17.055 -6.470 1.00 38.38 464 LEU A N 1
ATOM 3477 C CA . LEU A 1 464 ? -0.012 17.997 -6.325 1.00 38.38 464 LEU A CA 1
ATOM 3478 C C . LEU A 1 464 ? 0.910 17.916 -7.533 1.00 38.38 464 LEU A C 1
ATOM 3480 O O . LEU A 1 464 ? 1.355 16.836 -7.918 1.00 38.38 464 LEU A O 1
ATOM 3484 N N . ILE A 1 465 ? 1.178 19.070 -8.134 1.00 36.69 465 ILE A N 1
ATOM 3485 C CA . ILE A 1 465 ? 1.929 19.214 -9.374 1.00 36.69 465 ILE A CA 1
ATOM 3486 C C . ILE A 1 465 ? 3.204 20.004 -9.065 1.00 36.69 465 ILE A C 1
ATOM 3488 O O . ILE A 1 465 ? 3.198 21.226 -8.918 1.00 36.69 465 ILE A O 1
ATOM 3492 N N . LEU A 1 466 ? 4.325 19.290 -8.974 1.00 40.97 466 LEU A N 1
ATOM 3493 C CA . LEU A 1 466 ? 5.658 19.892 -8.947 1.00 40.97 466 LEU A CA 1
ATOM 3494 C C . LEU A 1 466 ? 6.064 20.198 -10.390 1.00 40.97 466 LEU A C 1
ATOM 3496 O O . LEU A 1 466 ? 6.374 19.286 -11.162 1.00 40.97 466 LEU A O 1
ATOM 3500 N N . LEU A 1 467 ? 6.039 21.472 -10.781 1.00 31.84 467 LEU A N 1
ATOM 3501 C CA . LEU A 1 467 ? 6.484 21.864 -12.114 1.00 31.84 467 LEU A CA 1
ATOM 3502 C C . LEU A 1 467 ? 8.018 21.932 -12.137 1.00 31.84 467 LEU A C 1
ATOM 3504 O O . LEU A 1 467 ? 8.607 22.924 -11.725 1.00 31.84 467 LEU A O 1
ATOM 3508 N N . ASN A 1 468 ? 8.592 20.863 -12.704 1.00 31.48 468 ASN A N 1
ATOM 3509 C CA . ASN A 1 468 ? 9.949 20.634 -13.221 1.00 31.48 468 ASN A CA 1
ATOM 3510 C C . ASN A 1 468 ? 11.040 20.034 -12.312 1.00 31.48 468 ASN A C 1
ATOM 3512 O O . ASN A 1 468 ? 11.658 20.699 -11.491 1.00 31.48 468 ASN A O 1
ATOM 3516 N N . ASN A 1 469 ? 11.391 18.786 -12.658 1.00 28.69 469 ASN A N 1
ATOM 3517 C CA . ASN A 1 469 ? 12.740 18.365 -13.061 1.00 28.69 469 ASN A CA 1
ATOM 3518 C C . ASN A 1 469 ? 13.910 18.992 -12.292 1.00 28.69 469 ASN A C 1
ATOM 3520 O O . ASN A 1 469 ? 14.660 19.791 -12.850 1.00 28.69 469 ASN A O 1
ATOM 3524 N N . SER A 1 470 ? 14.138 18.532 -11.064 1.00 26.06 470 SER A N 1
ATOM 3525 C CA . SER A 1 470 ? 15.486 18.298 -10.535 1.00 26.06 470 SER A CA 1
ATOM 3526 C C . SER A 1 470 ? 15.415 17.538 -9.214 1.00 26.06 470 SER A C 1
ATOM 3528 O O . SER A 1 470 ? 15.331 18.126 -8.143 1.00 26.06 470 SER A O 1
ATOM 3530 N N . LEU A 1 471 ? 15.569 16.214 -9.284 1.00 26.48 471 LEU A N 1
ATOM 3531 C CA . LEU A 1 471 ? 16.310 15.475 -8.257 1.00 26.48 471 LEU A CA 1
ATOM 3532 C C . LEU A 1 471 ? 17.776 15.952 -8.328 1.00 26.48 471 LEU A C 1
ATOM 3534 O O . LEU A 1 471 ? 18.653 15.286 -8.888 1.00 26.48 471 LEU A O 1
ATOM 3538 N N . ALA A 1 472 ? 18.019 17.182 -7.872 1.00 23.31 472 ALA A N 1
ATOM 3539 C CA . ALA A 1 472 ? 19.346 17.748 -7.720 1.00 23.31 472 ALA A CA 1
ATOM 3540 C C . ALA A 1 472 ? 19.919 17.281 -6.379 1.00 23.31 472 ALA A C 1
ATOM 3542 O O . ALA A 1 472 ? 19.434 17.621 -5.307 1.00 23.31 472 ALA A O 1
ATOM 3543 N N . ARG A 1 473 ? 20.937 16.431 -6.522 1.00 27.78 473 ARG A N 1
ATOM 3544 C CA . ARG A 1 473 ? 22.032 16.099 -5.605 1.00 27.78 473 ARG A CA 1
ATOM 3545 C C . ARG A 1 473 ? 22.155 16.994 -4.356 1.00 27.78 473 ARG A C 1
ATOM 3547 O O . ARG A 1 473 ? 22.424 18.180 -4.482 1.00 27.78 473 ARG A O 1
ATOM 3554 N N . GLY A 1 474 ? 22.195 16.341 -3.192 1.00 25.08 474 GLY A N 1
ATOM 3555 C CA . GLY A 1 474 ? 23.011 16.766 -2.050 1.00 25.08 474 GLY A CA 1
ATOM 3556 C C . GLY A 1 474 ? 22.298 17.551 -0.943 1.00 25.08 474 GLY A C 1
ATOM 3557 O O . GLY A 1 474 ? 21.859 18.675 -1.135 1.00 25.08 474 GLY A O 1
ATOM 3558 N N . GLY A 1 475 ? 22.285 16.967 0.258 1.00 25.97 475 GLY A N 1
ATOM 3559 C CA . GLY A 1 475 ? 22.431 17.692 1.527 1.00 25.97 475 GLY A CA 1
ATOM 3560 C C . GLY A 1 475 ? 21.184 18.220 2.244 1.00 25.97 475 GLY A C 1
ATOM 3561 O O . GLY A 1 475 ? 21.239 18.338 3.459 1.00 25.97 475 GLY A O 1
ATOM 3562 N N . ILE A 1 476 ? 20.076 18.525 1.557 1.00 30.20 476 ILE A N 1
ATOM 3563 C CA . ILE A 1 476 ? 18.939 19.255 2.183 1.00 30.20 476 ILE A CA 1
ATOM 3564 C C . ILE A 1 476 ? 17.627 18.432 2.177 1.00 30.20 476 ILE A C 1
ATOM 3566 O O . ILE A 1 476 ? 16.603 18.835 2.719 1.00 30.20 476 ILE A O 1
ATOM 3570 N N . SER A 1 477 ? 17.649 17.222 1.610 1.00 29.09 477 SER A N 1
ATOM 3571 C CA . SER A 1 477 ? 16.443 16.408 1.375 1.00 29.09 477 SER A CA 1
ATOM 3572 C C . SER A 1 477 ? 15.889 15.664 2.604 1.00 29.09 477 SER A C 1
ATOM 3574 O O . SER A 1 477 ? 14.871 14.989 2.471 1.00 29.09 477 SER A O 1
ATOM 3576 N N . GLU A 1 478 ? 16.505 15.769 3.784 1.00 29.75 478 GLU A N 1
ATOM 3577 C CA . GLU A 1 478 ? 16.058 15.054 4.997 1.00 29.75 478 GLU A CA 1
ATOM 3578 C C . GLU A 1 478 ? 14.903 15.732 5.753 1.00 29.75 478 GLU A C 1
ATOM 3580 O O . GLU A 1 478 ? 14.354 15.134 6.672 1.00 29.75 478 GLU A O 1
ATOM 3585 N N . ARG A 1 479 ? 14.480 16.949 5.377 1.00 29.20 479 ARG A N 1
ATOM 3586 C CA . ARG A 1 479 ? 13.449 17.693 6.134 1.00 29.20 479 ARG A CA 1
ATOM 3587 C C . ARG A 1 479 ? 12.079 17.831 5.472 1.00 29.20 479 ARG A C 1
ATOM 3589 O O . ARG A 1 479 ? 11.141 18.257 6.136 1.00 29.20 479 ARG A O 1
ATOM 3596 N N . ILE A 1 480 ? 11.914 17.452 4.203 1.00 31.80 480 ILE A N 1
ATOM 3597 C CA . ILE A 1 480 ? 10.634 17.630 3.497 1.00 31.80 480 ILE A CA 1
ATOM 3598 C C . ILE A 1 480 ? 10.118 16.283 2.982 1.00 31.80 480 ILE A C 1
ATOM 3600 O O . ILE A 1 480 ? 10.426 15.845 1.875 1.00 31.80 480 ILE A O 1
ATOM 3604 N N . THR A 1 481 ? 9.292 15.623 3.792 1.00 26.84 481 THR A N 1
ATOM 3605 C CA . THR A 1 481 ? 8.581 14.393 3.421 1.00 26.84 481 THR A CA 1
ATOM 3606 C C . THR A 1 481 ? 7.249 14.748 2.750 1.00 26.84 481 THR A C 1
ATOM 3608 O O . THR A 1 481 ? 6.225 14.887 3.412 1.00 26.84 481 THR A O 1
ATOM 3611 N N . VAL A 1 482 ? 7.224 14.895 1.421 1.00 30.44 482 VAL A N 1
ATOM 3612 C CA . VAL A 1 482 ? 5.959 15.040 0.673 1.00 30.44 482 VAL A CA 1
ATOM 3613 C C . VAL A 1 482 ? 5.437 13.657 0.292 1.00 30.44 482 VAL A C 1
ATOM 3615 O O . VAL A 1 482 ? 5.993 12.988 -0.578 1.00 30.44 482 VAL A O 1
ATOM 3618 N N . ARG A 1 483 ? 4.345 13.222 0.924 1.00 27.94 483 ARG A N 1
ATOM 3619 C CA . ARG A 1 483 ? 3.600 12.014 0.545 1.00 27.94 483 ARG A CA 1
ATOM 3620 C C . ARG A 1 483 ? 2.219 12.391 0.060 1.00 27.94 483 ARG A C 1
ATOM 3622 O O . ARG A 1 483 ? 1.393 12.840 0.842 1.00 27.94 483 ARG A O 1
ATOM 3629 N N . ILE A 1 484 ? 1.981 12.203 -1.234 1.00 29.22 484 ILE A N 1
ATOM 3630 C CA . ILE A 1 484 ? 0.713 12.557 -1.869 1.00 29.22 484 ILE A CA 1
ATOM 3631 C C . ILE A 1 484 ? 0.208 11.344 -2.622 1.00 29.22 484 ILE A C 1
ATOM 3633 O O . ILE A 1 484 ? 0.790 10.911 -3.616 1.00 29.22 484 ILE A O 1
ATOM 3637 N N . GLN A 1 485 ? -0.875 10.776 -2.105 1.00 31.59 485 GLN A N 1
ATOM 3638 C CA . GLN A 1 485 ? -1.676 9.792 -2.807 1.00 31.59 485 GLN A CA 1
ATOM 3639 C C . GLN A 1 485 ? -2.949 10.470 -3.287 1.00 31.59 485 GLN A C 1
ATOM 3641 O O . GLN A 1 485 ? -3.808 10.798 -2.480 1.00 31.59 485 GLN A O 1
ATOM 3646 N N . ALA A 1 486 ? -3.098 10.596 -4.606 1.00 31.39 486 ALA A N 1
ATOM 3647 C CA . ALA A 1 486 ? -4.421 10.704 -5.201 1.00 31.39 486 ALA A CA 1
ATOM 3648 C C . ALA A 1 486 ? -5.196 9.431 -4.821 1.00 31.39 486 ALA A C 1
ATOM 3650 O O . ALA A 1 486 ? -4.783 8.314 -5.164 1.00 31.39 486 ALA A O 1
ATOM 3651 N N . VAL A 1 487 ? -6.251 9.579 -4.029 1.00 38.50 487 VAL A N 1
ATOM 3652 C CA . VAL A 1 487 ? -7.191 8.503 -3.711 1.00 38.50 487 VAL A CA 1
ATOM 3653 C C . VAL A 1 487 ? -8.260 8.539 -4.802 1.00 38.50 487 VAL A C 1
ATOM 3655 O O . VAL A 1 487 ? -9.064 9.461 -4.850 1.00 38.50 487 VAL A O 1
ATOM 3658 N N . THR A 1 488 ? -8.231 7.580 -5.731 1.00 45.16 488 THR A N 1
ATOM 3659 C CA . THR A 1 488 ? -9.210 7.470 -6.831 1.00 45.16 488 THR A CA 1
ATOM 3660 C C . THR A 1 488 ? -10.546 6.872 -6.371 1.00 45.16 488 THR A C 1
ATOM 3662 O O . THR A 1 488 ? -11.555 7.017 -7.058 1.00 45.16 488 THR A O 1
ATOM 3665 N N . SER A 1 489 ? -10.578 6.233 -5.197 1.00 56.59 489 SER A N 1
ATOM 3666 C CA . SER A 1 489 ? -11.753 5.588 -4.603 1.00 56.59 489 SER A CA 1
ATOM 3667 C C . SER A 1 489 ? -11.887 5.932 -3.118 1.00 56.59 489 SER A C 1
ATOM 3669 O O . SER A 1 489 ? -11.014 5.639 -2.305 1.00 56.59 489 SER A O 1
ATOM 3671 N N . THR A 1 490 ? -13.014 6.528 -2.737 1.00 68.31 490 THR A N 1
ATOM 3672 C CA . THR A 1 490 ? -13.335 6.855 -1.335 1.00 68.31 490 THR A CA 1
ATOM 3673 C C . THR A 1 490 ? -13.932 5.673 -0.573 1.00 68.31 490 THR A C 1
ATOM 3675 O O . THR A 1 490 ? -14.039 5.727 0.652 1.00 68.31 490 THR A O 1
ATOM 3678 N N . SER A 1 491 ? -14.283 4.587 -1.274 1.00 80.88 491 SER A N 1
ATOM 3679 C CA . SER A 1 491 ? -14.848 3.361 -0.704 1.00 80.88 491 SER A CA 1
ATOM 3680 C C . SER A 1 491 ? -13.849 2.197 -0.635 1.00 80.88 491 SER A C 1
ATOM 3682 O O . SER A 1 491 ? -12.978 2.049 -1.492 1.00 80.88 491 SER A O 1
ATOM 3684 N N . VAL A 1 492 ? -13.964 1.363 0.405 1.00 85.81 492 VAL A N 1
ATOM 3685 C CA . VAL A 1 492 ? -13.090 0.198 0.636 1.00 85.81 492 VAL A CA 1
ATOM 3686 C C . VAL A 1 492 ? -13.356 -0.883 -0.409 1.00 85.81 492 VAL A C 1
ATOM 3688 O O . VAL A 1 492 ? -14.496 -1.302 -0.613 1.00 85.81 492 VAL A O 1
ATOM 3691 N N . ARG A 1 493 ? -12.288 -1.390 -1.031 1.00 85.94 493 ARG A N 1
ATOM 3692 C CA . ARG A 1 493 ? -12.350 -2.417 -2.089 1.00 85.94 493 ARG A CA 1
ATOM 3693 C C . ARG A 1 493 ? -11.469 -3.636 -1.825 1.00 85.94 493 ARG A C 1
ATOM 3695 O O . ARG A 1 493 ? -11.639 -4.671 -2.467 1.00 85.94 493 ARG A O 1
ATOM 3702 N N . ASN A 1 494 ? -10.578 -3.555 -0.840 1.00 88.56 494 ASN A N 1
ATOM 3703 C CA . ASN A 1 494 ? -9.665 -4.627 -0.475 1.00 88.56 494 ASN A CA 1
ATOM 3704 C C . ASN A 1 494 ? -9.661 -4.861 1.040 1.00 88.56 494 ASN A C 1
ATOM 3706 O O . ASN A 1 494 ? -8.924 -4.237 1.806 1.00 88.56 494 ASN A O 1
ATOM 3710 N N . VAL A 1 495 ? -10.473 -5.828 1.467 1.00 90.81 495 VAL A N 1
ATOM 3711 C CA . VAL A 1 495 ? -10.595 -6.208 2.882 1.00 90.81 495 VAL A CA 1
ATOM 3712 C C . VAL A 1 495 ? -9.288 -6.785 3.433 1.00 90.81 495 VAL A C 1
ATOM 3714 O O . VAL A 1 495 ? -8.991 -6.599 4.607 1.00 90.81 495 VAL A O 1
ATOM 3717 N N . HIS A 1 496 ? -8.473 -7.449 2.608 1.00 91.44 496 HIS A N 1
ATOM 3718 C CA . HIS A 1 496 ? -7.248 -8.103 3.072 1.00 91.44 496 HIS A CA 1
ATOM 3719 C C . HIS A 1 496 ? -6.175 -7.104 3.503 1.00 91.44 496 HIS A C 1
ATOM 3721 O O . HIS A 1 496 ? -5.545 -7.305 4.536 1.00 91.44 496 HIS A O 1
ATOM 3727 N N . ALA A 1 497 ? -6.014 -5.994 2.779 1.00 91.56 497 ALA A N 1
ATOM 3728 C CA . ALA A 1 497 ? -5.133 -4.910 3.213 1.00 91.56 497 ALA A CA 1
ATOM 3729 C C . ALA A 1 497 ? -5.599 -4.310 4.554 1.00 91.56 497 ALA A C 1
ATOM 3731 O O . ALA A 1 497 ? -4.787 -4.075 5.448 1.00 91.56 497 ALA A O 1
ATOM 3732 N N . PHE A 1 498 ? -6.914 -4.152 4.739 1.00 93.00 498 PHE A N 1
ATOM 3733 C CA . PHE A 1 498 ? -7.483 -3.691 6.008 1.00 93.00 498 PHE A CA 1
ATOM 3734 C C . PHE A 1 498 ? -7.273 -4.700 7.155 1.00 93.00 498 PHE A C 1
ATOM 3736 O O . PHE A 1 498 ? -6.968 -4.302 8.278 1.00 93.00 498 PHE A O 1
ATOM 3743 N N . GLN A 1 499 ? -7.356 -6.008 6.888 1.00 93.75 499 GLN A N 1
ATOM 3744 C CA . GLN A 1 499 ? -7.063 -7.065 7.870 1.00 93.75 499 GLN A CA 1
ATOM 3745 C C . GLN A 1 499 ? -5.614 -7.017 8.383 1.00 93.75 499 GLN A C 1
ATOM 3747 O O . GLN A 1 499 ? -5.366 -7.372 9.539 1.00 93.75 499 GLN A O 1
ATOM 3752 N N . VAL A 1 500 ? -4.657 -6.548 7.570 1.00 95.50 500 VAL A N 1
ATOM 3753 C CA . VAL A 1 500 ? -3.273 -6.342 8.031 1.00 95.50 500 VAL A CA 1
ATOM 3754 C C . VAL A 1 500 ? -3.233 -5.290 9.134 1.00 95.50 500 VAL A C 1
ATOM 3756 O O . VAL A 1 500 ? -2.660 -5.556 10.187 1.00 95.50 500 VAL A O 1
ATOM 3759 N N . LEU A 1 501 ? -3.903 -4.144 8.952 1.00 94.44 501 LEU A N 1
ATOM 3760 C CA . LEU A 1 501 ? -3.978 -3.090 9.974 1.00 94.44 501 LEU A CA 1
ATOM 3761 C C . LEU A 1 501 ? -4.528 -3.632 11.301 1.00 94.44 501 LEU A C 1
ATOM 3763 O O . LEU A 1 501 ? -3.981 -3.347 12.364 1.00 94.44 501 LEU A O 1
ATOM 3767 N N . GLN A 1 502 ? -5.562 -4.475 11.239 1.00 94.19 502 GLN A N 1
ATOM 3768 C CA . GLN A 1 502 ? -6.143 -5.112 12.424 1.00 94.19 502 GLN A CA 1
ATOM 3769 C C . GLN A 1 502 ? -5.159 -6.041 13.125 1.00 94.19 502 GLN A C 1
ATOM 3771 O O . GLN A 1 502 ? -4.953 -5.951 14.336 1.00 94.19 502 GLN A O 1
ATOM 3776 N N . THR A 1 503 ? -4.543 -6.932 12.353 1.00 94.62 503 THR A N 1
ATOM 3777 C CA . THR A 1 503 ? -3.630 -7.951 12.875 1.00 94.62 503 THR A CA 1
ATOM 3778 C C . THR A 1 503 ? -2.400 -7.306 13.507 1.00 94.62 503 THR A C 1
ATOM 3780 O O . THR A 1 503 ? -1.984 -7.709 14.596 1.00 94.62 503 THR A O 1
ATOM 3783 N N . VAL A 1 504 ? -1.852 -6.274 12.858 1.00 95.69 504 VAL A N 1
ATOM 3784 C CA . VAL A 1 504 ? -0.712 -5.509 13.370 1.00 95.69 504 VAL A CA 1
ATOM 3785 C C . VAL A 1 504 ? -1.113 -4.757 14.633 1.00 95.69 504 VAL A C 1
ATOM 3787 O O . VAL A 1 504 ? -0.426 -4.909 15.635 1.00 95.69 504 VAL A O 1
ATOM 3790 N N . PHE A 1 505 ? -2.248 -4.046 14.666 1.00 95.69 505 PHE A N 1
ATOM 3791 C CA . PHE A 1 505 ? -2.694 -3.353 15.883 1.00 95.69 505 PHE A CA 1
ATOM 3792 C C . PHE A 1 505 ? -2.839 -4.303 17.076 1.00 95.69 505 PHE A C 1
ATOM 3794 O O . PHE A 1 505 ? -2.388 -3.995 18.176 1.00 95.69 505 PHE A O 1
ATOM 3801 N N . LEU A 1 506 ? -3.426 -5.488 16.881 1.00 93.50 506 LEU A N 1
ATOM 3802 C CA . LEU A 1 506 ? -3.610 -6.458 17.965 1.00 93.50 506 LEU A CA 1
ATOM 3803 C C . LEU A 1 506 ? -2.282 -6.963 18.546 1.00 93.50 506 LEU A C 1
ATOM 3805 O O . LEU A 1 506 ? -2.247 -7.312 19.727 1.00 93.50 506 LEU A O 1
ATOM 3809 N N . ARG A 1 507 ? -1.201 -6.968 17.759 1.00 94.50 507 ARG A N 1
ATOM 3810 C CA . ARG A 1 507 ? 0.129 -7.457 18.161 1.00 94.50 507 ARG A CA 1
ATOM 3811 C C . ARG A 1 507 ? 1.116 -6.359 18.552 1.00 94.50 507 ARG A C 1
ATOM 3813 O O . ARG A 1 507 ? 1.990 -6.634 19.363 1.00 94.50 507 ARG A O 1
ATOM 3820 N N . ALA A 1 508 ? 0.958 -5.154 18.018 1.00 93.88 508 ALA A N 1
ATOM 3821 C CA . ALA A 1 508 ? 1.853 -4.030 18.256 1.00 93.88 508 ALA A CA 1
ATOM 3822 C C . ALA A 1 508 ? 1.818 -3.574 19.718 1.00 93.88 508 ALA A C 1
ATOM 3824 O O . ALA A 1 508 ? 0.780 -3.626 20.379 1.00 93.88 508 ALA A O 1
ATOM 3825 N N . THR A 1 509 ? 2.939 -3.094 20.227 1.00 91.81 509 THR A N 1
ATOM 3826 C CA . THR A 1 509 ? 3.107 -2.621 21.611 1.00 91.81 509 THR A CA 1
ATOM 3827 C C . THR A 1 509 ? 3.454 -1.134 21.691 1.00 91.81 509 THR A C 1
ATOM 3829 O O . THR A 1 509 ? 3.150 -0.475 22.683 1.00 91.81 509 THR A O 1
ATOM 3832 N N . SER A 1 510 ? 4.022 -0.588 20.621 1.00 90.25 510 SER A N 1
ATOM 3833 C CA . SER A 1 510 ? 4.453 0.794 20.488 1.00 90.25 510 SER A CA 1
ATOM 3834 C C . SER A 1 510 ? 3.273 1.757 20.387 1.00 90.25 510 SER A C 1
ATOM 3836 O O . SER A 1 510 ? 2.327 1.533 19.623 1.00 90.25 510 SER A O 1
ATOM 3838 N N . SER A 1 511 ? 3.363 2.872 21.122 1.00 90.94 511 SER A N 1
ATOM 3839 C CA . SER A 1 511 ? 2.361 3.947 21.085 1.00 90.94 511 SER A CA 1
ATOM 3840 C C . SER A 1 511 ? 2.264 4.569 19.696 1.00 90.94 511 SER A C 1
ATOM 3842 O O . SER A 1 511 ? 1.162 4.736 19.178 1.00 90.94 511 SER A O 1
ATOM 3844 N N . SER A 1 512 ? 3.403 4.833 19.045 1.00 88.94 512 SER A N 1
ATOM 3845 C CA . SER A 1 512 ? 3.436 5.485 17.732 1.00 88.94 512 SER A CA 1
ATOM 3846 C C . SER A 1 512 ? 2.721 4.645 16.673 1.00 88.94 512 SER A C 1
ATOM 3848 O O . SER A 1 512 ? 1.806 5.138 16.014 1.00 88.94 512 SER A O 1
ATOM 3850 N N . LEU A 1 513 ? 3.067 3.359 16.558 1.00 91.12 513 LEU A N 1
ATOM 3851 C CA . LEU A 1 513 ? 2.459 2.458 15.578 1.00 91.12 513 LEU A CA 1
ATOM 3852 C C . LEU A 1 513 ? 0.964 2.245 15.855 1.00 91.12 513 LEU A C 1
ATOM 3854 O O . LEU A 1 513 ? 0.155 2.327 14.930 1.00 91.12 513 LEU A O 1
ATOM 3858 N N . CYS A 1 514 ? 0.574 2.032 17.117 1.00 93.81 514 CYS A N 1
ATOM 3859 C CA . CYS A 1 514 ? -0.835 1.871 17.487 1.00 93.81 514 CYS A CA 1
ATOM 3860 C C . CYS A 1 514 ? -1.666 3.118 17.150 1.00 93.81 514 CYS A C 1
ATOM 3862 O O . CYS A 1 514 ? -2.743 2.993 16.564 1.00 93.81 514 CYS A O 1
ATOM 3864 N N . CYS A 1 515 ? -1.164 4.311 17.483 1.00 90.12 515 CYS A N 1
ATOM 3865 C CA . CYS A 1 515 ? -1.823 5.581 17.186 1.00 90.12 515 CYS A CA 1
ATOM 3866 C C . CYS A 1 515 ? -1.975 5.799 15.680 1.00 90.12 515 CYS A C 1
ATOM 3868 O O . CYS A 1 515 ? -3.077 6.094 15.224 1.00 90.12 515 CYS A O 1
ATOM 3870 N N . VAL A 1 516 ? -0.912 5.576 14.900 1.00 88.12 516 VAL A N 1
ATOM 3871 C CA . VAL A 1 516 ? -0.963 5.726 13.439 1.00 88.12 516 VAL A CA 1
ATOM 3872 C C . VAL A 1 516 ? -1.965 4.754 12.817 1.00 88.12 516 VAL A C 1
ATOM 3874 O O . VAL A 1 516 ? -2.716 5.149 11.926 1.00 88.12 516 VAL A O 1
ATOM 3877 N N . ILE A 1 517 ? -2.021 3.499 13.276 1.00 92.44 517 ILE A N 1
ATOM 3878 C CA . ILE A 1 517 ? -2.998 2.528 12.765 1.00 92.44 517 ILE A CA 1
ATOM 3879 C C . ILE A 1 517 ? -4.429 2.969 13.090 1.00 92.44 517 ILE A C 1
ATOM 3881 O O . ILE A 1 517 ? -5.284 2.926 12.206 1.00 92.44 517 ILE A O 1
ATOM 3885 N N . LEU A 1 518 ? -4.700 3.422 14.317 1.00 91.06 518 LEU A N 1
ATOM 3886 C CA . LEU A 1 518 ? -6.030 3.907 14.699 1.00 91.06 518 LEU A CA 1
ATOM 3887 C C . LEU A 1 518 ? -6.440 5.154 13.910 1.00 91.06 518 LEU A C 1
ATOM 3889 O O . LEU A 1 518 ? -7.568 5.210 13.426 1.00 91.06 518 LEU A O 1
ATOM 3893 N N . ASP A 1 519 ? -5.528 6.105 13.711 1.00 85.94 519 ASP A N 1
ATOM 3894 C CA . ASP A 1 519 ? -5.770 7.296 12.886 1.00 85.94 519 ASP A CA 1
ATOM 3895 C C . ASP A 1 519 ? -6.050 6.924 11.431 1.00 85.94 519 ASP A C 1
ATOM 3897 O O . ASP A 1 519 ? -6.937 7.483 10.789 1.00 85.94 519 ASP A O 1
ATOM 3901 N N . THR A 1 520 ? -5.337 5.923 10.925 1.00 85.06 520 THR A N 1
ATOM 3902 C CA . THR A 1 520 ? -5.518 5.409 9.569 1.00 85.06 520 THR A CA 1
ATOM 3903 C C . THR A 1 520 ? -6.869 4.715 9.405 1.00 85.06 520 THR A C 1
ATOM 3905 O O . THR A 1 520 ? -7.585 4.982 8.443 1.00 85.06 520 THR A O 1
ATOM 3908 N N . ILE A 1 521 ? -7.264 3.860 10.353 1.00 89.56 521 ILE A N 1
ATOM 3909 C CA . ILE A 1 521 ? -8.588 3.217 10.356 1.00 89.56 521 ILE A CA 1
ATOM 3910 C C . ILE A 1 521 ? -9.692 4.273 10.477 1.00 89.56 521 ILE A C 1
ATOM 3912 O O . ILE A 1 521 ? -10.686 4.207 9.754 1.00 89.56 521 ILE A O 1
ATOM 3916 N N . SER A 1 522 ? -9.497 5.270 11.343 1.00 86.44 522 SER A N 1
ATOM 3917 C CA . SER A 1 522 ? -10.399 6.412 11.475 1.00 86.44 522 SER A CA 1
ATOM 3918 C C . SER A 1 522 ? -10.544 7.149 10.143 1.00 86.44 522 SER A C 1
ATOM 3920 O O . SER A 1 522 ? -11.665 7.369 9.691 1.00 86.44 522 SER A O 1
ATOM 3922 N N . SER A 1 523 ? -9.438 7.449 9.457 1.00 85.19 523 SER A N 1
ATOM 3923 C CA . SER A 1 523 ? -9.445 8.081 8.133 1.00 85.19 523 SER A CA 1
ATOM 3924 C C . SER A 1 523 ? -10.211 7.250 7.096 1.00 85.19 523 SER A C 1
ATOM 3926 O O . SER A 1 523 ? -11.034 7.803 6.369 1.00 85.19 523 SER A O 1
ATOM 3928 N N . VAL A 1 524 ? -10.044 5.923 7.082 1.00 84.44 524 VAL A N 1
ATOM 3929 C CA . VAL A 1 524 ? -10.808 5.023 6.196 1.00 84.44 524 VAL A CA 1
ATOM 3930 C C . VAL A 1 524 ? -12.312 5.086 6.487 1.00 84.44 524 VAL A C 1
ATOM 3932 O O . VAL A 1 524 ? -13.112 5.114 5.552 1.00 84.44 524 VAL A O 1
ATOM 3935 N N . TYR A 1 525 ? -12.729 5.143 7.754 1.00 84.25 525 TYR A N 1
ATOM 3936 C CA . TYR A 1 525 ? -14.150 5.283 8.104 1.00 84.25 525 TYR A CA 1
ATOM 3937 C C . TYR A 1 525 ? -14.721 6.671 7.793 1.00 84.25 525 TYR A C 1
ATOM 3939 O O . TYR A 1 525 ? -15.896 6.768 7.446 1.00 84.25 525 TYR A O 1
ATOM 3947 N N . HIS A 1 526 ? -13.913 7.730 7.876 1.00 83.06 526 HIS A N 1
ATOM 3948 C CA . HIS A 1 526 ? -14.330 9.081 7.485 1.00 83.06 526 HIS A CA 1
ATOM 3949 C C . HIS A 1 526 ? -14.387 9.272 5.967 1.00 83.06 526 HIS A C 1
ATOM 3951 O O . HIS A 1 526 ? -15.164 10.101 5.500 1.00 83.06 526 HIS A O 1
ATOM 3957 N N . ALA A 1 527 ? -13.589 8.519 5.201 1.00 79.12 527 ALA A N 1
ATOM 3958 C CA . ALA A 1 527 ? -13.532 8.646 3.746 1.00 79.12 527 ALA A CA 1
ATOM 3959 C C . ALA A 1 527 ? -14.889 8.369 3.076 1.00 79.12 527 ALA A C 1
ATOM 3961 O O . ALA A 1 527 ? -15.251 9.046 2.118 1.00 79.12 527 ALA A O 1
ATOM 3962 N N . ASP A 1 528 ? -15.657 7.406 3.595 1.00 75.75 528 ASP A N 1
ATOM 3963 C CA . ASP A 1 528 ? -17.031 7.143 3.171 1.00 75.75 528 ASP A CA 1
ATOM 3964 C C . ASP A 1 528 ? -17.823 6.491 4.311 1.00 75.75 528 ASP A C 1
ATOM 3966 O O . ASP A 1 528 ? -17.381 5.515 4.922 1.00 75.75 528 ASP A O 1
ATOM 3970 N N . ARG A 1 529 ? -19.047 6.977 4.550 1.00 76.25 529 ARG A N 1
ATOM 3971 C CA . ARG A 1 529 ? -19.969 6.409 5.544 1.00 76.25 529 ARG A CA 1
ATOM 3972 C C . ARG A 1 529 ? -20.284 4.933 5.276 1.00 76.25 529 ARG A C 1
ATOM 3974 O O . ARG A 1 529 ? -20.624 4.212 6.212 1.00 76.25 529 ARG A O 1
ATOM 3981 N N . ALA A 1 530 ? -20.174 4.469 4.029 1.00 80.06 530 ALA A N 1
ATOM 3982 C CA . ALA A 1 530 ? -20.358 3.067 3.660 1.00 80.06 530 ALA A CA 1
ATOM 3983 C C . ALA A 1 530 ? -19.217 2.154 4.147 1.00 80.06 530 ALA A C 1
ATOM 3985 O O . ALA A 1 530 ? -19.443 0.960 4.355 1.00 80.06 530 ALA A O 1
ATOM 3986 N N . ASN A 1 531 ? -18.010 2.687 4.376 1.00 86.25 531 ASN A N 1
ATOM 3987 C CA . ASN A 1 531 ? -16.816 1.884 4.670 1.00 86.25 531 ASN A CA 1
ATOM 3988 C C . ASN A 1 531 ? -16.937 1.093 5.967 1.00 86.25 531 ASN A C 1
ATOM 3990 O O . ASN A 1 531 ? -16.566 -0.080 6.004 1.00 86.25 531 ASN A O 1
ATOM 3994 N N . TYR A 1 532 ? -17.519 1.695 7.005 1.00 84.62 532 TYR A N 1
ATOM 3995 C CA . TYR A 1 532 ? -17.792 0.988 8.254 1.00 84.62 532 TYR A CA 1
ATOM 3996 C C . TYR A 1 532 ? -18.710 -0.228 8.028 1.00 84.62 532 TYR A C 1
ATOM 3998 O O . TYR A 1 532 ? -18.447 -1.305 8.554 1.00 84.62 532 TYR A O 1
ATOM 4006 N N . PHE A 1 533 ? -19.736 -0.106 7.179 1.00 82.44 533 PHE A N 1
ATOM 4007 C CA . PHE A 1 533 ? -20.688 -1.192 6.900 1.00 82.44 533 PHE A CA 1
ATOM 4008 C C . PHE A 1 533 ? -20.143 -2.264 5.949 1.00 82.44 533 PHE A C 1
ATOM 4010 O O . PHE A 1 533 ? -20.530 -3.430 6.041 1.00 82.44 533 PHE A O 1
ATOM 4017 N N . ILE A 1 534 ? -19.228 -1.901 5.049 1.00 83.25 534 ILE A N 1
ATOM 4018 C CA . ILE A 1 534 ? -18.462 -2.866 4.243 1.00 83.25 534 ILE A CA 1
ATOM 4019 C C . ILE A 1 534 ? -17.569 -3.711 5.165 1.00 83.25 534 ILE A C 1
ATOM 4021 O O . ILE A 1 534 ? -17.477 -4.934 5.028 1.00 83.25 534 ILE A O 1
ATOM 4025 N N . LEU A 1 535 ? -16.945 -3.059 6.145 1.00 85.62 535 LEU A N 1
ATOM 4026 C CA . LEU A 1 535 ? -16.001 -3.669 7.078 1.00 85.62 535 LEU A CA 1
ATOM 4027 C C . LEU A 1 535 ? -16.657 -4.260 8.335 1.00 85.62 535 LEU A C 1
ATOM 4029 O O . LEU A 1 535 ? -15.967 -4.900 9.126 1.00 85.62 535 LEU A O 1
ATOM 4033 N N . GLU A 1 536 ? -17.980 -4.144 8.492 1.00 82.94 536 GLU A N 1
ATOM 4034 C CA . GLU A 1 536 ? -18.729 -4.651 9.653 1.00 82.94 536 GLU A CA 1
ATOM 4035 C C . GLU A 1 536 ? -18.447 -6.139 9.910 1.00 82.94 536 GLU A C 1
ATOM 4037 O O . GLU A 1 536 ? -18.307 -6.563 11.059 1.00 82.94 536 GLU A O 1
ATOM 4042 N N . SER A 1 537 ? -18.297 -6.928 8.838 1.00 83.50 537 SER A N 1
ATOM 4043 C CA . SER A 1 537 ? -17.973 -8.362 8.890 1.00 83.50 537 SER A CA 1
ATOM 4044 C C . SER A 1 537 ? -16.651 -8.683 9.595 1.00 83.50 537 SER A C 1
ATOM 4046 O O . SER A 1 537 ? -16.463 -9.809 10.047 1.00 83.50 537 SER A O 1
ATOM 4048 N N . GLN A 1 538 ? -15.742 -7.712 9.702 1.00 86.38 538 GLN A N 1
ATOM 4049 C CA . GLN A 1 538 ? -14.435 -7.893 10.329 1.00 86.38 538 GLN A CA 1
ATOM 4050 C C . GLN A 1 538 ? -14.463 -7.687 11.847 1.00 86.38 538 GLN A C 1
ATOM 4052 O O . GLN A 1 538 ? -13.513 -8.066 12.522 1.00 86.38 538 GLN A O 1
ATOM 4057 N N . HIS A 1 539 ? -15.534 -7.101 12.396 1.00 87.25 539 HIS A N 1
ATOM 4058 C CA . HIS A 1 539 ? -15.697 -6.864 13.840 1.00 87.25 539 HIS A CA 1
ATOM 4059 C C . HIS A 1 539 ? -14.497 -6.143 14.485 1.00 87.25 539 HIS A C 1
ATOM 4061 O O . HIS A 1 539 ? -14.121 -6.425 15.622 1.00 87.25 539 HIS A O 1
ATOM 4067 N N . THR A 1 540 ? -13.897 -5.198 13.756 1.00 90.12 540 THR A N 1
ATOM 4068 C CA . THR A 1 540 ? -12.624 -4.550 14.103 1.00 90.12 540 THR A CA 1
ATOM 4069 C C . THR A 1 540 ? -12.634 -3.907 15.483 1.00 90.12 540 THR A C 1
ATOM 4071 O O . THR A 1 540 ? -11.779 -4.203 16.312 1.00 90.12 540 THR A O 1
ATOM 4074 N N . ILE A 1 541 ? -13.622 -3.047 15.746 1.00 90.06 541 ILE A N 1
ATOM 4075 C CA . ILE A 1 541 ? -13.710 -2.301 17.006 1.00 90.06 541 ILE A CA 1
ATOM 4076 C C . ILE A 1 541 ? -13.983 -3.266 18.170 1.00 90.06 541 ILE A C 1
ATOM 4078 O O . ILE A 1 541 ? -13.368 -3.138 19.226 1.00 90.06 541 ILE A O 1
ATOM 4082 N N . SER A 1 542 ? -14.829 -4.282 17.965 1.00 89.31 542 SER A N 1
ATOM 4083 C CA . SER A 1 542 ? -15.099 -5.322 18.966 1.00 89.31 542 SER A CA 1
ATOM 4084 C C . SER A 1 542 ? -13.845 -6.114 19.341 1.00 89.31 542 SER A C 1
ATOM 4086 O O . SER A 1 542 ? -13.590 -6.309 20.526 1.00 89.31 542 SER A O 1
ATOM 4088 N N . GLN A 1 543 ? -13.037 -6.530 18.360 1.00 91.44 543 GLN A N 1
ATOM 4089 C CA . GLN A 1 543 ? -11.780 -7.247 18.616 1.00 91.44 543 GLN A CA 1
ATOM 4090 C C . GLN A 1 543 ? -10.742 -6.358 19.308 1.00 91.44 543 GLN A C 1
ATOM 4092 O O . GLN A 1 543 ? -9.995 -6.816 20.172 1.00 91.44 543 GLN A O 1
ATOM 4097 N N . PHE A 1 5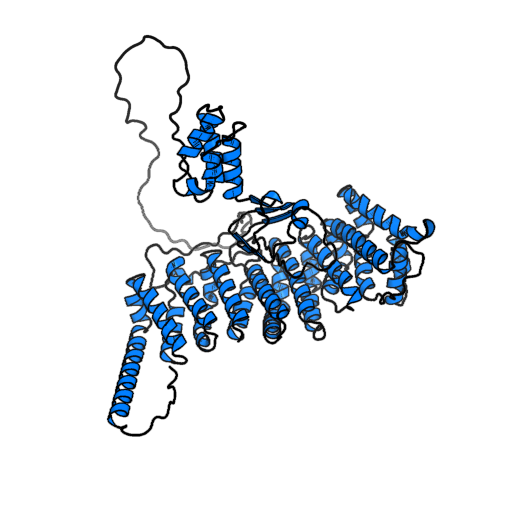44 ? -10.686 -5.074 18.948 1.00 93.56 544 PHE A N 1
ATOM 4098 C CA . PHE A 1 544 ? -9.772 -4.124 19.577 1.00 93.56 544 PHE A CA 1
ATOM 4099 C C . PHE A 1 544 ? -10.137 -3.891 21.046 1.00 93.56 544 PHE A C 1
ATOM 4101 O O . PHE A 1 544 ? -9.241 -3.881 21.890 1.00 93.56 544 PHE A O 1
ATOM 4108 N N . ALA A 1 545 ? -11.432 -3.794 21.365 1.00 90.06 545 ALA A N 1
ATOM 4109 C CA . ALA A 1 545 ? -11.925 -3.626 22.732 1.00 90.06 545 ALA A CA 1
ATOM 4110 C C . ALA A 1 545 ? -11.443 -4.734 23.685 1.00 90.06 545 ALA A C 1
ATOM 4112 O O . ALA A 1 545 ? -11.175 -4.459 24.850 1.00 90.06 545 ALA A O 1
ATOM 4113 N N . GLU A 1 546 ? -11.276 -5.972 23.208 1.00 88.69 546 GLU A N 1
ATOM 4114 C CA . GLU A 1 546 ? -10.809 -7.089 24.043 1.00 88.69 546 GLU A CA 1
ATOM 4115 C C . GLU A 1 546 ? -9.368 -6.902 24.537 1.00 88.69 546 GLU A C 1
ATOM 4117 O O . GLU A 1 546 ? -9.036 -7.309 25.650 1.00 88.69 546 GLU A O 1
ATOM 4122 N N . LYS A 1 547 ? -8.501 -6.270 23.736 1.00 88.56 547 LYS A N 1
ATOM 4123 C CA . LYS A 1 547 ? -7.071 -6.092 24.050 1.00 88.56 547 LYS A CA 1
ATOM 4124 C C . LYS A 1 547 ? -6.670 -4.649 24.346 1.00 88.56 547 LYS A C 1
ATOM 4126 O O . LYS A 1 547 ? -5.493 -4.391 24.590 1.00 88.56 547 LYS A O 1
ATOM 4131 N N . ILE A 1 548 ? -7.614 -3.708 24.352 1.00 90.81 548 ILE A N 1
ATOM 4132 C CA . ILE A 1 548 ? -7.311 -2.277 24.491 1.00 90.81 548 ILE A CA 1
ATOM 4133 C C . ILE A 1 548 ? -6.649 -1.934 25.833 1.00 90.81 548 ILE A C 1
ATOM 4135 O O . ILE A 1 548 ? -5.792 -1.058 25.887 1.00 90.81 548 ILE A O 1
ATOM 4139 N N . HIS A 1 549 ? -6.955 -2.691 26.892 1.00 88.56 549 HIS A N 1
ATOM 4140 C CA . HIS A 1 549 ? -6.338 -2.536 28.213 1.00 88.56 549 HIS A CA 1
ATOM 4141 C C . HIS A 1 549 ? -4.822 -2.801 28.223 1.00 88.56 549 HIS A C 1
ATOM 4143 O O . HIS A 1 549 ? -4.140 -2.361 29.141 1.00 88.56 549 HIS A O 1
ATOM 4149 N N . GLN A 1 550 ? -4.293 -3.513 27.220 1.00 90.25 550 GLN A N 1
ATOM 4150 C CA . GLN A 1 550 ? -2.860 -3.808 27.072 1.00 90.25 550 GLN A CA 1
ATOM 4151 C C . GLN A 1 550 ? -2.134 -2.752 26.227 1.00 90.25 550 GLN A C 1
ATOM 4153 O O . GLN A 1 550 ? -0.921 -2.839 26.052 1.00 90.25 550 GLN A O 1
ATOM 4158 N N . LYS A 1 551 ? -2.863 -1.788 25.650 1.00 92.62 551 LYS A N 1
ATOM 4159 C CA . LYS A 1 551 ? -2.307 -0.763 24.760 1.00 92.62 551 LYS A CA 1
ATOM 4160 C C . LYS A 1 551 ? -1.953 0.521 25.521 1.00 92.62 551 LYS A C 1
ATOM 4162 O O . LYS A 1 551 ? -2.549 0.786 26.568 1.00 92.62 551 LYS A O 1
ATOM 4167 N N . PRO A 1 552 ? -1.035 1.349 24.988 1.00 90.94 552 PRO A N 1
ATOM 4168 C CA . PRO A 1 552 ? -0.679 2.641 25.578 1.00 90.94 552 PRO A CA 1
ATOM 4169 C C . PRO A 1 552 ? -1.870 3.596 25.701 1.00 90.94 552 PRO A C 1
ATOM 4171 O O . PRO A 1 552 ? -2.795 3.553 24.890 1.00 90.94 552 PRO A O 1
ATOM 4174 N N . LYS A 1 553 ? -1.816 4.505 26.681 1.00 89.62 553 LYS A N 1
ATOM 4175 C CA . LYS A 1 553 ? -2.898 5.455 27.003 1.00 89.62 553 LYS A CA 1
ATOM 4176 C C . LYS A 1 553 ? -3.387 6.262 25.793 1.00 89.62 553 LYS A C 1
ATOM 4178 O O . LYS A 1 553 ? -4.588 6.388 25.592 1.00 89.62 553 LYS A O 1
ATOM 4183 N N . GLU A 1 554 ? -2.470 6.740 24.954 1.00 91.00 554 GLU A N 1
ATOM 4184 C CA . GLU A 1 554 ? -2.800 7.500 23.737 1.00 91.00 554 GLU A CA 1
ATOM 4185 C C . GLU A 1 554 ? -3.635 6.677 22.742 1.00 91.00 554 GLU A C 1
ATOM 4187 O O . GLU A 1 554 ? -4.592 7.179 22.150 1.00 91.00 554 GLU A O 1
ATOM 4192 N N . ALA A 1 555 ? -3.312 5.388 22.592 1.00 91.50 555 ALA A N 1
ATOM 4193 C CA . ALA A 1 555 ? -4.059 4.476 21.735 1.00 91.50 555 ALA A CA 1
ATOM 4194 C C . ALA A 1 555 ? -5.438 4.141 22.328 1.00 91.50 555 ALA A C 1
ATOM 4196 O O . ALA A 1 555 ? -6.407 4.016 21.579 1.00 91.50 555 ALA A O 1
ATOM 4197 N N . GLN A 1 556 ? -5.554 4.039 23.658 1.00 92.19 556 GLN A N 1
ATOM 4198 C CA . GLN A 1 556 ? -6.850 3.874 24.328 1.00 92.19 556 GLN A CA 1
ATOM 4199 C C . GLN A 1 556 ? -7.768 5.074 24.056 1.00 92.19 556 GLN A C 1
ATOM 4201 O O . GLN A 1 556 ? -8.923 4.885 23.677 1.00 92.19 556 GLN A O 1
ATOM 4206 N N . ASP A 1 557 ? -7.243 6.296 24.167 1.00 90.31 557 ASP A N 1
ATOM 4207 C CA . ASP A 1 557 ? -8.002 7.524 23.908 1.00 90.31 557 ASP A CA 1
ATOM 4208 C C . ASP A 1 557 ? -8.504 7.581 22.452 1.00 90.31 557 ASP A C 1
ATOM 4210 O O . ASP A 1 557 ? -9.692 7.813 22.211 1.00 90.31 557 ASP A O 1
ATOM 4214 N N . LYS A 1 558 ? -7.638 7.286 21.471 1.00 90.12 558 LYS A N 1
ATOM 4215 C CA . LYS A 1 558 ? -8.024 7.221 20.047 1.00 90.12 558 LYS A CA 1
ATOM 4216 C C . LYS A 1 558 ? -9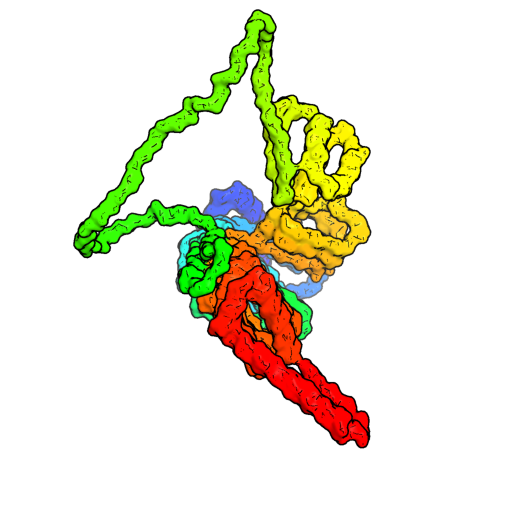.040 6.115 19.754 1.00 90.12 558 LYS A C 1
ATOM 4218 O O . LYS A 1 558 ? -9.929 6.302 18.926 1.00 90.12 558 LYS A O 1
ATOM 4223 N N . PHE A 1 559 ? -8.948 4.973 20.435 1.00 93.75 559 PHE A N 1
ATOM 4224 C CA . PHE A 1 559 ? -9.918 3.889 20.290 1.00 93.75 559 PHE A CA 1
ATOM 4225 C C . PHE A 1 559 ? -11.326 4.310 20.739 1.00 93.75 559 PHE A C 1
ATOM 4227 O O . PHE A 1 559 ? -12.293 4.065 20.018 1.00 93.75 559 PHE A O 1
ATOM 4234 N N . PHE A 1 560 ? -11.462 4.972 21.892 1.00 91.31 560 PHE A N 1
ATOM 4235 C CA . PHE A 1 560 ? -12.775 5.437 22.355 1.00 91.31 560 PHE A CA 1
ATOM 4236 C C . PHE A 1 560 ? -13.331 6.566 21.477 1.00 91.31 560 PHE A C 1
ATOM 4238 O O . PHE A 1 560 ? -14.526 6.572 21.191 1.00 91.31 560 PHE A O 1
ATOM 4245 N N . GLN A 1 561 ? -12.476 7.444 20.940 1.00 89.50 561 GLN A N 1
ATOM 4246 C CA . GLN A 1 561 ? -12.886 8.413 19.911 1.00 89.50 561 GLN A CA 1
ATOM 4247 C C . GLN A 1 561 ? -13.423 7.720 18.648 1.00 89.50 561 GLN A C 1
ATOM 4249 O O . GLN A 1 561 ? -14.422 8.156 18.077 1.00 89.50 561 GLN A O 1
ATOM 4254 N N . LEU A 1 562 ? -12.804 6.612 18.229 1.00 89.12 562 LEU A N 1
ATOM 4255 C CA . LEU A 1 562 ? -13.278 5.804 17.103 1.00 89.12 562 LEU A CA 1
ATOM 4256 C C . LEU A 1 562 ? -14.632 5.134 17.397 1.00 89.12 562 LEU A C 1
ATOM 4258 O O . LEU A 1 562 ? -15.457 5.014 16.496 1.00 89.12 562 LEU A O 1
ATOM 4262 N N . LEU A 1 563 ? -14.892 4.712 18.637 1.00 88.38 563 LEU A N 1
ATOM 4263 C CA . LEU A 1 563 ? -16.204 4.188 19.035 1.00 88.38 563 LEU A CA 1
ATOM 4264 C C . LEU A 1 563 ? -17.281 5.285 19.000 1.00 88.38 563 LEU A C 1
ATOM 4266 O O . LEU A 1 563 ? -18.378 5.069 18.481 1.00 88.38 563 LEU A O 1
ATOM 4270 N N . GLU A 1 564 ? -16.955 6.471 19.510 1.00 87.25 564 GLU A N 1
ATOM 4271 C CA . GLU A 1 564 ? -17.837 7.642 19.486 1.00 87.25 564 GLU A CA 1
ATOM 4272 C C . GLU A 1 564 ? -18.167 8.087 18.061 1.00 87.25 564 GLU A C 1
ATOM 4274 O O . GLU A 1 564 ? -19.313 8.438 17.779 1.00 87.25 564 GLU A O 1
ATOM 4279 N N . LEU A 1 565 ? -17.206 7.985 17.140 1.00 85.19 565 LEU A N 1
ATOM 4280 C CA . LEU A 1 565 ? -17.407 8.229 15.714 1.00 85.19 565 LEU A CA 1
ATOM 4281 C C . LEU A 1 565 ? -18.599 7.446 15.147 1.00 85.19 565 LEU A C 1
ATOM 4283 O O . LEU A 1 565 ? -19.455 8.008 14.458 1.00 85.19 565 LEU A O 1
ATOM 4287 N N . VAL A 1 566 ? -18.660 6.146 15.446 1.00 82.81 566 VAL A N 1
ATOM 4288 C CA . VAL A 1 566 ? -19.691 5.240 14.920 1.00 82.81 566 VAL A CA 1
ATOM 4289 C C . VAL A 1 566 ? -21.078 5.645 15.415 1.00 82.81 566 VAL A C 1
ATOM 4291 O O . VAL A 1 566 ? -22.057 5.579 14.669 1.00 82.81 566 VAL A O 1
ATOM 4294 N N . VAL A 1 567 ? -21.169 6.118 16.656 1.00 81.69 567 VAL A N 1
ATOM 4295 C CA . VAL A 1 567 ? -22.436 6.558 17.241 1.00 81.69 567 VAL A CA 1
ATOM 4296 C C . VAL A 1 567 ? -22.833 7.947 16.740 1.00 81.69 567 VAL A C 1
ATOM 4298 O O . VAL A 1 567 ? -23.959 8.131 16.277 1.00 81.69 567 VAL A O 1
ATOM 4301 N N . PHE A 1 568 ? -21.932 8.927 16.821 1.00 82.56 568 PHE A N 1
ATOM 4302 C CA . PHE A 1 568 ? -22.260 10.336 16.593 1.00 82.56 568 PHE A CA 1
ATOM 4303 C C . PHE A 1 568 ? -22.299 10.716 15.118 1.00 82.56 568 PHE A C 1
ATOM 4305 O O . PHE A 1 568 ? -23.184 11.468 14.711 1.00 82.56 568 PHE A O 1
ATOM 4312 N 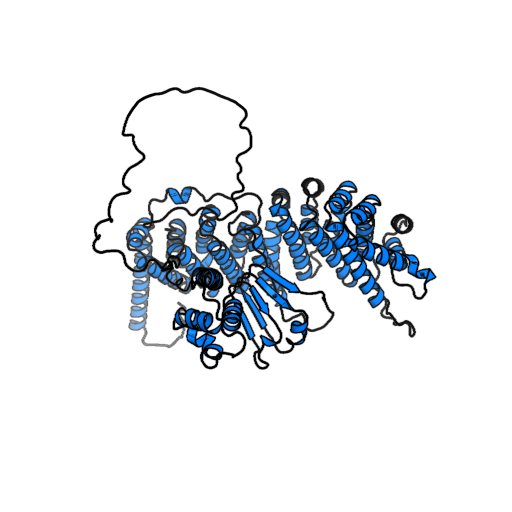N . GLN A 1 569 ? -21.364 10.214 14.310 1.00 76.62 569 GLN A N 1
ATOM 4313 C CA . GLN A 1 569 ? -21.258 10.611 12.904 1.00 76.62 569 GLN A CA 1
ATOM 4314 C C . GLN A 1 569 ? -21.995 9.657 11.965 1.00 76.62 569 GLN A C 1
ATOM 4316 O O . GLN A 1 569 ? -22.657 10.108 11.029 1.00 76.62 569 GLN A O 1
ATOM 4321 N N . LEU A 1 570 ? -21.914 8.345 12.211 1.00 69.88 570 LEU A N 1
ATOM 4322 C CA . LEU A 1 570 ? -22.603 7.348 11.381 1.00 69.88 570 LEU A CA 1
ATOM 4323 C C . LEU A 1 570 ? -24.058 7.106 11.812 1.00 69.88 570 LEU A C 1
ATOM 4325 O O . LEU A 1 570 ? -24.798 6.446 11.082 1.00 69.88 570 LEU A O 1
ATOM 4329 N N . ASN A 1 571 ? -24.485 7.663 12.956 1.00 74.31 571 ASN A N 1
ATOM 4330 C CA . ASN A 1 571 ? -25.832 7.504 13.519 1.00 74.31 571 ASN A CA 1
ATOM 4331 C C . ASN A 1 571 ? -26.251 6.020 13.598 1.00 74.31 571 ASN A C 1
ATOM 4333 O O . ASN A 1 571 ? -27.393 5.663 13.293 1.00 74.31 571 ASN A O 1
ATOM 4337 N N . TYR A 1 572 ? -25.308 5.151 13.975 1.00 78.44 572 TYR A N 1
ATOM 4338 C CA . TYR A 1 572 ? -25.493 3.705 14.105 1.00 78.44 572 TYR A CA 1
ATOM 4339 C C . TYR A 1 572 ? -25.416 3.274 15.574 1.00 78.44 572 TYR A C 1
ATOM 4341 O O . TYR A 1 572 ? -24.798 3.941 16.401 1.00 78.44 572 TYR A O 1
ATOM 4349 N N . VAL A 1 573 ? -26.057 2.151 15.911 1.00 80.56 573 VAL A N 1
ATOM 4350 C CA . VAL A 1 573 ? -26.012 1.561 17.258 1.00 80.56 573 VAL A CA 1
ATOM 4351 C C . VAL A 1 573 ? -25.054 0.362 17.234 1.00 80.56 573 VAL A C 1
ATOM 4353 O O . VAL A 1 573 ? -25.466 -0.724 16.815 1.00 80.56 573 VAL A O 1
ATOM 4356 N N . PRO A 1 574 ? -23.795 0.516 17.684 1.00 83.50 574 PRO A N 1
ATOM 4357 C CA . PRO A 1 574 ? -22.781 -0.535 17.617 1.00 83.50 574 PRO A CA 1
ATOM 4358 C C . PRO A 1 574 ? -22.949 -1.540 18.770 1.00 83.50 574 PRO A C 1
ATOM 4360 O O . PRO A 1 574 ? -22.223 -1.530 19.763 1.00 83.50 574 PRO A O 1
ATOM 4363 N N . VAL A 1 575 ? -23.977 -2.394 18.684 1.00 82.75 575 VAL A N 1
ATOM 4364 C CA . VAL A 1 575 ? -24.353 -3.328 19.767 1.00 82.75 575 VAL A CA 1
ATOM 4365 C C . VAL A 1 575 ? -23.211 -4.290 20.114 1.00 82.75 575 VAL A C 1
ATOM 4367 O O . VAL A 1 575 ? -22.982 -4.563 21.289 1.00 82.75 575 VAL A O 1
ATOM 4370 N N . LYS A 1 576 ? -22.473 -4.792 19.115 1.00 85.38 576 LYS A N 1
ATOM 4371 C CA . LYS A 1 576 ? -21.377 -5.752 19.332 1.00 85.38 576 LYS A CA 1
ATOM 4372 C C . LYS A 1 576 ? -20.206 -5.107 20.065 1.00 85.38 576 LYS A C 1
ATOM 4374 O O . LYS A 1 576 ? -19.645 -5.699 20.978 1.00 85.38 576 LYS A O 1
ATOM 4379 N N . GLU A 1 577 ? -19.857 -3.889 19.687 1.00 89.06 577 GLU A N 1
ATOM 4380 C CA . GLU A 1 577 ? -18.810 -3.088 20.306 1.00 89.06 577 GLU A CA 1
ATOM 4381 C C . GLU A 1 577 ? -19.177 -2.730 21.749 1.00 89.06 577 GLU A C 1
ATOM 4383 O O . GLU A 1 577 ? -18.350 -2.874 22.646 1.00 89.06 577 GLU A O 1
ATOM 4388 N N . LEU A 1 578 ? -20.438 -2.362 21.996 1.00 88.56 578 LEU A N 1
ATOM 4389 C CA . LEU A 1 578 ? -20.953 -2.095 23.341 1.00 88.56 578 LEU A CA 1
ATOM 4390 C C . LEU A 1 578 ? -20.924 -3.344 24.241 1.00 88.56 578 LEU A C 1
ATOM 4392 O O . LEU A 1 578 ? -20.587 -3.231 25.421 1.00 88.56 578 LEU A O 1
ATOM 4396 N N . ILE A 1 579 ? -21.215 -4.536 23.700 1.00 88.06 579 ILE A N 1
ATOM 4397 C CA . ILE A 1 579 ? -21.027 -5.808 24.423 1.00 88.06 579 ILE A CA 1
ATOM 4398 C C . ILE A 1 579 ? -19.547 -5.989 24.789 1.00 88.06 579 ILE A C 1
ATOM 4400 O O . ILE A 1 579 ? -19.240 -6.296 25.941 1.00 88.06 579 ILE A O 1
ATOM 4404 N N . SER A 1 580 ? -18.619 -5.763 23.856 1.00 87.56 580 SER A N 1
ATOM 4405 C CA . SER A 1 580 ? -17.183 -5.878 24.140 1.00 87.56 580 SER A CA 1
ATOM 4406 C C . SER A 1 580 ? -16.721 -4.885 25.217 1.00 87.56 580 SER A C 1
ATOM 4408 O O . SER A 1 580 ? -15.978 -5.270 26.118 1.00 87.56 580 SER A O 1
ATOM 4410 N N . CYS A 1 581 ? -17.212 -3.640 25.203 1.00 88.12 581 CYS A N 1
ATOM 4411 C CA . CYS A 1 581 ? -16.956 -2.659 26.266 1.00 88.12 581 CYS A CA 1
ATOM 4412 C C . CYS A 1 581 ? -17.527 -3.096 27.626 1.00 88.12 581 CYS A C 1
ATOM 4414 O O . CYS A 1 581 ? -16.884 -2.902 28.657 1.00 88.12 581 CYS A O 1
ATOM 4416 N N . SER A 1 582 ? -18.708 -3.721 27.637 1.00 87.25 582 SER A N 1
ATOM 4417 C CA . SER A 1 582 ? -19.312 -4.303 28.845 1.00 87.25 582 SER A CA 1
ATOM 4418 C C . SER A 1 582 ? -18.423 -5.399 29.446 1.00 87.25 582 SER A C 1
ATOM 4420 O O . SER A 1 582 ? -18.142 -5.400 30.647 1.00 87.25 582 SER A O 1
ATOM 4422 N N . ILE A 1 583 ? -17.903 -6.299 28.604 1.00 88.31 583 ILE A N 1
ATOM 4423 C CA . ILE A 1 583 ? -16.982 -7.363 29.027 1.00 88.31 583 ILE A CA 1
ATOM 4424 C C . ILE A 1 583 ? -15.672 -6.768 29.557 1.00 88.31 583 ILE A C 1
ATOM 4426 O O . ILE A 1 583 ? -15.213 -7.183 30.622 1.00 88.31 583 ILE A O 1
ATOM 4430 N N . LEU A 1 584 ? -15.109 -5.772 28.868 1.00 87.12 584 LEU A N 1
ATOM 4431 C CA . LEU A 1 584 ? -13.899 -5.063 29.293 1.00 87.12 584 LEU A CA 1
ATOM 4432 C C . LEU A 1 584 ? -14.059 -4.468 30.701 1.00 87.12 584 LEU A C 1
ATOM 4434 O O . LEU A 1 584 ? -13.205 -4.673 31.566 1.00 87.12 584 LEU A O 1
ATOM 4438 N N . LEU A 1 585 ? -15.180 -3.784 30.956 1.00 85.75 585 LEU A N 1
ATOM 4439 C CA . LEU A 1 585 ? -15.478 -3.209 32.269 1.00 85.75 585 LEU A CA 1
ATOM 4440 C C . LEU A 1 585 ? -15.638 -4.277 33.346 1.00 85.75 585 LEU A C 1
ATOM 4442 O O . LEU A 1 585 ? -15.178 -4.060 34.461 1.00 85.75 585 LEU A O 1
ATOM 4446 N N . LYS A 1 586 ? -16.238 -5.425 33.023 1.00 85.12 586 LYS A N 1
ATOM 4447 C CA . LYS A 1 586 ? -16.424 -6.542 33.959 1.00 85.12 586 LYS A CA 1
ATOM 4448 C C . LYS A 1 586 ? -15.114 -7.253 34.316 1.00 85.12 586 LYS A C 1
ATOM 4450 O O . LYS A 1 586 ? -14.971 -7.739 35.434 1.00 85.12 586 LYS A O 1
ATOM 4455 N N . GLN A 1 587 ? -14.169 -7.342 33.379 1.00 84.00 587 GLN A N 1
ATOM 4456 C CA . GLN A 1 587 ? -12.872 -7.995 33.599 1.00 84.00 587 GLN A CA 1
ATOM 4457 C C . GLN A 1 587 ? -11.931 -7.179 34.492 1.00 84.00 587 GLN A C 1
ATOM 4459 O O . GLN A 1 587 ? -11.059 -7.756 35.136 1.00 84.00 587 GLN A O 1
ATOM 4464 N N . HIS A 1 588 ? -12.125 -5.857 34.565 1.00 72.94 588 HIS A N 1
ATOM 4465 C CA . HIS A 1 588 ? -11.384 -4.962 35.456 1.00 72.94 588 HIS A CA 1
ATOM 4466 C C . HIS A 1 588 ? -9.855 -4.988 35.283 1.00 72.94 588 HIS A C 1
ATOM 4468 O O . HIS A 1 588 ? -9.115 -4.895 36.260 1.00 72.94 588 HIS A O 1
ATOM 4474 N N . CYS A 1 589 ? -9.367 -5.097 34.048 1.00 77.56 589 CYS A N 1
ATOM 4475 C CA . CYS A 1 589 ? -7.934 -5.248 33.790 1.00 77.56 589 CYS A CA 1
ATOM 4476 C C . CYS A 1 589 ? -7.101 -3.982 34.072 1.00 77.56 589 CYS A C 1
ATOM 4478 O O . CYS A 1 589 ? -5.935 -4.097 34.427 1.00 77.56 589 CYS A O 1
ATOM 4480 N N . SER A 1 590 ? -7.673 -2.786 33.890 1.00 80.75 590 SER A N 1
ATOM 4481 C CA . SER A 1 590 ? -7.006 -1.492 34.114 1.00 80.75 590 SER A CA 1
ATOM 4482 C C . SER A 1 590 ? -8.032 -0.432 34.520 1.00 80.75 590 SER A C 1
ATOM 4484 O O . SER A 1 590 ? -9.111 -0.351 33.919 1.00 80.75 590 SER A O 1
ATOM 4486 N N . VAL A 1 591 ? -7.713 0.380 35.531 1.00 79.75 591 VAL A N 1
ATOM 4487 C CA . VAL A 1 591 ? -8.607 1.434 36.033 1.00 79.75 591 VAL A CA 1
ATOM 4488 C C . VAL A 1 591 ? -8.628 2.644 35.113 1.00 79.75 591 VAL A C 1
ATOM 4490 O O . VAL A 1 591 ? -9.725 3.085 34.775 1.00 79.75 591 VAL A O 1
ATOM 4493 N N . ASP A 1 592 ? -7.477 3.113 34.624 1.00 81.56 592 ASP A N 1
ATOM 4494 C CA . ASP A 1 592 ? -7.409 4.172 33.605 1.00 81.56 592 ASP A CA 1
ATOM 4495 C C . ASP A 1 592 ? -8.278 3.832 32.384 1.00 81.56 592 ASP A C 1
ATOM 4497 O O . ASP A 1 592 ? -9.118 4.628 31.959 1.00 81.56 592 ASP A O 1
ATOM 4501 N N . CYS A 1 593 ? -8.139 2.609 31.861 1.00 86.31 593 CYS A N 1
ATOM 4502 C CA . CYS A 1 593 ? -8.916 2.138 30.716 1.00 86.31 593 CYS A CA 1
ATOM 4503 C C . CYS A 1 593 ? -10.418 2.060 31.035 1.00 86.31 593 CYS A C 1
ATOM 4505 O O . CYS A 1 593 ? -11.263 2.463 30.232 1.00 86.31 593 CYS A O 1
ATOM 4507 N N . SER A 1 594 ? -10.759 1.583 32.237 1.00 85.44 594 SER A N 1
ATOM 4508 C CA . SER A 1 594 ? -12.147 1.524 32.704 1.00 85.44 594 SER A CA 1
ATOM 4509 C C . SER A 1 594 ? -12.756 2.919 32.827 1.00 85.44 594 SER A C 1
ATOM 4511 O O . SER A 1 594 ? -13.906 3.112 32.443 1.00 85.44 594 SER A O 1
ATOM 4513 N N . LEU A 1 595 ? -11.999 3.904 33.314 1.00 86.38 595 LEU A N 1
ATOM 4514 C CA . LEU A 1 595 ? -12.451 5.285 33.444 1.00 86.38 595 LEU A CA 1
ATOM 4515 C C . LEU A 1 595 ? -12.743 5.904 32.072 1.00 86.38 595 LEU A C 1
ATOM 4517 O O . LEU A 1 595 ? -13.828 6.448 31.882 1.00 86.38 595 LEU A O 1
ATOM 4521 N N . ARG A 1 596 ? -11.855 5.725 31.087 1.00 86.50 596 ARG A N 1
ATOM 4522 C CA . ARG A 1 596 ? -12.098 6.196 29.709 1.00 86.50 596 ARG A CA 1
ATOM 4523 C C . ARG A 1 596 ? -13.291 5.510 29.047 1.00 86.50 596 ARG A C 1
ATOM 4525 O O . ARG A 1 596 ? -14.103 6.171 28.402 1.00 86.50 596 ARG A O 1
ATOM 4532 N N . CYS A 1 597 ? -13.456 4.207 29.270 1.00 88.62 597 CYS A N 1
ATOM 4533 C CA . CYS A 1 597 ? -14.636 3.475 28.814 1.00 88.62 597 CYS A CA 1
ATOM 4534 C C . CYS A 1 597 ? -15.924 4.059 29.420 1.00 88.62 597 CYS A C 1
ATOM 4536 O O . CYS A 1 597 ? -16.897 4.299 28.709 1.00 88.62 597 CYS A O 1
ATOM 4538 N N . MET A 1 598 ? -15.922 4.359 30.722 1.00 86.62 598 MET A N 1
ATOM 4539 C CA . MET A 1 598 ? -17.062 4.964 31.420 1.00 86.62 598 MET A CA 1
ATOM 4540 C C . MET A 1 598 ? -17.391 6.369 30.903 1.00 86.62 598 MET A C 1
ATOM 4542 O O . MET A 1 598 ? -18.567 6.690 30.722 1.00 86.62 598 MET A O 1
ATOM 4546 N N . GLU A 1 599 ? -16.375 7.196 30.643 1.00 89.75 599 GLU A N 1
ATOM 4547 C CA . GLU A 1 599 ? -16.539 8.524 30.039 1.00 89.75 599 GLU A CA 1
ATOM 4548 C C . GLU A 1 599 ? -17.200 8.430 28.660 1.00 89.75 599 GLU A C 1
ATOM 4550 O O . GLU A 1 599 ? -18.192 9.120 28.402 1.00 89.75 599 GLU A O 1
ATOM 4555 N N . SER A 1 600 ? -16.717 7.520 27.813 1.00 88.88 600 SER A N 1
ATOM 4556 C CA . SER A 1 600 ? -17.262 7.314 26.471 1.00 88.88 600 SER A CA 1
ATOM 4557 C C . SER A 1 600 ? -18.699 6.776 26.506 1.00 88.88 600 SER A C 1
ATOM 4559 O O . SER A 1 600 ? -19.595 7.313 25.849 1.00 88.88 600 SER A O 1
ATOM 4561 N N . LEU A 1 601 ? -18.986 5.794 27.370 1.00 89.25 601 LEU A N 1
ATOM 4562 C CA . LEU A 1 601 ? -20.347 5.280 27.563 1.00 89.25 601 LEU A CA 1
ATOM 4563 C C . LEU A 1 601 ? -21.313 6.359 28.074 1.00 89.25 601 LEU A C 1
ATOM 4565 O O . LEU A 1 601 ? -22.486 6.367 27.687 1.00 89.25 601 LEU A O 1
ATOM 4569 N N . LEU A 1 602 ? -20.850 7.271 28.931 1.00 88.50 602 LEU A N 1
ATOM 4570 C CA . LEU A 1 602 ? -21.647 8.406 29.394 1.00 88.50 602 LEU A CA 1
ATOM 4571 C C . LEU A 1 602 ? -21.906 9.409 28.262 1.00 88.50 602 LEU A C 1
ATOM 4573 O O . LEU A 1 602 ? -23.022 9.925 28.158 1.00 88.50 602 LEU A O 1
ATOM 4577 N N . SER A 1 603 ? -20.907 9.664 27.416 1.00 88.69 603 SER A N 1
ATOM 4578 C CA . SER A 1 603 ? -21.028 10.506 26.220 1.00 88.69 603 SER A CA 1
ATOM 4579 C C . SER A 1 603 ? -22.110 9.967 25.273 1.00 88.69 603 SER A C 1
ATOM 4581 O O . SER A 1 603 ? -23.052 10.681 24.921 1.00 88.69 603 SER A O 1
ATOM 4583 N N . ILE A 1 604 ? -22.072 8.665 24.978 1.00 87.44 604 ILE A N 1
ATOM 4584 C CA . ILE A 1 604 ? -23.064 7.966 24.143 1.00 87.44 604 ILE A CA 1
ATOM 4585 C C . ILE A 1 604 ? -24.476 8.042 24.747 1.00 87.44 604 ILE A C 1
ATOM 4587 O O . ILE A 1 604 ? -25.448 8.328 24.045 1.00 87.44 604 ILE A O 1
ATOM 4591 N N . LEU A 1 605 ? -24.613 7.853 26.063 1.00 86.00 605 LEU A N 1
ATOM 4592 C CA . LEU A 1 605 ? -25.917 7.903 26.736 1.00 86.00 605 LEU A CA 1
ATOM 4593 C C . LEU A 1 605 ? -26.542 9.309 26.725 1.00 86.00 605 LEU A C 1
ATOM 4595 O O . LEU A 1 605 ? -27.768 9.441 26.758 1.00 86.00 605 LEU A O 1
ATOM 4599 N N . ARG A 1 606 ? -25.718 10.363 26.664 1.00 87.81 606 ARG A N 1
ATOM 4600 C CA . ARG A 1 606 ? -26.181 11.756 26.530 1.00 87.81 606 ARG A CA 1
ATOM 4601 C C . ARG A 1 606 ? -26.667 12.089 25.121 1.00 87.81 606 ARG A C 1
ATOM 4603 O O . ARG A 1 606 ? -27.468 13.009 24.981 1.00 87.81 606 ARG A O 1
ATOM 4610 N N . PHE A 1 607 ? -26.219 11.355 24.105 1.00 85.50 607 PHE A N 1
ATOM 4611 C CA . PHE A 1 607 ? -26.555 11.632 22.710 1.00 85.50 607 PHE A CA 1
ATOM 4612 C C . PHE A 1 607 ? -28.002 11.277 22.355 1.00 85.50 607 PHE A C 1
ATOM 4614 O O . PHE A 1 607 ? -28.689 12.067 21.712 1.00 85.50 607 PHE A O 1
ATOM 4621 N N . SER A 1 608 ? -28.496 10.111 22.786 1.00 84.44 608 SER A N 1
ATOM 4622 C CA . SER A 1 608 ? -29.869 9.683 22.492 1.00 84.44 608 SER A CA 1
ATOM 4623 C C . SER A 1 608 ? -30.481 8.866 23.632 1.00 84.44 608 SER A C 1
ATOM 4625 O O . SER A 1 608 ? -29.826 7.968 24.166 1.00 84.44 608 SER A O 1
ATOM 4627 N N . PRO A 1 609 ? -31.765 9.096 23.983 1.00 82.44 609 PRO A N 1
ATOM 4628 C CA . PRO A 1 609 ? -32.444 8.333 25.029 1.00 82.44 609 PRO A CA 1
ATOM 4629 C C . PRO A 1 609 ? -32.589 6.843 24.692 1.00 82.44 609 PRO A C 1
ATOM 4631 O O . PRO A 1 609 ? -32.728 6.046 25.617 1.00 82.44 609 PRO A O 1
ATOM 4634 N N . LEU A 1 610 ? -32.500 6.461 23.410 1.00 85.00 610 LEU A N 1
ATOM 4635 C CA . LEU A 1 610 ? -32.543 5.066 22.953 1.00 85.00 610 LEU A CA 1
ATOM 4636 C C . LEU A 1 610 ? -31.421 4.216 23.572 1.00 85.00 610 LEU A C 1
ATOM 4638 O O . LEU A 1 610 ? -31.617 3.033 23.841 1.00 85.00 610 LEU A O 1
ATOM 4642 N N . PHE A 1 611 ? -30.267 4.816 23.885 1.00 85.69 611 PHE A N 1
ATOM 4643 C CA . PHE A 1 611 ? -29.161 4.093 24.513 1.00 85.69 611 PHE A CA 1
ATOM 4644 C C . PHE A 1 611 ? -29.472 3.605 25.932 1.00 85.69 611 PHE A C 1
ATOM 4646 O O . PHE A 1 611 ? -28.817 2.679 26.402 1.00 85.69 611 PHE A O 1
ATOM 4653 N N . LYS A 1 612 ? -30.501 4.142 26.604 1.00 86.00 612 LYS A N 1
ATOM 4654 C CA . LYS A 1 612 ? -30.957 3.613 27.902 1.00 86.00 612 LYS A CA 1
ATOM 4655 C C . LYS A 1 612 ? -31.495 2.189 27.774 1.00 86.00 612 LYS A C 1
ATOM 4657 O O . LYS A 1 612 ? -31.200 1.351 28.625 1.00 86.00 612 LYS A O 1
ATOM 4662 N N . ASP A 1 613 ? -32.257 1.929 26.715 1.00 84.88 613 ASP A N 1
ATOM 4663 C CA . ASP A 1 613 ? -32.812 0.605 26.436 1.00 84.88 613 ASP A CA 1
ATOM 4664 C C . ASP A 1 613 ? -31.715 -0.324 25.909 1.00 84.88 613 ASP A C 1
ATOM 4666 O O . ASP A 1 613 ? -31.570 -1.441 26.399 1.00 84.88 613 ASP A O 1
ATOM 4670 N N . VAL A 1 614 ? -30.844 0.172 25.022 1.00 85.56 614 VAL A N 1
ATOM 4671 C CA . VAL A 1 614 ? -29.683 -0.593 24.529 1.00 85.56 614 VAL A CA 1
ATOM 4672 C C . VAL A 1 614 ? -28.772 -1.026 25.680 1.00 85.56 614 VAL A C 1
ATOM 4674 O O . VAL A 1 614 ? -28.385 -2.186 25.743 1.00 85.56 614 VAL A O 1
ATOM 4677 N N . TYR A 1 615 ? -28.447 -0.142 26.629 1.00 88.06 615 TYR A N 1
ATOM 4678 C CA . TYR A 1 615 ? -27.568 -0.482 27.758 1.00 88.06 615 TYR A CA 1
ATOM 4679 C C . TYR A 1 615 ? -28.199 -1.492 28.716 1.00 88.06 615 TYR A C 1
ATOM 4681 O O . TYR A 1 615 ? -27.475 -2.242 29.375 1.00 88.06 615 TYR A O 1
ATOM 4689 N N . ARG A 1 616 ? -29.533 -1.523 28.804 1.00 86.25 616 ARG A N 1
ATOM 4690 C CA . ARG A 1 616 ? -30.258 -2.545 29.561 1.00 86.25 616 ARG A CA 1
ATOM 4691 C C . ARG A 1 616 ? -30.159 -3.902 28.868 1.00 86.25 616 ARG A C 1
ATOM 4693 O O . ARG A 1 616 ? -29.811 -4.877 29.519 1.00 86.25 616 ARG A O 1
ATOM 4700 N N . GLU A 1 617 ? -30.415 -3.938 27.567 1.00 84.50 617 GLU A N 1
ATOM 4701 C CA . GLU A 1 617 ? -30.447 -5.165 26.758 1.00 84.50 617 GLU A CA 1
ATOM 4702 C C . GLU A 1 617 ? -29.051 -5.771 26.552 1.00 84.50 617 GLU A C 1
ATOM 4704 O O . GLU A 1 617 ? -28.875 -6.984 26.598 1.00 84.50 617 GLU A O 1
ATOM 4709 N N . VAL A 1 618 ? -28.028 -4.927 26.408 1.00 85.81 618 VAL A N 1
ATOM 4710 C CA . VAL A 1 618 ? -26.616 -5.336 26.306 1.00 85.81 618 VAL A CA 1
ATOM 4711 C C . VAL A 1 618 ? -26.020 -5.726 27.671 1.00 85.81 618 VAL A C 1
ATOM 4713 O O . VAL A 1 618 ? -24.924 -6.282 27.745 1.00 85.81 618 VAL A O 1
ATOM 4716 N N . GLY A 1 619 ? -26.719 -5.447 28.775 1.00 85.06 619 GLY A N 1
ATOM 4717 C CA . GLY A 1 619 ? -26.251 -5.761 30.128 1.00 85.06 619 GLY A CA 1
ATOM 4718 C C . GLY A 1 619 ? -25.192 -4.798 30.680 1.00 85.06 619 GLY A C 1
ATOM 4719 O O . GLY A 1 619 ? -24.633 -5.057 31.744 1.00 85.06 619 GLY A O 1
ATOM 4720 N N . ILE A 1 620 ? -24.937 -3.660 30.021 1.00 89.44 620 ILE A N 1
ATOM 4721 C CA . ILE A 1 620 ? -24.035 -2.612 30.539 1.00 89.44 620 ILE A CA 1
ATOM 4722 C C . ILE A 1 620 ? -24.532 -2.110 31.895 1.00 89.44 620 ILE A C 1
ATOM 4724 O O . ILE A 1 620 ? -23.732 -1.912 32.802 1.00 89.44 620 ILE A O 1
ATOM 4728 N N . LEU A 1 621 ? -25.848 -1.943 32.069 1.00 86.44 621 LEU A N 1
ATOM 4729 C CA . LEU A 1 621 ? -26.413 -1.464 33.334 1.00 86.44 621 LEU A CA 1
ATOM 4730 C C . LEU A 1 621 ? -26.059 -2.379 34.518 1.00 86.44 621 LEU A C 1
ATOM 4732 O O . LEU A 1 621 ? -25.741 -1.884 35.596 1.00 86.44 621 LEU A O 1
ATOM 4736 N N . GLU A 1 622 ? -26.085 -3.698 34.319 1.00 88.00 622 GLU A N 1
ATOM 4737 C CA . GLU A 1 622 ? -25.708 -4.664 35.354 1.00 88.00 622 GLU A CA 1
ATOM 4738 C C . GLU A 1 622 ? -24.222 -4.537 35.708 1.00 88.00 622 GLU A C 1
ATOM 4740 O O . GLU A 1 622 ? -23.866 -4.482 36.887 1.00 88.00 622 GLU A O 1
ATOM 4745 N N . VAL A 1 623 ? -23.361 -4.407 34.696 1.00 88.56 623 VAL A N 1
ATOM 4746 C CA . VAL A 1 623 ? -21.919 -4.208 34.894 1.00 88.56 623 VAL A CA 1
ATOM 4747 C C . VAL A 1 623 ? -21.635 -2.891 35.619 1.00 88.56 623 VAL A C 1
ATOM 4749 O O . VAL A 1 623 ? -20.836 -2.875 36.551 1.00 88.56 623 VAL A O 1
ATOM 4752 N N . LEU A 1 624 ? -22.339 -1.802 35.292 1.00 86.81 624 LEU A N 1
ATOM 4753 C CA . LEU A 1 624 ? -22.215 -0.521 36.001 1.00 86.81 624 LEU A CA 1
ATOM 4754 C C . LEU A 1 624 ? -22.578 -0.646 37.489 1.00 86.81 624 LEU A C 1
ATOM 4756 O O . LEU A 1 624 ? -21.887 -0.088 38.343 1.00 86.81 624 LEU A O 1
ATOM 4760 N N . VAL A 1 625 ? -23.632 -1.400 37.817 1.00 87.56 625 VAL A N 1
ATOM 4761 C CA . VAL A 1 625 ? -24.010 -1.681 39.213 1.00 87.56 625 VAL A CA 1
ATOM 4762 C C . VAL A 1 625 ? -22.921 -2.493 39.918 1.00 87.56 625 VAL A C 1
ATOM 4764 O O . VAL A 1 625 ? -22.563 -2.166 41.050 1.00 87.56 625 VAL A O 1
ATOM 4767 N N . GLN A 1 626 ? -22.348 -3.500 39.253 1.00 87.06 626 GLN A N 1
ATOM 4768 C CA . GLN A 1 626 ? -21.226 -4.282 39.788 1.00 87.06 626 GLN A CA 1
ATOM 4769 C C . GLN A 1 626 ? -19.990 -3.401 40.040 1.00 87.06 626 GLN A C 1
ATOM 4771 O O . GLN A 1 626 ? -19.385 -3.483 41.111 1.00 87.06 626 GLN A O 1
ATOM 4776 N N . CYS A 1 627 ? -19.656 -2.494 39.115 1.00 84.75 627 CYS A N 1
ATOM 4777 C CA . CYS A 1 627 ? -18.579 -1.516 39.284 1.00 84.75 627 CYS A CA 1
ATOM 4778 C C . CYS A 1 627 ? -18.803 -0.617 40.512 1.00 84.75 627 CYS A C 1
ATOM 4780 O O . CYS A 1 627 ? -17.870 -0.404 41.289 1.00 84.75 627 CYS A O 1
ATOM 4782 N N . LEU A 1 628 ? -20.027 -0.112 40.708 1.00 85.38 628 LEU A N 1
ATOM 4783 C CA . LEU A 1 628 ? -20.386 0.739 41.849 1.00 85.38 628 LEU A CA 1
ATOM 4784 C C . LEU A 1 628 ? -20.347 -0.017 43.180 1.00 85.38 628 LEU A C 1
ATOM 4786 O O . LEU A 1 628 ? -19.825 0.514 44.158 1.00 85.38 628 LEU A O 1
ATOM 4790 N N . ALA A 1 629 ? -20.868 -1.245 43.221 1.00 85.44 629 ALA A N 1
ATOM 4791 C CA . ALA A 1 629 ? -20.817 -2.092 44.412 1.00 85.44 629 ALA A CA 1
ATOM 4792 C C . ALA A 1 629 ? -19.364 -2.343 44.839 1.00 85.44 629 ALA A C 1
ATOM 4794 O O . ALA A 1 629 ? -19.010 -2.133 45.997 1.00 85.44 629 ALA A O 1
ATOM 4795 N N . ARG A 1 630 ? -18.499 -2.666 43.874 1.00 81.69 630 ARG A N 1
ATOM 4796 C CA . ARG A 1 630 ? -17.065 -2.850 44.108 1.00 81.69 630 ARG A CA 1
ATOM 4797 C C . ARG A 1 630 ? -16.387 -1.578 44.620 1.00 81.69 630 ARG A C 1
ATOM 4799 O O . ARG A 1 630 ? -15.608 -1.640 45.565 1.00 81.69 630 ARG A O 1
ATOM 4806 N N . TYR A 1 631 ? -16.689 -0.424 44.027 1.00 80.94 631 TYR A N 1
ATOM 4807 C CA . TYR A 1 631 ? -16.156 0.857 44.498 1.00 80.94 631 TYR A CA 1
ATOM 4808 C C . TYR A 1 631 ? -16.619 1.176 45.929 1.00 80.94 631 TYR A C 1
ATOM 4810 O O . TYR A 1 631 ? -15.827 1.628 46.755 1.00 80.94 631 TYR A O 1
ATOM 4818 N N . ALA A 1 632 ? -17.880 0.878 46.253 1.00 84.25 632 ALA A N 1
ATOM 4819 C CA . ALA A 1 632 ? -18.408 1.031 47.603 1.00 84.25 632 ALA A CA 1
ATOM 4820 C C . ALA A 1 632 ? -17.696 0.118 48.614 1.00 84.25 632 ALA A C 1
ATOM 4822 O O . ALA A 1 632 ? -17.446 0.551 49.736 1.00 84.25 632 ALA A O 1
ATOM 4823 N N . ASP A 1 633 ? -17.344 -1.111 48.234 1.00 83.12 633 ASP A N 1
ATOM 4824 C CA . ASP A 1 633 ? -16.601 -2.027 49.105 1.00 83.12 633 ASP A CA 1
ATOM 4825 C C . ASP A 1 633 ? -15.155 -1.565 49.331 1.00 83.12 633 ASP A C 1
ATOM 4827 O O . ASP A 1 633 ? -14.694 -1.576 50.468 1.00 83.12 633 ASP A O 1
ATOM 4831 N N . ILE A 1 634 ? -14.478 -1.034 48.307 1.00 77.88 634 ILE A N 1
ATOM 4832 C CA . ILE A 1 634 ? -13.147 -0.415 48.459 1.00 77.88 634 ILE A CA 1
ATOM 4833 C C . ILE A 1 634 ? -13.198 0.772 49.431 1.00 77.88 634 ILE A C 1
ATOM 4835 O O . ILE A 1 634 ? -12.354 0.886 50.321 1.00 77.88 634 ILE A O 1
ATOM 4839 N N . LEU A 1 635 ? -14.200 1.647 49.299 1.00 80.44 635 LEU A N 1
ATOM 4840 C CA . LEU A 1 635 ? -14.372 2.785 50.206 1.00 80.44 635 LEU A CA 1
ATOM 4841 C C . LEU A 1 635 ? -14.646 2.353 51.652 1.00 80.44 635 LEU A C 1
ATOM 4843 O O . LEU A 1 635 ? -14.201 3.032 52.576 1.00 80.44 635 LEU A O 1
ATOM 4847 N N . LYS A 1 636 ? -15.365 1.243 51.863 1.00 83.88 636 LYS A N 1
ATOM 4848 C CA . LYS A 1 636 ? -15.572 0.671 53.204 1.00 83.88 636 LYS A CA 1
ATOM 4849 C C . LYS A 1 636 ? -14.271 0.108 53.772 1.00 83.88 636 LYS A C 1
ATOM 4851 O O . LYS A 1 636 ? -13.960 0.413 54.918 1.00 83.88 636 LYS A O 1
ATOM 4856 N N . SER A 1 637 ? -13.500 -0.637 52.978 1.00 75.75 637 SER A N 1
ATOM 4857 C CA . SER A 1 637 ? -12.203 -1.182 53.399 1.00 75.75 637 SER A CA 1
ATOM 4858 C C . SER A 1 637 ? -11.208 -0.081 53.766 1.00 75.75 637 SER A C 1
ATOM 4860 O O . SER A 1 637 ? -10.526 -0.194 54.777 1.00 75.75 637 SER A O 1
ATOM 4862 N N . ARG A 1 638 ? -11.172 1.022 53.003 1.00 73.50 638 ARG A N 1
ATOM 4863 C CA . ARG A 1 638 ? -10.316 2.177 53.313 1.00 73.50 638 ARG A CA 1
ATOM 4864 C C . ARG A 1 638 ? -10.714 2.867 54.621 1.00 73.50 638 ARG A C 1
ATOM 4866 O O . ARG A 1 638 ? -9.854 3.251 55.406 1.00 73.50 638 ARG A O 1
ATOM 4873 N N . ARG A 1 639 ? -12.019 2.985 54.875 1.00 72.88 639 ARG A N 1
ATOM 4874 C CA . ARG A 1 639 ? -12.542 3.562 56.119 1.00 72.88 639 ARG A CA 1
ATOM 4875 C C . ARG A 1 639 ? -12.213 2.687 57.336 1.00 72.88 639 ARG A C 1
ATOM 4877 O O . ARG A 1 639 ? -11.914 3.221 58.389 1.00 72.88 639 ARG A O 1
ATOM 4884 N N . GLN A 1 640 ? -12.197 1.362 57.166 1.00 62.38 640 GLN A N 1
ATOM 4885 C CA . GLN A 1 640 ? -11.774 0.414 58.205 1.00 62.38 640 GLN A CA 1
ATOM 4886 C C . GLN A 1 640 ? -10.263 0.486 58.482 1.00 62.38 640 GLN A C 1
ATOM 4888 O O . GLN A 1 640 ? -9.867 0.501 59.639 1.00 62.38 640 GLN A O 1
ATOM 4893 N N . THR A 1 641 ? -9.413 0.629 57.458 1.00 59.38 641 THR A N 1
ATOM 4894 C CA . THR A 1 641 ? -7.965 0.844 57.666 1.00 59.38 641 THR A CA 1
ATOM 4895 C C . THR A 1 641 ? -7.630 2.186 58.323 1.00 59.38 641 THR A C 1
ATOM 4897 O O . THR A 1 641 ? -6.633 2.277 59.027 1.00 59.38 641 THR A O 1
ATOM 4900 N N . GLU A 1 642 ? -8.450 3.220 58.109 1.00 58.44 642 GLU A N 1
ATOM 4901 C CA . GLU A 1 642 ? -8.304 4.527 58.772 1.00 58.44 642 GLU A CA 1
ATOM 4902 C C . GLU A 1 642 ? -8.808 4.502 60.233 1.00 58.44 642 GLU A C 1
ATOM 4904 O O . GLU A 1 642 ? -8.345 5.295 61.047 1.00 58.44 642 GLU A O 1
ATOM 4909 N N . GLU A 1 643 ? -9.717 3.583 60.588 1.00 56.94 643 GLU A N 1
ATOM 4910 C CA . GLU A 1 643 ? -10.209 3.383 61.964 1.00 56.94 643 GLU A CA 1
ATOM 4911 C C . GLU A 1 643 ? -9.312 2.439 62.800 1.00 56.94 643 GLU A C 1
ATOM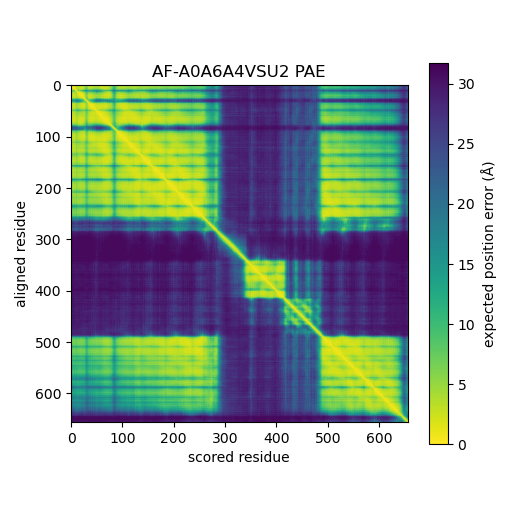 4913 O O . GLU A 1 643 ? -9.269 2.582 64.021 1.00 56.94 643 GLU A O 1
ATOM 4918 N N . ASP A 1 644 ? -8.555 1.534 62.161 1.00 57.19 644 ASP A N 1
ATOM 4919 C CA . ASP A 1 644 ? -7.670 0.553 62.822 1.00 57.19 644 ASP A CA 1
ATOM 4920 C C . ASP A 1 644 ? -6.177 0.977 62.903 1.00 57.19 644 ASP A C 1
ATOM 4922 O O . ASP A 1 644 ? -5.369 0.261 63.500 1.00 57.19 644 ASP A O 1
ATOM 4926 N N . GLY A 1 645 ? -5.779 2.120 62.322 1.00 45.84 645 GLY A N 1
ATOM 4927 C CA . GLY A 1 645 ? -4.373 2.517 62.132 1.00 45.84 645 GLY A CA 1
ATOM 4928 C C . GLY A 1 645 ? -3.949 3.829 62.804 1.00 45.84 645 GLY A C 1
ATOM 4929 O O . GLY A 1 645 ? -3.725 4.825 62.122 1.00 45.84 645 GLY A O 1
ATOM 4930 N N . ASP A 1 646 ? -3.756 3.808 64.124 1.00 44.50 646 ASP A N 1
ATOM 4931 C CA . ASP A 1 646 ? -2.895 4.761 64.841 1.00 44.50 646 ASP A CA 1
ATOM 4932 C C . ASP A 1 646 ? -1.485 4.132 64.904 1.00 44.50 646 ASP A C 1
ATOM 4934 O O . ASP A 1 646 ? -1.178 3.356 65.811 1.00 44.50 646 ASP A O 1
ATOM 4938 N N . GLY A 1 647 ? -0.645 4.371 63.887 1.00 47.06 647 GLY A N 1
ATOM 4939 C CA . GLY A 1 647 ? 0.757 3.931 63.886 1.00 47.06 647 GLY A CA 1
ATOM 4940 C C . GLY A 1 647 ? 1.343 3.562 62.520 1.00 47.06 647 GLY A C 1
ATOM 4941 O O . GLY A 1 647 ? 0.996 2.537 61.950 1.00 47.06 647 GLY A O 1
ATOM 4942 N N . GLU A 1 648 ? 2.316 4.373 62.100 1.00 37.41 648 GLU A N 1
ATOM 4943 C CA . GLU A 1 648 ? 3.281 4.193 61.002 1.00 37.41 648 GLU A CA 1
ATOM 4944 C C . GLU A 1 648 ? 2.803 4.470 59.565 1.00 37.41 648 GLU A C 1
ATOM 4946 O O . GLU A 1 648 ? 2.142 3.681 58.895 1.00 37.41 648 GLU A O 1
ATOM 4951 N N . GLU A 1 649 ? 3.245 5.642 59.089 1.00 46.75 649 GLU A N 1
ATOM 4952 C CA . GLU A 1 649 ? 3.468 5.954 57.683 1.00 46.75 649 GLU A CA 1
ATOM 4953 C C . GLU A 1 649 ? 4.200 4.795 56.997 1.00 46.75 649 GLU A C 1
ATOM 4955 O O . GLU A 1 649 ? 5.368 4.539 57.276 1.00 46.75 649 GLU A O 1
ATOM 4960 N N . ASP A 1 650 ? 3.549 4.155 56.032 1.00 33.88 650 ASP A N 1
ATOM 4961 C CA . ASP A 1 650 ? 4.271 3.498 54.954 1.00 33.88 650 ASP A CA 1
ATOM 4962 C C . ASP A 1 650 ? 3.530 3.782 53.649 1.00 33.88 650 ASP A C 1
ATOM 4964 O O . ASP A 1 650 ? 2.458 3.246 53.355 1.00 33.88 650 ASP A O 1
ATOM 4968 N N . GLY A 1 651 ? 4.091 4.727 52.893 1.00 39.84 651 GLY A N 1
ATOM 4969 C CA . GLY A 1 651 ? 3.619 5.158 51.588 1.00 39.84 651 GLY A CA 1
ATOM 4970 C C . GLY A 1 651 ? 3.722 4.032 50.569 1.00 39.84 651 GLY A C 1
ATOM 4971 O O . GLY A 1 651 ? 4.607 4.026 49.719 1.00 39.84 651 GLY A O 1
ATOM 4972 N N . LYS A 1 652 ? 2.786 3.087 50.609 1.00 33.44 652 LYS A N 1
ATOM 4973 C CA . LYS A 1 652 ? 2.439 2.294 49.435 1.00 33.44 652 LYS A CA 1
ATOM 4974 C C . LYS A 1 652 ? 1.306 3.007 48.734 1.00 33.44 652 LYS A C 1
ATOM 4976 O O . LYS A 1 652 ? 0.147 2.905 49.123 1.00 33.44 652 LYS A O 1
ATOM 4981 N N . ASN A 1 653 ? 1.702 3.748 47.703 1.00 32.97 653 ASN A N 1
ATOM 4982 C CA . ASN A 1 653 ? 0.842 4.179 46.618 1.00 32.97 653 ASN A CA 1
ATOM 4983 C C . ASN A 1 653 ? -0.006 2.966 46.206 1.00 32.97 653 ASN A C 1
ATOM 4985 O O . ASN A 1 653 ? 0.490 2.030 45.579 1.00 32.97 653 ASN A O 1
ATOM 4989 N N . VAL A 1 654 ? -1.260 2.929 46.654 1.00 34.91 654 VAL A N 1
ATOM 4990 C CA . VAL A 1 654 ? -2.265 2.056 46.060 1.00 34.91 654 VAL A CA 1
ATOM 4991 C C . VAL A 1 654 ? -2.557 2.721 44.727 1.00 34.91 654 VAL A C 1
ATOM 4993 O O . VAL A 1 654 ? -3.395 3.620 44.647 1.00 34.91 654 VAL A O 1
ATOM 4996 N N . ASP A 1 655 ? -1.734 2.380 43.736 1.00 33.25 655 ASP A N 1
ATOM 4997 C CA . ASP A 1 655 ? -1.918 2.816 42.361 1.00 33.25 655 ASP A CA 1
ATOM 4998 C C . ASP A 1 655 ? -3.315 2.373 41.922 1.00 33.25 655 ASP A C 1
ATOM 5000 O O . ASP A 1 655 ? -3.685 1.200 42.042 1.00 33.25 655 ASP A O 1
ATOM 5004 N N . TRP A 1 656 ? -4.089 3.379 41.517 1.00 38.09 656 TRP A N 1
ATOM 5005 C CA . TRP A 1 656 ? -5.424 3.265 40.960 1.00 38.09 656 TRP A CA 1
ATOM 5006 C C . TRP A 1 656 ? -5.359 2.578 39.609 1.00 38.09 656 TRP A C 1
ATOM 5008 O O . TRP A 1 656 ? -4.665 3.096 38.709 1.00 38.09 656 TRP A O 1
#

Radius of gyration: 33.47 Å; Cα contacts (8 Å, |Δi|>4): 722; chains: 1; bounding box: 101×79×100 Å

pLDDT: mean 71.59, std 22.39, range [22.33, 96.06]

InterPro domains:
  IPR051944 BEACH domain-containing protein [PTHR46108] (1-286)
  IPR055469 Domain of unknown function DUF7041 [PF23055] (345-417)

Organism: Amphibalanus amphitrite (NCBI:txid1232801)

Nearest PDB structures (foldseek):
  7uwb-assembly1_P  TM=4.196E-01  e=1.809E-01  Citrus x limon
  9brd-assembly1_T  TM=3.926E-01  e=2.217E-01  Rattus norvegicus
  7u8o-assembly1_T  TM=3.971E-01  e=3.198E-01  Sus scrofa
  6xwx-assembly3_E  TM=1.842E-01  e=8.018E-02  Thermochaetoides thermophila DSM 1495
  1upk-assembly1_A  TM=2.286E-01  e=8.491E-01  Homo sapiens

Mean predicted aligned error: 18.23 Å

Foldseek 3Di:
DLVVLVVLCPDPDLQSSLVVNLQQCFDDPDPVSNPNVVVLVVLLVQLVVDDVSLVVCLVVVVLLSLLSSLLSLLSYDDDDPDDPPPDPADPVRRVVVSLVSSLSSLLSSLLELSNLVSCLVVVSLLSLLCLLLADGDPVSVSSSVSSLSSLLSNLQRRDDPSSVVSCLVVLSLLSNLVSLVVVPVDDLVSSLSSVVSSLSSVQSCQLVACRSVVSCVVSVVLVVLLVSLQVLLPDPDPVSLVSSLVVLLSLLLVQQGHNDFFFFDCVQVPDPDAFPPADQDGFPDDPPDPPDDDPDDDDDDDDDDDDDDDDDDDDDDDPDDDPPDDDDDDDDPDDDDDLPPDDQDAQDPVANLVSVVSLVVVCVSNVPPDQVVSLVVVLVRDDPVCCVVCVVCVVDPDPPRRNVVVSVVCCQVRNLEHEDALVNDDPPDAEEEAEAHAEYEYEPNNVVSCPRHQDYHYYHYQYYHDPDDDPDDDDDPPRYDDDDDNRNGLAGDHVSSVVSLLVSLLVRADPSSLLSSLVSVLSSCVSGVNRCSSCVVVCRLLVCLQCVLSYDPNSLLSSLVSVLCCCPVSVGDPLSNVLSLLVSLQVCSDPSSNVSSVVSLVVSCVVDVSVVVSCVVSVSVVSVVVVVVVVVVVVVVVVVCVVVDPDDDDDDPPDD

Sequence (656 aa):
MVTEIRRRAFNENTALASCEIISYLEMGSAEESSNGWMLLNTLNLLSSAGPTVVQSMVAAALPSTLVKCLYLFFDLPELGTDVAAGTEITPQESRNLLQKVFVQLMSRLCTSPCAADELARRDDLSLLFSAMTSSCPAHNVSWRKSASEVLMGLSRSGLSQNTINYIHNNGCVSLCVDNMRAADDLPPLETVEMFVSLFCFLKDSADVSQVLLADLRSSQGYIFLGEFLLKLEQDSAPESTDAARNLVLLLASLAMCGHTELQPSQAAAGTPFKLSGFSVPQPSGLAMDQKTQPAGAGAAAGTGAAAGAGAAAAAATHAAAAAAAAAQPDYLRVATAPRSHVAPPRFFEEDPVIWLVQLDLFFSQAAVDDELSRFRIAATLLPGHLLRDFTDILRNPPQDRPYTILSDAIRQRFGKSINITAASFPRDVQEIKISDAETITISADSISSLEFLEQIEITNVNTLILLNNSLARGGISERITVRIQAVTSTSVRNVHAFQVLQTVFLRATSSSLCCVILDTISSVYHADRANYFILESQHTISQFAEKIHQKPKEAQDKFFQLLELVVFQLNYVPVKELISCSILLKQHCSVDCSLRCMESLLSILRFSPLFKDVYREVGILEVLVQCLARYADILKSRRQTEEDGDGEEDGKNVDW